Protein AF-A0A7V5WEM2-F1 (afdb_monomer)

pLDDT: mean 91.24, std 11.22, range [42.09, 98.94]

Mean predicted aligned error: 12.43 Å

Nearest PDB structures (foldseek):
  8gyr-assembly2_B  TM=4.814E-01  e=1.223E-08  Leptospira interrogans
  8gyr-assembly1_A  TM=4.856E-01  e=1.940E-08  Leptospira interrogans
  6tpl-assembly2_B  TM=4.536E-01  e=8.134E-07  Escherichia coli
  1cwv-assembly1_A  TM=4.281E-01  e=1.227E-07  Yersinia pseudotuberculosis
  1f02-assembly1_I  TM=5.143E-01  e=7.444E-06  Escherichia coli

Foldseek 3Di:
DFQADELAEDDAQEEEEQAEAELEEFEDDADDDPHQYEDYEYDQQYAYYQYEYYNYEQYHGLESHDYDHDPQQEPPGHAYENEEHECYEQEHHQAESEDHAHYAHYEYENYEQEHWLNHDDPVSLERESYAANHGHQDEGEHAEYYQYEFYATSAQHQNWEHEEHEFQCFDPGCVVGTGEYEDYYYYEHEQAQTCARYEYYAPPGQGQDDENAEHALYEQENNHHRHPDDHGDQHASYAYSYPYFHANELAARVDAAPVVSVSRYHDPPPDVPRHPHQQWAKDKDWPAQEDAQQQPTKIKIKIAIGSYPALFQFKKAKDKPFFDKQDRMDTAHRRNMDIIMTHHNDFDKMKMKIWGARDDPNIHIDIGIHTHDHQDFAAKDWDADEAAAAPDKDKTKIFTAGPVRDGQQPDFAWWFKAKPVRQKPPGTIFTDHRRMGMDIIGGHEWDFFMKMKTWDDDPDIHIDIYGTHTYHYDAFPDKDKPPLEEEEEQQDKDAIWIWTAHPSRHIDTCQQQKDKDKPPVFDFDDDRRMTHTHDADKIKIWIDHPRHIDIHIYGYHYDDPDDD

Solvent-accessible surface area (backbone atoms only — not comparable to full-atom values): 27649 Å² total; per-residue (Å²): 129,77,80,57,48,63,69,37,73,43,54,72,75,38,76,50,65,70,46,75,43,68,67,40,76,37,70,43,69,92,66,96,62,100,51,48,32,29,28,36,35,33,27,43,56,16,28,43,33,41,38,37,38,30,58,24,34,24,29,33,11,43,24,15,31,38,32,45,63,68,93,52,32,56,73,87,41,53,44,33,35,46,34,39,37,33,49,29,39,25,29,49,5,34,35,16,22,28,39,32,16,40,70,23,41,29,40,40,31,53,26,40,30,34,43,5,8,71,47,91,55,102,65,30,51,60,12,9,16,32,34,40,52,25,49,20,32,42,84,32,36,44,42,36,40,32,45,31,36,29,32,45,4,2,49,57,25,61,58,13,16,19,38,35,40,29,15,35,41,48,64,86,66,25,51,75,17,40,15,38,30,40,39,36,42,36,40,38,30,37,27,34,48,7,20,16,16,36,35,31,35,42,85,95,54,64,16,73,11,47,28,64,34,39,36,32,52,23,38,32,27,72,15,45,83,58,41,87,67,85,83,68,63,78,52,15,28,33,31,36,26,21,72,42,65,54,46,59,25,27,32,20,55,85,59,89,46,66,73,63,43,52,59,26,49,31,55,71,73,76,51,100,83,57,70,76,70,49,53,49,51,49,46,54,47,57,82,43,59,65,41,50,23,72,56,70,48,68,33,49,38,35,42,34,48,45,38,55,88,74,30,44,68,43,63,39,37,43,49,63,84,47,64,48,63,76,47,53,59,44,56,17,37,83,79,10,37,34,74,37,38,38,28,22,69,58,60,47,75,20,45,38,37,43,40,36,58,72,56,95,89,51,66,30,66,31,66,38,68,32,37,24,37,70,88,55,86,48,34,40,46,52,60,93,73,71,69,47,42,24,66,47,74,44,80,48,48,38,34,36,16,26,87,86,72,44,70,35,60,83,36,65,54,63,27,40,48,44,38,71,83,70,45,42,35,83,70,45,74,46,68,29,54,54,13,34,38,75,51,69,38,25,41,38,58,48,36,82,57,36,36,43,37,41,37,34,86,55,100,71,73,31,46,24,56,40,73,65,27,36,26,39,62,47,69,61,69,48,60,47,49,39,60,51,62,47,77,46,43,31,73,39,74,50,68,48,44,30,40,32,22,20,88,64,71,37,68,47,85,34,38,88,70,37,49,78,48,62,52,85,85,40,67,54,51,73,59,87,48,31,39,32,43,52,46,58,47,80,41,52,35,38,40,34,43,98,87,41,70,35,67,25,41,38,37,27,40,76,52,81,79,79,83,128

Radius of gyration: 50.55 Å; Cα contacts (8 Å, |Δi|>4): 1702; chains: 1; bounding box: 135×49×131 Å

Sequence (564 aa):
EPDAVYGLEIPAGQTVSYLTLDDVRVVGADGDAIESELGFKVDTTASLFHLTVTDSSFENCDIGWYFAKHGDWGPGGSQVRYITVTRTIFRDNDYKGIYVEKLSDALFEDCTVTHNGYTDFWNSRWNAGFDINLKGEETYQNLTFRDMTFTDNGLGYQEGVGLMIKGRDDGPTYGAHPATLMTVTIEGGRFVGNERGIRFGEPGKENATPTGVQIHHAVITGNVQTYAGSDGSGYGGVVNHTLSPIDATLNDWGVYDLPSIEAQIYHQADDSTTAEVVYYEIALASDKSSLLANGIASATVTGTLSGLLYPAGQVISFTTNLGTLSAVTGTTDVSGSVAVFITSTVAGQATVVGTAGMGGNHLQQDTVPIAFTTPGLDHFHFYLLQNQVAGEGFPVAISARDADDVILTRFDGAAILTDTTGTLQPAGAIQFHHGVWNGHLTVTQAYVGDVLTATYVLDGDKTGFSQPFDVAHNLPVTLSLTPPTAAITAGERVTYTVVATDGYSNSWDATADALFLIEDGAGGAWTGSVYTAQYSGTWQITATVDGVSQTAALHVERGPLAGI

Structure (mmCIF, N/CA/C/O backbone):
data_AF-A0A7V5WEM2-F1
#
_entry.id   AF-A0A7V5WEM2-F1
#
loop_
_atom_site.group_PDB
_atom_site.id
_atom_site.type_symbol
_atom_site.label_atom_id
_atom_site.label_alt_id
_atom_site.label_comp_id
_atom_site.label_asym_id
_atom_site.label_entity_id
_atom_site.label_seq_id
_atom_site.pdbx_PDB_ins_code
_atom_site.Cartn_x
_atom_site.Cartn_y
_atom_site.Cartn_z
_atom_site.occupancy
_atom_site.B_iso_or_equiv
_atom_site.auth_seq_id
_atom_site.auth_comp_id
_atom_site.auth_asym_id
_atom_site.auth_atom_id
_atom_site.pdbx_PDB_model_num
ATOM 1 N N . GLU A 1 1 ? 26.178 15.806 -44.737 1.00 46.50 1 GLU A N 1
ATOM 2 C CA . GLU A 1 1 ? 25.119 14.807 -44.495 1.00 46.50 1 GLU A CA 1
ATOM 3 C C . GLU A 1 1 ? 24.867 14.102 -45.829 1.00 46.50 1 GLU A C 1
ATOM 5 O O . GLU A 1 1 ? 25.125 14.754 -46.840 1.00 46.50 1 GLU A O 1
ATOM 10 N N . PRO A 1 2 ? 24.546 12.797 -45.880 1.00 45.06 2 PRO A N 1
ATOM 11 C CA . PRO A 1 2 ? 24.164 12.151 -47.142 1.00 45.06 2 PRO A CA 1
ATOM 12 C C . PRO A 1 2 ? 22.949 12.867 -47.756 1.00 45.06 2 PRO A C 1
ATOM 14 O O . PRO A 1 2 ? 22.192 13.502 -47.021 1.00 45.06 2 PRO A O 1
ATOM 17 N N . ASP A 1 3 ? 22.776 12.795 -49.080 1.00 53.69 3 ASP A N 1
ATOM 18 C CA . ASP A 1 3 ? 21.542 13.249 -49.735 1.00 53.69 3 ASP A CA 1
ATOM 19 C C . ASP A 1 3 ? 20.399 12.355 -49.226 1.00 53.69 3 ASP A C 1
ATOM 21 O O . ASP A 1 3 ? 20.291 11.187 -49.597 1.00 53.69 3 ASP A O 1
ATOM 25 N N . ALA A 1 4 ? 19.623 12.877 -48.280 1.00 63.78 4 ALA A N 1
ATOM 26 C CA . ALA A 1 4 ? 18.618 12.138 -47.531 1.00 63.78 4 ALA A CA 1
ATOM 27 C C . ALA A 1 4 ? 17.206 12.597 -47.913 1.00 63.78 4 ALA A C 1
ATOM 29 O O . ALA A 1 4 ? 16.989 13.768 -48.242 1.00 63.78 4 ALA A O 1
ATOM 30 N N . VAL A 1 5 ? 16.249 11.672 -47.845 1.00 78.12 5 VAL A N 1
ATOM 31 C CA . VAL A 1 5 ? 14.821 11.956 -48.010 1.00 78.12 5 VAL A CA 1
ATOM 32 C C . VAL A 1 5 ? 14.185 12.016 -46.631 1.00 78.12 5 VAL A C 1
ATOM 34 O O . VAL A 1 5 ? 14.301 11.093 -45.825 1.00 78.12 5 VAL A O 1
ATOM 37 N N . TYR A 1 6 ? 13.530 13.139 -46.348 1.00 83.00 6 TYR A N 1
ATOM 38 C CA . TYR A 1 6 ? 12.935 13.415 -45.046 1.00 83.00 6 TYR A CA 1
ATOM 39 C C . TYR A 1 6 ? 11.416 13.284 -45.116 1.00 83.00 6 TYR A C 1
ATOM 41 O O . TYR A 1 6 ? 10.782 13.909 -45.967 1.00 83.00 6 TYR A O 1
ATOM 49 N N . GLY A 1 7 ? 10.826 12.526 -44.190 1.00 87.62 7 GLY A N 1
ATOM 50 C CA . GLY A 1 7 ? 9.378 12.534 -43.984 1.00 87.62 7 GLY A CA 1
ATOM 51 C C . GLY A 1 7 ? 8.920 13.884 -43.427 1.00 87.62 7 GLY A C 1
ATOM 52 O O . GLY A 1 7 ? 8.146 14.606 -44.054 1.00 87.62 7 GLY A O 1
ATOM 53 N N . LEU A 1 8 ? 9.449 14.247 -42.257 1.00 94.56 8 LEU A N 1
ATOM 54 C CA . LEU A 1 8 ? 9.278 15.549 -41.610 1.00 94.56 8 LEU A CA 1
ATOM 55 C C . LEU A 1 8 ? 10.651 16.184 -41.365 1.00 94.56 8 LEU A C 1
ATOM 57 O O . LEU A 1 8 ? 11.581 15.497 -40.948 1.00 94.56 8 LEU A O 1
ATOM 61 N N . GLU A 1 9 ? 10.780 17.497 -41.562 1.00 95.19 9 GLU A N 1
ATOM 62 C CA . GLU A 1 9 ? 12.042 18.216 -41.347 1.00 95.19 9 GLU A CA 1
ATOM 63 C C . GLU A 1 9 ? 11.816 19.551 -40.624 1.00 95.19 9 GLU A C 1
ATOM 65 O O . GLU A 1 9 ? 10.963 20.347 -41.022 1.00 95.19 9 GLU A O 1
ATOM 70 N N . ILE A 1 10 ? 12.626 19.818 -39.592 1.00 97.44 10 ILE A N 1
ATOM 71 C CA . ILE A 1 10 ? 12.918 21.180 -39.127 1.00 97.44 10 ILE A CA 1
ATOM 72 C C . ILE A 1 10 ? 14.233 21.626 -39.785 1.00 97.44 10 ILE A C 1
ATOM 74 O O . ILE A 1 10 ? 15.297 21.146 -39.372 1.00 97.44 10 ILE A O 1
ATOM 78 N N . PRO A 1 11 ? 14.184 22.515 -40.798 1.00 94.50 11 PRO A N 1
ATOM 79 C CA . PRO A 1 11 ? 15.353 22.834 -41.611 1.00 94.50 11 PRO A CA 1
ATOM 80 C C . PRO A 1 11 ? 16.412 23.640 -40.862 1.00 94.50 11 PRO A C 1
ATOM 82 O O . PRO A 1 11 ? 16.139 24.287 -39.848 1.00 94.50 11 PRO A O 1
ATOM 85 N N . ALA A 1 12 ? 17.613 23.677 -41.436 1.00 93.56 12 ALA A N 1
ATOM 86 C CA . ALA A 1 12 ? 18.750 24.420 -40.906 1.00 93.56 12 ALA A CA 1
ATOM 87 C C . ALA A 1 12 ? 18.427 25.876 -40.520 1.00 93.56 12 ALA A C 1
ATOM 89 O O . ALA A 1 12 ? 17.735 26.615 -41.230 1.00 93.56 12 ALA A O 1
ATOM 90 N N . GLY A 1 13 ? 18.967 26.294 -39.374 1.00 93.38 13 GLY A N 1
ATOM 91 C CA . GLY A 1 13 ? 18.837 27.639 -38.816 1.00 93.38 13 GLY A CA 1
ATOM 92 C C . GLY A 1 13 ? 17.436 28.012 -38.327 1.00 93.38 13 GLY A C 1
ATOM 93 O O . GLY A 1 13 ? 17.223 29.172 -37.973 1.00 93.38 13 GLY A O 1
ATOM 94 N N . GLN A 1 14 ? 16.481 27.077 -38.317 1.00 96.88 14 GLN A N 1
ATOM 95 C CA . GLN A 1 14 ? 15.123 27.333 -37.843 1.00 96.88 14 GLN A CA 1
ATOM 96 C C . GLN A 1 14 ? 14.954 26.982 -36.366 1.00 96.88 14 GLN A C 1
ATOM 98 O O . GLN A 1 14 ? 15.554 26.041 -35.849 1.00 96.88 14 GLN A O 1
ATOM 103 N N . THR A 1 15 ? 14.058 27.711 -35.706 1.00 97.69 15 THR A N 1
ATOM 104 C CA . THR A 1 15 ? 13.556 27.362 -34.377 1.00 97.69 15 THR A CA 1
ATOM 105 C C . THR A 1 15 ? 12.052 27.189 -34.467 1.00 97.69 15 THR A C 1
ATOM 107 O O . THR A 1 15 ? 11.339 28.140 -34.791 1.00 97.69 15 THR A O 1
ATOM 110 N N . VAL A 1 16 ? 11.571 25.986 -34.169 1.00 98.25 16 VAL A N 1
ATOM 111 C CA . VAL A 1 16 ? 10.140 25.664 -34.130 1.00 98.25 16 VAL A CA 1
ATOM 112 C C . VAL A 1 16 ? 9.731 25.379 -32.690 1.00 98.25 16 VAL A C 1
ATOM 114 O O . VAL A 1 16 ? 10.501 24.822 -31.911 1.00 98.25 16 VAL A O 1
ATOM 117 N N . SER A 1 17 ? 8.526 25.802 -32.314 1.00 98.44 17 SER A N 1
ATOM 118 C CA . SER A 1 17 ? 7.977 25.562 -30.983 1.00 98.44 17 SER A CA 1
ATOM 119 C C . SER A 1 17 ? 6.488 25.237 -31.058 1.00 98.44 17 SER A C 1
ATOM 121 O O . SER A 1 17 ? 5.811 25.754 -31.948 1.00 98.44 17 SER A O 1
ATOM 123 N N . TYR A 1 18 ? 5.982 24.439 -30.115 1.00 98.31 18 TYR A N 1
ATOM 124 C CA . TYR A 1 18 ? 4.565 24.060 -29.997 1.00 98.31 18 TYR A CA 1
ATOM 125 C C . TYR A 1 18 ? 4.044 23.288 -31.218 1.00 98.31 18 TYR A C 1
ATOM 127 O O . TYR A 1 18 ? 2.982 23.592 -31.763 1.00 98.31 18 TYR A O 1
ATOM 135 N N . LEU A 1 19 ? 4.820 22.297 -31.663 1.00 98.19 19 LEU A N 1
ATOM 136 C CA . LEU A 1 19 ? 4.422 21.382 -32.730 1.00 98.19 19 LEU A CA 1
ATOM 137 C C . LEU A 1 19 ? 3.651 20.200 -32.133 1.00 98.19 19 LEU A C 1
ATOM 139 O O . LEU A 1 19 ? 4.135 19.550 -31.210 1.00 98.19 19 LEU A O 1
ATOM 143 N N . THR A 1 20 ? 2.481 19.890 -32.688 1.00 98.62 20 THR A N 1
ATOM 144 C CA . THR A 1 20 ? 1.717 18.687 -32.337 1.00 98.62 20 THR A CA 1
ATOM 145 C C . THR A 1 20 ? 1.580 17.786 -33.555 1.00 98.62 20 THR A C 1
ATOM 147 O O . THR A 1 20 ? 1.130 18.235 -34.608 1.00 98.62 20 THR A O 1
ATOM 150 N N . LEU A 1 21 ? 1.962 16.523 -33.390 1.00 98.56 21 LEU A N 1
ATOM 151 C CA . LEU A 1 21 ? 1.702 15.428 -34.315 1.00 98.56 21 LEU A CA 1
ATOM 152 C C . LEU A 1 21 ? 0.725 14.480 -33.616 1.00 98.56 21 LEU A C 1
ATOM 154 O O . LEU A 1 21 ? 1.038 13.942 -32.557 1.00 98.56 21 LEU A O 1
ATOM 158 N N . ASP A 1 22 ? -0.467 14.332 -34.173 1.00 98.56 22 ASP A N 1
ATOM 159 C CA . ASP A 1 22 ? -1.535 13.496 -33.627 1.00 98.56 22 ASP A CA 1
ATOM 160 C C . ASP A 1 22 ? -2.057 12.610 -34.756 1.00 98.56 22 ASP A C 1
ATOM 162 O O . ASP A 1 22 ? -2.418 13.135 -35.813 1.00 98.56 22 ASP A O 1
ATOM 166 N N . ASP A 1 23 ? -2.013 11.291 -34.561 1.00 98.31 23 ASP A N 1
ATOM 167 C CA . ASP A 1 23 ? -2.367 10.287 -35.577 1.00 98.31 23 ASP A CA 1
ATOM 168 C C . ASP A 1 23 ? -1.567 10.443 -36.893 1.00 98.31 23 ASP A C 1
ATOM 170 O O . ASP A 1 23 ? -2.093 10.374 -38.008 1.00 98.31 23 ASP A O 1
ATOM 174 N N . VAL A 1 24 ? -0.258 10.711 -36.777 1.00 98.31 24 VAL A N 1
ATOM 175 C CA . VAL A 1 24 ? 0.644 10.871 -37.928 1.00 98.31 24 VAL A CA 1
ATOM 176 C C . VAL A 1 24 ? 1.436 9.592 -38.164 1.00 98.31 24 VAL A C 1
ATOM 178 O O . VAL A 1 24 ? 2.148 9.113 -37.286 1.00 98.31 24 VAL A O 1
ATOM 181 N N . ARG A 1 25 ? 1.384 9.068 -39.390 1.00 96.94 25 ARG A N 1
ATOM 182 C CA . ARG A 1 25 ? 2.147 7.887 -39.809 1.00 96.94 25 ARG A CA 1
ATOM 183 C C . ARG A 1 25 ? 3.158 8.247 -40.891 1.00 96.94 25 ARG A C 1
ATOM 185 O O . ARG A 1 25 ? 2.773 8.589 -42.008 1.00 96.94 25 ARG A O 1
ATOM 192 N N . VAL A 1 26 ? 4.440 8.153 -40.553 1.00 96.38 26 VAL A N 1
ATOM 193 C CA . VAL A 1 26 ? 5.566 8.306 -41.478 1.00 96.38 26 VAL A CA 1
ATOM 194 C C . VAL A 1 26 ? 6.122 6.919 -41.778 1.00 96.38 26 VAL A C 1
ATOM 196 O O . VAL A 1 26 ? 6.499 6.195 -40.860 1.00 96.38 26 VAL A O 1
ATOM 199 N N . VAL A 1 27 ? 6.128 6.539 -43.055 1.00 93.38 27 VAL A N 1
ATOM 200 C CA . VAL A 1 27 ? 6.537 5.201 -43.502 1.00 93.38 27 VAL A CA 1
ATOM 201 C C . VAL A 1 27 ? 7.538 5.352 -44.637 1.00 93.38 27 VAL A C 1
ATOM 203 O O . VAL A 1 27 ? 7.204 5.996 -45.636 1.00 93.38 27 VAL A O 1
ATOM 206 N N . GLY A 1 28 ? 8.736 4.797 -44.464 1.00 88.88 28 GLY A N 1
ATOM 207 C CA . GLY A 1 28 ? 9.746 4.712 -45.517 1.00 88.88 28 GLY A CA 1
ATOM 208 C C . GLY A 1 28 ? 9.440 3.616 -46.541 1.00 88.88 28 GLY A C 1
ATOM 209 O O . GLY A 1 28 ? 8.390 2.956 -46.492 1.00 88.88 28 GLY A O 1
ATOM 210 N N . ALA A 1 29 ? 10.317 3.463 -47.526 1.00 79.94 29 ALA A N 1
ATOM 211 C CA . ALA A 1 29 ? 10.189 2.453 -48.562 1.00 79.94 29 ALA A CA 1
ATOM 212 C C . ALA A 1 29 ? 10.779 1.115 -48.087 1.00 79.94 29 ALA A C 1
ATOM 214 O O . ALA A 1 29 ? 11.917 1.028 -47.652 1.00 79.94 29 ALA A O 1
ATOM 215 N N . ASP A 1 30 ? 10.008 0.037 -48.222 1.00 64.12 30 ASP A N 1
ATOM 216 C CA . ASP A 1 30 ? 10.478 -1.321 -47.923 1.00 64.12 30 ASP A CA 1
ATOM 217 C C . ASP A 1 30 ? 11.501 -1.782 -48.994 1.00 64.12 30 ASP A C 1
ATOM 219 O O . ASP A 1 30 ? 11.116 -2.124 -50.120 1.00 64.12 30 ASP A O 1
ATOM 223 N N . GLY A 1 31 ? 12.800 -1.755 -48.656 1.00 60.06 31 GLY A N 1
ATOM 224 C CA . GLY A 1 31 ? 13.917 -2.333 -49.424 1.00 60.06 31 GLY A CA 1
ATOM 225 C C . GLY A 1 31 ? 14.941 -1.342 -50.008 1.00 60.06 31 GLY A C 1
ATOM 226 O O . GLY A 1 31 ? 14.570 -0.253 -50.430 1.00 60.06 31 GLY A O 1
ATOM 227 N N . ASP A 1 32 ? 16.216 -1.783 -50.078 1.00 55.28 32 ASP A N 1
ATOM 228 C CA . ASP A 1 32 ? 17.439 -1.100 -50.574 1.00 55.28 32 ASP A CA 1
ATOM 229 C C . ASP A 1 32 ? 17.180 0.152 -51.438 1.00 55.28 32 ASP A C 1
ATOM 231 O O . ASP A 1 32 ? 17.224 0.125 -52.679 1.00 55.28 32 ASP A O 1
ATOM 235 N N . ALA A 1 33 ? 16.942 1.280 -50.773 1.00 56.22 33 ALA A N 1
ATOM 236 C CA . ALA A 1 33 ? 16.943 2.582 -51.406 1.00 56.22 33 ALA A CA 1
ATOM 237 C C . ALA A 1 33 ? 18.388 3.097 -51.493 1.00 56.22 33 ALA A C 1
ATOM 239 O O . ALA A 1 33 ? 19.232 2.858 -50.636 1.00 56.22 33 ALA A O 1
ATOM 240 N N . ILE A 1 34 ? 18.696 3.835 -52.560 1.00 60.16 34 ILE A N 1
ATOM 241 C CA . ILE A 1 34 ? 19.985 4.538 -52.720 1.00 60.16 34 ILE A CA 1
ATOM 242 C C . ILE A 1 34 ? 20.026 5.793 -51.810 1.00 60.16 34 ILE A C 1
ATOM 244 O O . ILE A 1 34 ? 21.050 6.471 -51.717 1.00 60.16 34 ILE A O 1
ATOM 248 N N . GLU A 1 35 ? 18.907 6.116 -51.160 1.00 66.06 35 GLU A N 1
ATOM 249 C CA . GLU A 1 35 ? 18.646 7.344 -50.411 1.00 66.06 35 GLU A CA 1
ATOM 250 C C . GLU A 1 35 ? 18.558 7.045 -48.917 1.00 66.06 35 GLU A C 1
ATOM 252 O O . GLU A 1 35 ? 18.055 5.993 -48.538 1.00 66.06 35 GLU A O 1
ATOM 257 N N . SER A 1 36 ? 19.023 7.978 -48.076 1.00 78.12 36 SER A N 1
ATOM 258 C CA . SER A 1 36 ? 18.871 7.826 -46.629 1.00 78.12 36 SER A CA 1
ATOM 259 C C . SER A 1 36 ? 17.500 8.300 -46.148 1.00 78.12 36 SER A C 1
ATOM 261 O O . SER A 1 36 ? 17.243 9.506 -46.164 1.00 78.12 36 SER A O 1
ATOM 263 N N . GLU A 1 37 ? 16.635 7.393 -45.703 1.00 87.88 37 GLU A N 1
ATOM 264 C CA . GLU A 1 37 ? 15.253 7.708 -45.315 1.00 87.88 37 GLU A CA 1
ATOM 265 C C . GLU A 1 37 ? 15.141 8.070 -43.827 1.00 87.88 37 GLU A C 1
ATOM 267 O O . GLU A 1 37 ? 15.262 7.221 -42.944 1.00 87.88 37 GLU A O 1
ATOM 272 N N . LEU A 1 38 ? 14.885 9.345 -43.520 1.00 92.00 38 LEU A N 1
ATOM 273 C CA . LEU A 1 38 ? 14.708 9.802 -42.137 1.00 92.00 38 LEU A CA 1
ATOM 274 C C . LEU A 1 38 ? 13.249 10.183 -41.889 1.00 92.00 38 LEU A C 1
ATOM 276 O O . LEU A 1 38 ? 12.725 11.106 -42.517 1.00 92.00 38 LEU A O 1
ATOM 280 N N . GLY A 1 39 ? 12.599 9.525 -40.929 1.00 95.12 39 GLY A N 1
ATOM 281 C CA . GLY A 1 39 ? 11.186 9.773 -40.634 1.00 95.12 39 GLY A CA 1
ATOM 282 C C . GLY A 1 39 ? 10.933 11.190 -40.105 1.00 95.12 39 GLY A C 1
ATOM 283 O O . GLY A 1 39 ? 10.100 11.920 -40.643 1.00 95.12 39 GLY A O 1
ATOM 284 N N . PHE A 1 40 ? 11.686 11.616 -39.088 1.00 97.75 40 PHE A N 1
ATOM 285 C CA . PHE A 1 40 ? 11.658 12.986 -38.574 1.00 97.75 40 PHE A CA 1
ATOM 286 C C . PHE A 1 40 ? 13.062 13.529 -38.306 1.00 97.75 40 PHE A C 1
ATOM 288 O O . PHE A 1 40 ? 13.765 13.095 -37.393 1.00 97.75 40 PHE A O 1
ATOM 295 N N . LYS A 1 41 ? 13.451 14.532 -39.089 1.00 96.31 41 LYS A N 1
ATOM 296 C CA . LYS A 1 41 ? 14.725 15.235 -39.005 1.00 96.31 41 LYS A CA 1
ATOM 297 C C . LYS A 1 41 ? 14.591 16.548 -38.232 1.00 96.31 41 LYS A C 1
ATOM 299 O O . LYS A 1 41 ? 13.755 17.393 -38.548 1.00 96.31 41 LYS A O 1
ATOM 304 N N . VAL A 1 42 ? 15.499 16.768 -37.284 1.00 97.62 42 VAL A N 1
ATOM 305 C CA . VAL A 1 42 ? 15.836 18.112 -36.790 1.00 97.62 42 VAL A CA 1
ATOM 306 C C . VAL A 1 42 ? 17.273 18.386 -37.201 1.00 97.62 42 VAL A C 1
ATOM 308 O O . VAL A 1 42 ? 18.189 17.674 -36.778 1.00 97.62 42 VAL A O 1
ATOM 311 N N . ASP A 1 43 ? 17.463 19.386 -38.062 1.00 95.19 43 ASP A N 1
ATOM 312 C CA . ASP A 1 43 ? 18.780 19.750 -38.579 1.00 95.19 43 ASP A CA 1
ATOM 313 C C . ASP A 1 43 ? 19.772 20.099 -37.463 1.00 95.19 43 ASP A C 1
ATOM 315 O O . ASP A 1 43 ? 19.395 20.585 -36.394 1.00 95.19 43 ASP A O 1
ATOM 319 N N . THR A 1 44 ? 21.057 19.897 -37.755 1.00 94.56 44 THR A N 1
ATOM 320 C CA . THR A 1 44 ? 22.204 20.239 -36.909 1.00 94.56 44 THR A CA 1
ATOM 321 C C . THR A 1 44 ? 22.088 21.618 -36.258 1.00 94.56 44 THR A C 1
ATOM 323 O O . THR A 1 44 ? 22.351 21.756 -35.070 1.00 94.56 44 THR A O 1
ATOM 326 N N . THR A 1 45 ? 21.653 22.634 -37.000 1.00 93.69 45 THR A N 1
ATOM 327 C CA . THR A 1 45 ? 21.548 24.022 -36.517 1.00 93.69 45 THR A CA 1
ATOM 328 C C . THR A 1 45 ? 20.134 24.420 -36.090 1.00 93.69 45 THR A C 1
ATOM 330 O O . THR A 1 45 ? 19.924 25.546 -35.635 1.00 93.69 45 THR A O 1
ATOM 333 N N . ALA A 1 46 ? 19.163 23.516 -36.224 1.00 96.94 46 ALA A N 1
ATOM 334 C CA . ALA A 1 46 ? 17.771 23.763 -35.884 1.00 96.94 46 ALA A CA 1
ATOM 335 C C . ALA A 1 46 ? 17.460 23.454 -34.418 1.00 96.94 46 ALA A C 1
ATOM 337 O O . ALA A 1 46 ? 18.023 22.526 -33.835 1.00 96.94 46 ALA A O 1
ATOM 338 N N . SER A 1 47 ? 16.522 24.200 -33.837 1.00 97.81 47 SER A N 1
ATOM 339 C CA . SER A 1 47 ? 16.005 23.945 -32.488 1.00 97.81 47 SER A CA 1
ATOM 340 C C . SER A 1 47 ? 14.512 23.623 -32.508 1.00 97.81 47 SER A C 1
ATOM 342 O O . SER A 1 47 ? 13.759 24.169 -33.318 1.00 97.81 47 SER A O 1
ATOM 344 N N . LEU A 1 48 ? 14.082 22.753 -31.595 1.00 98.69 48 LEU A N 1
ATOM 345 C CA . LEU A 1 48 ? 12.685 22.344 -31.452 1.00 98.69 48 LEU A CA 1
ATOM 346 C C . LEU A 1 48 ? 12.268 22.354 -29.980 1.00 98.69 48 LEU A C 1
ATOM 348 O O . LEU A 1 48 ? 12.891 21.705 -29.145 1.00 98.69 48 LEU A O 1
ATOM 352 N N . PHE A 1 49 ? 11.191 23.065 -29.665 1.00 98.81 49 PHE A N 1
ATOM 353 C CA . PHE A 1 49 ? 10.656 23.151 -28.308 1.00 98.81 49 PHE A CA 1
ATOM 354 C C . PHE A 1 49 ? 9.189 22.721 -28.264 1.00 98.81 49 PHE A C 1
ATOM 356 O O . PHE A 1 49 ? 8.449 22.947 -29.218 1.00 98.81 49 PHE A O 1
ATOM 363 N N . HIS A 1 50 ? 8.739 22.141 -27.152 1.00 98.69 50 HIS A N 1
ATOM 364 C CA . HIS A 1 50 ? 7.316 21.832 -26.941 1.00 98.69 50 HIS A CA 1
ATOM 365 C C . HIS A 1 50 ? 6.715 20.976 -28.072 1.00 98.69 50 HIS A C 1
ATOM 367 O O . HIS A 1 50 ? 5.693 21.333 -28.658 1.00 98.69 50 HIS A O 1
ATOM 373 N N . LEU A 1 51 ? 7.385 19.872 -28.413 1.00 98.81 51 LEU A N 1
ATOM 374 C CA . LEU A 1 51 ? 6.855 18.881 -29.349 1.00 98.81 51 LEU A CA 1
ATOM 375 C C . LEU A 1 51 ? 5.943 17.913 -28.592 1.00 98.81 51 LEU A C 1
ATOM 377 O O . LEU A 1 51 ? 6.373 17.296 -27.619 1.00 98.81 51 LEU A O 1
ATOM 381 N N . THR A 1 52 ? 4.726 17.717 -29.087 1.00 98.88 52 THR A N 1
ATOM 382 C CA . THR A 1 52 ? 3.829 16.646 -28.646 1.00 98.88 52 THR A CA 1
ATOM 383 C C . THR A 1 52 ? 3.581 15.688 -29.801 1.00 98.88 52 THR A C 1
ATOM 385 O O . THR A 1 52 ? 3.138 16.116 -30.862 1.00 98.88 52 THR A O 1
ATOM 388 N N . VAL A 1 53 ? 3.850 14.402 -29.601 1.00 98.88 53 VAL A N 1
ATOM 389 C CA . VAL A 1 53 ? 3.578 13.333 -30.567 1.00 98.88 53 VAL A CA 1
ATOM 390 C C . VAL A 1 53 ? 2.683 12.300 -29.904 1.00 98.88 53 VAL A C 1
ATOM 392 O O . VAL A 1 53 ? 3.008 11.796 -28.835 1.00 98.88 53 VAL A O 1
ATOM 395 N N . THR A 1 54 ? 1.530 12.029 -30.496 1.00 98.88 54 THR A N 1
ATOM 396 C CA . THR A 1 54 ? 0.513 11.139 -29.927 1.00 98.88 54 THR A CA 1
ATOM 397 C C . THR A 1 54 ? -0.046 10.246 -31.027 1.00 98.88 54 THR A C 1
ATOM 399 O O . THR A 1 54 ? -0.178 10.698 -32.164 1.00 98.88 54 THR A O 1
ATOM 402 N N . ASP A 1 55 ? -0.326 8.976 -30.721 1.00 98.69 55 ASP A N 1
ATOM 403 C CA . ASP A 1 55 ? -0.993 8.044 -31.650 1.00 98.69 55 ASP A CA 1
ATOM 404 C C . ASP A 1 55 ? -0.303 7.896 -33.011 1.00 98.69 55 ASP A C 1
ATOM 406 O O . ASP A 1 55 ? -0.924 7.602 -34.025 1.00 98.69 55 ASP A O 1
ATOM 410 N N . SER A 1 56 ? 1.004 8.133 -33.055 1.00 98.88 56 SER A N 1
ATOM 411 C CA . SER A 1 56 ? 1.743 8.272 -34.306 1.00 98.88 56 SER A CA 1
ATOM 412 C C . SER A 1 56 ? 2.626 7.053 -34.579 1.00 98.88 56 SER A C 1
ATOM 414 O O . SER A 1 56 ? 2.788 6.166 -33.740 1.00 98.88 56 SER A O 1
ATOM 416 N N . SER A 1 57 ? 3.233 6.991 -35.762 1.00 98.69 57 SER A N 1
ATOM 417 C CA . SER A 1 57 ? 4.182 5.929 -36.107 1.00 98.69 57 SER A CA 1
ATOM 418 C C . SER A 1 57 ? 5.283 6.386 -37.064 1.00 98.69 57 SER A C 1
ATOM 420 O O . SER A 1 57 ? 5.050 7.221 -37.939 1.00 98.69 57 SER A O 1
ATOM 422 N N . PHE A 1 58 ? 6.476 5.820 -36.876 1.00 98.19 58 PHE A N 1
ATOM 423 C CA . PHE A 1 58 ? 7.667 5.998 -37.708 1.00 98.19 58 PHE A CA 1
ATOM 424 C C . PHE A 1 58 ? 8.213 4.608 -38.048 1.00 98.19 58 PHE A C 1
ATOM 426 O O . PHE A 1 58 ? 8.744 3.909 -37.177 1.00 98.19 58 PHE A O 1
ATOM 433 N N . GLU A 1 59 ? 7.991 4.176 -39.287 1.00 96.19 59 GLU A N 1
ATOM 434 C CA . GLU A 1 59 ? 8.137 2.775 -39.693 1.00 96.19 59 GLU A CA 1
ATOM 435 C C . GLU A 1 59 ? 8.931 2.630 -40.991 1.00 96.19 59 GLU A C 1
ATOM 437 O O . GLU A 1 59 ? 8.775 3.462 -41.882 1.00 96.19 59 GLU A O 1
ATOM 442 N N . ASN A 1 60 ? 9.692 1.542 -41.140 1.00 93.56 60 ASN A N 1
ATOM 443 C CA . ASN A 1 60 ? 10.399 1.200 -42.385 1.00 93.56 60 ASN A CA 1
ATOM 444 C C . ASN A 1 60 ? 11.294 2.326 -42.930 1.00 93.56 60 ASN A C 1
ATOM 446 O O . ASN A 1 60 ? 11.431 2.456 -44.138 1.00 93.56 60 ASN A O 1
ATOM 450 N N . CYS A 1 61 ? 11.834 3.184 -42.064 1.00 92.62 61 CYS A N 1
ATOM 451 C CA . CYS A 1 61 ? 12.826 4.186 -42.447 1.00 92.62 61 CYS A CA 1
ATOM 452 C C . CYS A 1 61 ? 14.234 3.654 -42.139 1.00 92.62 61 CYS A C 1
ATOM 454 O O . CYS A 1 61 ? 14.397 2.800 -41.270 1.00 92.62 61 CYS A O 1
ATOM 456 N N . ASP A 1 62 ? 15.278 4.260 -42.707 1.00 91.56 62 ASP A N 1
ATOM 457 C CA . ASP A 1 62 ? 16.648 4.053 -42.213 1.00 91.56 62 ASP A CA 1
ATOM 458 C C . ASP A 1 62 ? 16.765 4.418 -40.734 1.00 91.56 62 ASP A C 1
ATOM 460 O O . ASP A 1 62 ? 17.323 3.690 -39.903 1.00 91.56 62 ASP A O 1
ATOM 464 N N . ILE A 1 63 ? 16.223 5.591 -40.406 1.00 94.19 63 ILE A N 1
ATOM 465 C CA . ILE A 1 63 ? 16.119 6.071 -39.038 1.00 94.19 63 ILE A CA 1
ATOM 466 C C . ILE A 1 63 ? 14.743 6.692 -38.833 1.00 94.19 63 ILE A C 1
ATOM 468 O O . ILE A 1 63 ? 14.361 7.618 -39.551 1.00 94.19 63 ILE A O 1
ATOM 472 N N . GLY A 1 64 ? 14.028 6.256 -37.796 1.00 96.88 64 GLY A N 1
ATOM 473 C CA . GLY A 1 64 ? 12.735 6.840 -37.444 1.00 96.88 64 GLY A CA 1
ATOM 474 C C . GLY A 1 64 ? 12.880 8.331 -37.126 1.00 96.88 64 GLY A C 1
ATOM 475 O O . GLY A 1 64 ? 12.374 9.165 -37.874 1.00 96.88 64 GLY A O 1
ATOM 476 N N . TRP A 1 65 ? 13.610 8.701 -36.066 1.00 98.38 65 TRP A N 1
ATOM 477 C CA . TRP A 1 65 ? 13.955 10.108 -35.771 1.00 98.38 65 TRP A CA 1
ATOM 478 C C . TRP A 1 65 ? 15.454 10.373 -35.799 1.00 98.38 65 TRP A C 1
ATOM 480 O O . TRP A 1 65 ? 16.226 9.634 -35.197 1.00 98.38 65 TRP A O 1
ATOM 490 N N . TYR A 1 66 ? 15.856 11.491 -36.402 1.00 97.25 66 TYR A N 1
ATOM 491 C CA . TYR A 1 66 ? 17.246 11.929 -36.479 1.00 97.25 66 TYR A CA 1
ATOM 492 C C . TYR A 1 66 ? 17.394 13.394 -36.052 1.00 97.25 66 TYR A C 1
ATOM 494 O O . TYR A 1 66 ? 17.179 14.312 -36.848 1.00 97.25 66 TYR A O 1
ATOM 502 N N . PHE A 1 67 ? 17.763 13.641 -34.790 1.00 97.44 67 PHE A N 1
ATOM 503 C CA . PHE A 1 67 ? 18.001 15.004 -34.288 1.00 97.44 67 PHE A CA 1
ATOM 504 C C . PHE A 1 67 ? 19.496 15.254 -34.188 1.00 97.44 67 PHE A C 1
ATOM 506 O O . PHE A 1 67 ? 20.146 14.830 -33.231 1.00 97.44 67 PHE A O 1
ATOM 513 N N . ALA A 1 68 ? 20.027 15.938 -35.194 1.00 94.50 68 ALA A N 1
ATOM 514 C CA . ALA A 1 68 ? 21.459 16.076 -35.375 1.00 94.50 68 ALA A CA 1
ATOM 515 C C . ALA A 1 68 ? 22.044 17.203 -34.523 1.00 94.50 68 ALA A C 1
ATOM 517 O O . ALA A 1 68 ? 21.414 18.237 -34.304 1.00 94.50 68 ALA A O 1
ATOM 518 N N . LYS A 1 69 ? 23.287 17.028 -34.103 1.00 92.12 69 LYS A N 1
ATOM 519 C CA . LYS A 1 69 ? 24.155 18.039 -33.516 1.00 92.12 69 LYS A CA 1
ATOM 520 C C . LYS A 1 69 ? 25.553 17.776 -34.063 1.00 92.12 69 LYS A C 1
ATOM 522 O O . LYS A 1 69 ? 26.074 16.675 -33.907 1.00 92.12 69 LYS A O 1
ATOM 527 N N . HIS A 1 70 ? 26.149 18.746 -34.748 1.00 88.56 70 HIS A N 1
ATOM 528 C CA . HIS A 1 70 ? 27.468 18.611 -35.364 1.00 88.56 70 HIS A CA 1
ATOM 529 C C . HIS A 1 70 ? 28.130 19.970 -35.596 1.00 88.56 70 HIS A C 1
ATOM 531 O O . HIS A 1 70 ? 27.637 20.813 -36.336 1.00 88.56 70 HIS A O 1
ATOM 537 N N . GLY A 1 71 ? 29.300 20.186 -34.998 1.00 84.94 71 GLY A N 1
ATOM 538 C CA . GLY A 1 71 ? 30.044 21.442 -35.135 1.00 84.94 71 GLY A CA 1
ATOM 539 C C . GLY A 1 71 ? 29.510 22.590 -34.269 1.00 84.94 71 GLY A C 1
ATOM 540 O O . GLY A 1 71 ? 30.259 23.523 -33.995 1.00 84.94 71 GLY A O 1
ATOM 541 N N . ASP A 1 72 ? 28.283 22.496 -33.751 1.00 85.69 72 ASP A N 1
ATOM 542 C CA . ASP A 1 72 ? 27.686 23.400 -32.759 1.00 85.69 72 ASP A CA 1
ATOM 543 C C . ASP A 1 72 ? 27.906 22.888 -31.320 1.00 85.69 72 ASP A C 1
ATOM 545 O O . ASP A 1 72 ? 26.985 22.796 -30.508 1.00 85.69 72 ASP A O 1
ATOM 549 N N . TRP A 1 73 ? 29.150 22.510 -31.014 1.00 89.12 73 TRP A N 1
ATOM 550 C CA . TRP A 1 73 ? 29.519 21.857 -29.754 1.00 89.12 73 TRP A CA 1
ATOM 551 C C . TRP A 1 73 ? 29.729 22.806 -28.577 1.00 89.12 73 TRP A C 1
ATOM 553 O O . TRP A 1 73 ? 29.774 22.337 -27.451 1.00 89.12 73 TRP A O 1
ATOM 563 N N . GLY A 1 74 ? 29.899 24.104 -28.818 1.00 85.06 74 GLY A N 1
ATOM 564 C CA . GLY A 1 74 ? 30.072 25.077 -27.741 1.00 85.06 74 GLY A CA 1
ATOM 565 C C . GLY A 1 74 ? 28.776 25.346 -26.963 1.00 85.06 74 GLY A C 1
ATOM 566 O O . GLY A 1 74 ? 27.702 24.908 -27.385 1.00 85.06 74 GLY A O 1
ATOM 567 N N . PRO A 1 75 ? 28.865 26.114 -25.866 1.00 86.25 75 PRO A N 1
ATOM 568 C CA . PRO A 1 75 ? 27.709 26.459 -25.051 1.00 86.25 75 PRO A CA 1
ATOM 569 C C . PRO A 1 75 ? 26.709 27.314 -25.838 1.00 86.25 75 PRO A C 1
ATOM 571 O O . PRO A 1 75 ? 27.096 28.241 -26.557 1.00 86.25 75 PRO A O 1
ATOM 574 N N . GLY A 1 76 ? 25.416 27.038 -25.665 1.00 84.06 76 GLY A N 1
ATOM 575 C CA . GLY A 1 76 ? 24.336 27.718 -26.381 1.00 84.06 76 GLY A CA 1
ATOM 576 C C . GLY A 1 76 ? 24.128 27.195 -27.804 1.00 84.06 76 GLY A C 1
ATOM 577 O O . GLY A 1 76 ? 23.637 27.935 -28.659 1.00 84.06 76 GLY A O 1
ATOM 578 N N . GLY A 1 77 ? 24.523 25.947 -28.068 1.00 90.12 77 GLY A N 1
ATOM 579 C CA . GLY A 1 77 ? 24.255 25.278 -29.337 1.00 90.12 77 GLY A CA 1
ATOM 580 C C . GLY A 1 77 ? 22.760 25.005 -29.536 1.00 90.12 77 GLY A C 1
ATOM 581 O O . GLY A 1 77 ? 21.925 25.321 -28.689 1.00 90.12 77 GLY A O 1
ATOM 582 N N . SER A 1 78 ? 22.402 24.402 -30.668 1.00 95.19 78 SER A N 1
ATOM 583 C CA . SER A 1 78 ? 21.000 24.073 -30.950 1.00 95.19 78 SER A CA 1
ATOM 584 C C . SER A 1 78 ? 20.426 23.080 -29.925 1.00 95.19 78 SER A C 1
ATOM 586 O O . SER A 1 78 ? 21.163 22.239 -29.394 1.00 95.19 78 SER A O 1
ATOM 588 N N . GLN A 1 79 ? 19.120 23.175 -29.644 1.00 95.94 79 GLN A N 1
ATOM 589 C CA . GLN A 1 79 ? 18.468 22.421 -28.562 1.00 95.94 79 GLN A CA 1
ATOM 590 C C . GLN A 1 79 ? 17.155 21.771 -29.005 1.00 95.94 79 GLN A C 1
ATOM 592 O O . GLN A 1 79 ? 16.395 22.349 -29.783 1.00 95.94 79 GLN A O 1
ATOM 597 N N . VAL A 1 80 ? 16.857 20.592 -28.452 1.00 98.44 80 VAL A N 1
ATOM 598 C CA . VAL A 1 80 ? 15.537 19.958 -28.531 1.00 98.44 80 VAL A CA 1
ATOM 599 C C . VAL A 1 80 ? 15.033 19.690 -27.115 1.00 98.44 80 VAL A C 1
ATOM 601 O O . VAL A 1 80 ? 15.612 18.866 -26.407 1.00 98.44 80 VAL A O 1
ATOM 604 N N . ARG A 1 81 ? 13.995 20.413 -26.667 1.00 98.31 81 ARG A N 1
ATOM 605 C CA . ARG A 1 81 ? 13.516 20.333 -25.273 1.00 98.31 81 ARG A CA 1
ATOM 606 C C . ARG A 1 81 ? 12.000 20.353 -25.125 1.00 98.31 81 ARG A C 1
ATOM 608 O O . ARG A 1 81 ? 11.298 20.903 -25.972 1.00 98.31 81 ARG A O 1
ATOM 615 N N . TYR A 1 82 ? 11.513 19.845 -23.994 1.00 98.75 82 TYR A N 1
ATOM 616 C CA . TYR A 1 82 ? 10.086 19.790 -23.653 1.00 98.75 82 TYR A CA 1
ATOM 617 C C . TYR A 1 82 ? 9.318 18.923 -24.645 1.00 98.75 82 TYR A C 1
ATOM 619 O O . TYR A 1 82 ? 8.419 19.386 -25.344 1.00 98.75 82 TYR A O 1
ATOM 627 N N . ILE A 1 83 ? 9.743 17.671 -24.749 1.00 98.81 83 ILE A N 1
ATOM 628 C CA . ILE A 1 83 ? 9.210 16.720 -25.717 1.00 98.81 83 ILE A CA 1
ATOM 629 C C . ILE A 1 83 ? 8.285 15.745 -24.996 1.00 98.81 83 ILE A C 1
ATOM 631 O O . ILE A 1 83 ? 8.614 15.233 -23.931 1.00 98.81 83 ILE A O 1
ATOM 635 N N . THR A 1 84 ? 7.114 15.481 -25.557 1.00 98.88 84 THR A N 1
ATOM 636 C CA . THR A 1 84 ? 6.184 14.477 -25.040 1.00 98.88 84 THR A CA 1
ATOM 637 C C . THR A 1 84 ? 5.757 13.573 -26.178 1.00 98.88 84 THR A C 1
ATOM 639 O O . THR A 1 84 ? 5.227 14.048 -27.178 1.00 98.88 84 THR A O 1
ATOM 642 N N . VAL A 1 85 ? 5.997 12.278 -26.028 1.00 98.94 85 VAL A N 1
ATOM 643 C CA . VAL A 1 85 ? 5.660 11.247 -27.004 1.00 98.94 85 VAL A CA 1
ATOM 644 C C . VAL A 1 85 ? 4.820 10.202 -26.293 1.00 98.94 85 VAL A C 1
ATOM 646 O O . VAL A 1 85 ? 5.281 9.607 -25.325 1.00 98.94 85 VAL A O 1
ATOM 649 N N . THR A 1 86 ? 3.586 9.994 -26.740 1.00 98.88 86 THR A N 1
ATOM 650 C CA . THR A 1 86 ? 2.683 9.011 -26.135 1.00 98.88 86 THR A CA 1
ATOM 651 C C . THR A 1 86 ? 2.127 8.065 -27.185 1.00 98.88 86 THR A C 1
ATOM 653 O O . THR A 1 86 ? 1.863 8.487 -28.315 1.00 98.88 86 THR A O 1
ATOM 656 N N . ARG A 1 87 ? 1.953 6.784 -26.833 1.00 98.81 87 ARG A N 1
ATOM 657 C CA . ARG A 1 87 ? 1.243 5.786 -27.663 1.00 98.81 87 ARG A CA 1
ATOM 658 C C . ARG A 1 87 ? 1.704 5.779 -29.126 1.00 98.81 87 ARG A C 1
ATOM 660 O O . ARG A 1 87 ? 0.901 5.724 -30.050 1.00 98.81 87 ARG A O 1
ATOM 667 N N . THR A 1 88 ? 3.014 5.908 -29.327 1.00 98.88 88 THR A N 1
ATOM 668 C CA . THR A 1 88 ? 3.646 6.051 -30.644 1.00 98.88 88 THR A CA 1
ATOM 669 C C . THR A 1 88 ? 4.514 4.833 -30.947 1.00 98.88 88 THR A C 1
ATOM 671 O O . THR A 1 88 ? 5.130 4.258 -30.046 1.00 98.88 88 THR A O 1
ATOM 674 N N . ILE A 1 89 ? 4.558 4.425 -32.215 1.00 98.94 89 ILE A N 1
ATOM 675 C CA . ILE A 1 89 ? 5.259 3.215 -32.662 1.00 98.94 89 ILE A CA 1
ATOM 676 C C . ILE A 1 89 ? 6.513 3.581 -33.465 1.00 98.94 89 ILE A C 1
ATOM 678 O O . ILE A 1 89 ? 6.447 4.350 -34.419 1.00 98.94 89 ILE A O 1
ATOM 682 N N . PHE A 1 90 ? 7.641 2.972 -33.113 1.00 98.81 90 PHE A N 1
ATOM 683 C CA . PHE A 1 90 ? 8.888 2.967 -33.873 1.00 98.81 90 PHE A CA 1
ATOM 684 C C . PHE A 1 90 ? 9.205 1.519 -34.226 1.00 98.81 90 PHE A C 1
ATOM 686 O O . PHE A 1 90 ? 9.561 0.733 -33.342 1.00 98.81 90 PHE A O 1
ATOM 693 N N . ARG A 1 91 ? 9.036 1.130 -35.487 1.00 98.25 91 ARG A N 1
ATOM 694 C CA . ARG A 1 91 ? 9.254 -0.266 -35.872 1.00 98.25 91 ARG A CA 1
ATOM 695 C C . ARG A 1 91 ? 9.917 -0.433 -37.211 1.00 98.25 91 ARG A C 1
ATOM 697 O O . ARG A 1 91 ? 9.748 0.422 -38.075 1.00 98.25 91 ARG A O 1
ATOM 704 N N . ASP A 1 92 ? 10.603 -1.559 -37.355 1.00 96.56 92 ASP A N 1
ATOM 705 C CA . ASP A 1 92 ? 11.161 -1.992 -38.631 1.00 96.56 92 ASP A CA 1
ATOM 706 C C . ASP A 1 92 ? 12.042 -0.897 -39.261 1.00 96.56 92 ASP A C 1
ATOM 708 O O . ASP A 1 92 ? 12.145 -0.797 -40.475 1.00 96.56 92 ASP A O 1
ATOM 712 N N . ASN A 1 93 ? 12.662 -0.035 -38.438 1.00 95.50 93 ASN A N 1
ATOM 713 C CA . ASN A 1 93 ? 13.618 0.945 -38.935 1.00 95.50 93 ASN A CA 1
ATOM 714 C C . ASN A 1 93 ? 14.988 0.281 -39.038 1.00 95.50 93 ASN A C 1
ATOM 716 O O . ASN A 1 93 ? 15.490 -0.286 -38.063 1.00 95.50 93 ASN A O 1
ATOM 720 N N . ASP A 1 94 ? 15.593 0.393 -40.204 1.00 93.56 94 ASP A N 1
ATOM 721 C CA . ASP A 1 94 ? 16.767 -0.353 -40.639 1.00 93.56 94 ASP A CA 1
ATOM 722 C C . ASP A 1 94 ? 17.950 -0.224 -39.669 1.00 93.56 94 ASP A C 1
ATOM 724 O O . ASP A 1 94 ? 18.490 -1.231 -39.200 1.00 93.56 94 ASP A O 1
ATOM 728 N N . TYR A 1 95 ? 18.296 1.004 -39.266 1.00 93.62 95 TYR A N 1
ATOM 729 C CA . TYR A 1 95 ? 19.444 1.262 -38.388 1.00 93.62 95 TYR A CA 1
ATOM 730 C C . TYR A 1 95 ? 19.028 1.587 -36.957 1.00 93.62 95 TYR A C 1
ATOM 732 O O . TYR A 1 95 ? 19.614 1.072 -35.993 1.00 93.62 95 TYR A O 1
ATOM 740 N N . LYS A 1 96 ? 18.077 2.518 -36.803 1.00 96.19 96 LYS A N 1
ATOM 741 C CA . LYS A 1 96 ? 17.660 3.044 -35.497 1.00 96.19 96 LYS A CA 1
ATOM 742 C C . LYS A 1 96 ? 16.204 3.485 -35.508 1.00 96.19 96 LYS A C 1
ATOM 744 O O . LYS A 1 96 ? 15.797 4.265 -36.360 1.00 96.19 96 LYS A O 1
ATOM 749 N N . GLY A 1 97 ? 15.443 3.110 -34.487 1.00 97.88 97 GLY A N 1
ATOM 750 C CA . GLY A 1 97 ? 14.136 3.727 -34.244 1.00 97.88 97 GLY A CA 1
ATOM 751 C C . GLY A 1 97 ? 14.286 5.228 -33.971 1.00 97.88 97 GLY A C 1
ATOM 752 O O . GLY A 1 97 ? 13.613 6.054 -34.581 1.00 97.88 97 GLY A O 1
ATOM 753 N N . ILE A 1 98 ? 15.236 5.602 -33.110 1.00 98.38 98 ILE A N 1
ATOM 754 C CA . ILE A 1 98 ? 15.595 7.002 -32.847 1.00 98.38 98 ILE A CA 1
ATOM 755 C C . ILE A 1 98 ? 17.113 7.148 -32.725 1.00 98.38 98 ILE A C 1
ATOM 757 O O . ILE A 1 98 ? 17.773 6.348 -32.066 1.00 98.38 98 ILE A O 1
ATOM 761 N N . TYR A 1 99 ? 17.657 8.220 -33.295 1.00 97.56 99 TYR A N 1
ATOM 762 C CA . TYR A 1 99 ? 19.007 8.715 -33.060 1.00 97.56 99 TYR A CA 1
ATOM 763 C C . TYR A 1 99 ? 18.983 10.220 -32.795 1.00 97.56 99 TYR A C 1
ATOM 765 O O . TYR A 1 99 ? 18.699 11.022 -33.686 1.00 97.56 99 TYR A O 1
ATOM 773 N N . VAL A 1 100 ? 19.278 10.630 -31.565 1.00 98.12 100 VAL A N 1
ATOM 774 C CA . VAL A 1 100 ? 19.170 12.043 -31.171 1.00 98.12 100 VAL A CA 1
ATOM 775 C C . VAL A 1 100 ? 20.381 12.492 -30.382 1.00 98.12 100 VAL A C 1
ATOM 777 O O . VAL A 1 100 ? 20.850 11.802 -29.485 1.00 98.12 100 VAL A O 1
ATOM 780 N N . GLU A 1 101 ? 20.871 13.684 -30.705 1.00 97.69 101 GLU A N 1
ATOM 781 C CA . GLU A 1 101 ? 22.143 14.191 -30.188 1.00 97.69 101 GLU A CA 1
ATOM 782 C C . GLU A 1 101 ? 21.979 15.411 -29.271 1.00 97.69 101 GLU A C 1
ATOM 784 O O . GLU A 1 101 ? 22.970 15.943 -28.769 1.00 97.69 101 GLU A O 1
ATOM 789 N N . LYS A 1 102 ? 20.735 15.864 -29.051 1.00 97.38 102 LYS A N 1
ATOM 790 C CA . LYS A 1 102 ? 20.428 17.127 -28.355 1.00 97.38 102 LYS A CA 1
ATOM 791 C C . LYS A 1 102 ? 19.074 17.175 -27.630 1.00 97.38 102 LYS A C 1
ATOM 793 O O . LYS A 1 102 ? 18.437 18.227 -27.592 1.00 97.38 102 LYS A O 1
ATOM 798 N N . LEU A 1 103 ? 18.627 16.041 -27.088 1.00 98.50 103 LEU A N 1
ATOM 799 C CA . LEU A 1 103 ? 17.329 15.883 -26.421 1.00 98.50 103 LEU A CA 1
ATOM 800 C C . LEU A 1 103 ? 17.415 16.146 -24.903 1.00 98.50 103 LEU A C 1
ATOM 802 O O . LEU A 1 103 ? 18.228 15.536 -24.217 1.00 98.50 103 LEU A O 1
ATOM 806 N N . SER A 1 104 ? 16.546 17.010 -24.374 1.00 98.38 104 SER A N 1
ATOM 807 C CA . SER A 1 104 ? 16.380 17.290 -22.935 1.00 98.38 104 SER A CA 1
ATOM 808 C C . SER A 1 104 ? 14.899 17.365 -22.580 1.00 98.38 104 SER A C 1
ATOM 810 O O . SER A 1 104 ? 14.080 17.683 -23.439 1.00 98.38 104 SER A O 1
ATOM 812 N N . ASP A 1 105 ? 14.564 17.175 -21.306 1.00 98.81 105 ASP A N 1
ATOM 813 C CA . ASP A 1 105 ? 13.228 17.395 -20.749 1.00 98.81 105 ASP A CA 1
ATOM 814 C C . ASP A 1 105 ? 12.161 16.686 -21.597 1.00 98.81 105 ASP A C 1
ATOM 816 O O . ASP A 1 105 ? 11.321 17.323 -22.239 1.00 98.81 105 ASP A O 1
ATOM 820 N N . ALA A 1 106 ? 12.271 15.359 -21.673 1.00 98.88 106 ALA A N 1
ATOM 821 C CA . ALA A 1 106 ? 11.499 14.532 -22.589 1.00 98.88 106 ALA A CA 1
ATOM 822 C C . ALA A 1 106 ? 10.789 13.386 -21.864 1.00 98.88 106 ALA A C 1
ATOM 824 O O . ALA A 1 106 ? 11.396 12.691 -21.053 1.00 98.88 106 ALA A O 1
ATOM 825 N N . LEU A 1 107 ? 9.519 13.171 -22.206 1.00 98.88 107 LEU A N 1
ATOM 826 C CA . LEU A 1 107 ? 8.696 12.048 -21.770 1.00 98.88 107 LEU A CA 1
ATOM 827 C C . LEU A 1 107 ? 8.341 11.182 -22.978 1.00 98.88 107 LEU A C 1
ATOM 829 O O . LEU A 1 107 ? 7.757 11.682 -23.938 1.00 98.88 107 LEU A O 1
ATOM 833 N N . PHE A 1 108 ? 8.639 9.891 -22.891 1.00 98.94 108 PHE A N 1
ATOM 834 C CA . PHE A 1 108 ? 8.076 8.850 -23.742 1.00 98.94 108 PHE A CA 1
ATOM 835 C C . PHE A 1 108 ? 7.206 7.953 -22.867 1.00 98.94 108 PHE A C 1
ATOM 837 O O . PHE A 1 108 ? 7.693 7.442 -21.862 1.00 98.94 108 PHE A O 1
ATOM 844 N N . GLU A 1 109 ? 5.936 7.789 -23.216 1.00 98.88 109 GLU A N 1
ATOM 845 C CA . GLU A 1 109 ? 4.964 7.017 -22.435 1.00 98.88 109 GLU A CA 1
ATOM 846 C C . GLU A 1 109 ? 4.160 6.083 -23.343 1.00 98.88 109 GLU A C 1
ATOM 848 O O . GLU A 1 109 ? 3.736 6.485 -24.429 1.00 98.88 109 GLU A O 1
ATOM 853 N N . ASP A 1 110 ? 3.970 4.827 -22.938 1.00 98.75 110 ASP A N 1
ATOM 854 C CA . ASP A 1 110 ? 3.188 3.829 -23.687 1.00 98.75 110 ASP A CA 1
ATOM 855 C C . ASP A 1 110 ? 3.630 3.654 -25.158 1.00 98.75 110 ASP A C 1
ATOM 857 O O . ASP A 1 110 ? 2.829 3.333 -26.041 1.00 98.75 110 ASP A O 1
ATOM 861 N N . CYS A 1 111 ? 4.902 3.906 -25.479 1.00 98.94 111 CYS A N 1
ATOM 862 C CA . CYS A 1 111 ? 5.405 3.781 -26.848 1.00 98.94 111 CYS A CA 1
ATOM 863 C C . CYS A 1 111 ? 5.975 2.384 -27.115 1.00 98.94 111 CYS A C 1
ATOM 865 O O . CYS A 1 111 ? 6.549 1.738 -26.236 1.00 98.94 111 CYS A O 1
ATOM 867 N N . THR A 1 112 ? 5.856 1.928 -28.362 1.00 98.88 112 THR A N 1
ATOM 868 C CA . THR A 1 112 ? 6.391 0.635 -28.812 1.00 98.88 112 THR A CA 1
ATOM 869 C C . THR A 1 112 ? 7.588 0.850 -29.726 1.00 98.88 112 THR A C 1
ATOM 871 O O . THR A 1 112 ? 7.491 1.565 -30.716 1.00 98.88 112 THR A O 1
ATOM 874 N N . VAL A 1 113 ? 8.704 0.203 -29.409 1.00 98.94 113 VAL A N 1
ATOM 875 C CA . VAL A 1 113 ? 9.971 0.223 -30.139 1.00 98.94 113 VAL A CA 1
ATOM 876 C C . VAL A 1 113 ? 10.348 -1.220 -30.447 1.00 98.94 113 VAL A C 1
ATOM 878 O O . VAL A 1 113 ? 10.804 -1.957 -29.569 1.00 98.94 113 VAL A O 1
ATOM 881 N N . THR A 1 114 ? 10.098 -1.671 -31.670 1.00 98.75 114 THR A N 1
ATOM 882 C CA . THR A 1 114 ? 10.245 -3.091 -32.012 1.00 98.75 114 THR A CA 1
ATOM 883 C C . THR A 1 114 ? 10.985 -3.309 -33.318 1.00 98.75 114 THR A C 1
ATOM 885 O O . THR A 1 114 ? 10.759 -2.577 -34.276 1.00 98.75 114 THR A O 1
ATOM 888 N N . HIS A 1 115 ? 11.866 -4.308 -33.347 1.00 98.06 115 HIS A N 1
ATOM 889 C CA . HIS A 1 115 ? 12.537 -4.755 -34.566 1.00 98.06 115 HIS A CA 1
ATOM 890 C C . HIS A 1 115 ? 13.265 -3.627 -35.325 1.00 98.06 115 HIS A C 1
ATOM 892 O O . HIS A 1 115 ? 13.213 -3.536 -36.545 1.00 98.06 115 HIS A O 1
ATOM 898 N N . ASN A 1 116 ? 13.931 -2.723 -34.600 1.00 98.00 116 ASN A N 1
ATOM 899 C CA . ASN A 1 116 ? 14.765 -1.684 -35.207 1.00 98.00 116 ASN A CA 1
ATOM 900 C C . ASN A 1 116 ? 16.248 -2.060 -35.138 1.00 98.00 116 ASN A C 1
ATOM 902 O O . ASN A 1 116 ? 16.684 -2.733 -34.198 1.00 98.00 116 ASN A O 1
ATOM 906 N N . GLY A 1 117 ? 17.046 -1.555 -36.077 1.00 95.94 117 GLY A N 1
ATOM 907 C CA . GLY A 1 117 ? 18.485 -1.788 -36.098 1.00 95.94 117 GLY A CA 1
ATOM 908 C C . GLY A 1 117 ? 18.843 -3.211 -36.504 1.00 95.94 117 GLY A C 1
ATOM 909 O O . GLY A 1 117 ? 19.605 -3.876 -35.802 1.00 95.94 117 GLY A O 1
ATOM 910 N N . TYR A 1 118 ? 18.286 -3.679 -37.616 1.00 93.00 118 TYR A N 1
ATOM 911 C CA . TYR A 1 118 ? 18.431 -5.046 -38.116 1.00 93.00 118 TYR A CA 1
ATOM 912 C C . TYR A 1 118 ? 19.162 -5.117 -39.472 1.00 93.00 118 TYR A C 1
ATOM 914 O O . TYR A 1 118 ? 19.360 -6.217 -39.990 1.00 93.00 118 TYR A O 1
ATOM 922 N N . THR A 1 119 ? 19.584 -3.975 -40.033 1.00 91.50 119 THR A N 1
ATOM 923 C CA . THR A 1 119 ? 20.309 -3.903 -41.314 1.00 91.50 119 THR A CA 1
ATOM 924 C C . THR A 1 119 ? 21.713 -3.307 -41.178 1.00 91.50 119 THR A C 1
ATOM 926 O O . THR A 1 119 ? 22.047 -2.579 -40.232 1.00 91.50 119 THR A O 1
ATOM 929 N N . ASP A 1 120 ? 22.586 -3.672 -42.123 1.00 89.38 120 ASP A N 1
ATOM 930 C CA . ASP A 1 120 ? 23.985 -3.251 -42.148 1.00 89.38 120 ASP A CA 1
ATOM 931 C C . ASP A 1 120 ? 24.148 -1.834 -42.708 1.00 89.38 120 ASP A C 1
ATOM 933 O O . ASP A 1 120 ? 23.628 -1.494 -43.764 1.00 89.38 120 ASP A O 1
ATOM 937 N N . PHE A 1 121 ? 24.987 -1.030 -42.054 1.00 87.75 121 PHE A N 1
ATOM 938 C CA . PHE A 1 121 ? 25.411 0.288 -42.520 1.00 87.75 121 PHE A CA 1
ATOM 939 C C . PHE A 1 121 ? 26.792 0.644 -41.963 1.00 87.75 121 PHE A C 1
ATOM 941 O O . PHE A 1 121 ? 27.347 -0.071 -41.128 1.00 87.75 121 PHE A O 1
ATOM 948 N N . TRP A 1 122 ? 27.379 1.765 -42.401 1.00 84.25 122 TRP A N 1
ATOM 949 C CA . TRP A 1 122 ? 28.760 2.142 -42.048 1.00 84.25 122 TRP A CA 1
ATOM 950 C C . TRP A 1 122 ? 29.033 2.215 -40.530 1.00 84.25 122 TRP A C 1
ATOM 952 O O . TRP A 1 122 ? 30.188 2.099 -40.120 1.00 84.25 122 TRP A O 1
ATOM 962 N N . ASN A 1 123 ? 27.993 2.400 -39.707 1.00 87.88 123 ASN A N 1
ATOM 963 C CA . ASN A 1 123 ? 28.069 2.457 -38.247 1.00 87.88 123 ASN A CA 1
ATOM 964 C C . ASN A 1 123 ? 27.157 1.421 -37.554 1.00 87.88 123 ASN A C 1
ATOM 966 O O . ASN A 1 123 ? 26.745 1.638 -36.410 1.00 87.88 123 ASN A O 1
ATOM 970 N N . SER A 1 124 ? 26.863 0.295 -38.217 1.00 90.62 124 SER A N 1
ATOM 971 C CA . SER A 1 124 ? 25.921 -0.729 -37.726 1.00 90.62 124 SER A CA 1
ATOM 972 C C . SER A 1 124 ? 26.310 -1.388 -36.414 1.00 90.62 124 SER A C 1
ATOM 974 O O . SER A 1 124 ? 25.457 -1.895 -35.694 1.00 90.62 124 SER A O 1
ATOM 976 N N . ARG A 1 125 ? 27.587 -1.273 -36.024 1.00 93.12 125 ARG A N 1
ATOM 977 C CA . ARG A 1 125 ? 28.060 -1.552 -34.661 1.00 93.12 125 ARG A CA 1
ATOM 978 C C . ARG A 1 125 ? 27.071 -1.071 -33.597 1.00 93.12 125 ARG A C 1
ATOM 980 O O . ARG A 1 125 ? 26.910 -1.750 -32.592 1.00 93.12 125 ARG A O 1
ATOM 987 N N . TRP A 1 126 ? 26.476 0.101 -33.802 1.00 93.81 126 TRP A N 1
ATOM 988 C CA . TRP A 1 126 ? 25.629 0.781 -32.833 1.00 93.81 126 TRP A CA 1
ATOM 989 C C . TRP A 1 126 ? 24.132 0.659 -33.123 1.00 93.81 126 TRP A C 1
ATOM 991 O O . TRP A 1 126 ? 23.391 1.487 -32.604 1.00 93.81 126 TRP A O 1
ATOM 1001 N N . ASN A 1 127 ? 23.669 -0.281 -33.948 1.00 96.06 127 ASN A N 1
ATOM 1002 C CA . ASN A 1 127 ? 22.236 -0.472 -34.211 1.00 96.06 127 ASN A CA 1
ATOM 1003 C C . ASN A 1 127 ? 21.412 -0.505 -32.916 1.00 96.06 127 ASN A C 1
ATOM 1005 O O . ASN A 1 127 ? 21.853 -1.051 -31.905 1.00 96.06 127 ASN A O 1
ATOM 1009 N N . ALA A 1 128 ? 20.239 0.127 -32.915 1.00 97.75 128 ALA A N 1
ATOM 1010 C CA . ALA A 1 128 ? 19.461 0.250 -31.686 1.00 97.75 128 ALA A CA 1
ATOM 1011 C C . ALA A 1 128 ? 17.965 0.427 -31.932 1.00 97.75 128 ALA A C 1
ATOM 1013 O O . ALA A 1 128 ? 17.550 0.896 -32.987 1.00 97.75 128 ALA A O 1
ATOM 1014 N N . GLY A 1 129 ? 17.168 0.171 -30.896 1.00 98.62 129 GLY A N 1
ATOM 1015 C CA . GLY A 1 129 ? 15.839 0.763 -30.791 1.00 98.62 129 GLY A CA 1
ATOM 1016 C C . GLY A 1 129 ? 15.994 2.277 -30.730 1.00 98.62 129 GLY A C 1
ATOM 1017 O O . GLY A 1 129 ? 15.843 2.970 -31.734 1.00 98.62 129 GLY A O 1
ATOM 1018 N N . PHE A 1 130 ? 16.384 2.792 -29.569 1.00 98.75 130 PHE A N 1
ATOM 1019 C CA . PHE A 1 130 ? 16.699 4.207 -29.371 1.00 98.75 130 PHE A CA 1
ATOM 1020 C C . PHE A 1 130 ? 18.178 4.399 -29.037 1.00 98.75 130 PHE A C 1
ATOM 1022 O O . PHE A 1 130 ? 18.725 3.702 -28.187 1.00 98.75 130 PHE A O 1
ATOM 1029 N N . ASP A 1 131 ? 18.809 5.390 -29.661 1.00 98.38 131 ASP A N 1
ATOM 1030 C CA . ASP A 1 131 ? 20.151 5.867 -29.335 1.00 98.38 131 ASP A CA 1
ATOM 1031 C C . ASP A 1 131 ? 20.126 7.366 -29.029 1.00 98.38 131 ASP A C 1
ATOM 1033 O O . ASP A 1 131 ? 20.136 8.227 -29.915 1.00 98.38 131 ASP A O 1
ATOM 1037 N N . ILE A 1 132 ? 20.062 7.666 -27.736 1.00 98.44 132 ILE A N 1
ATOM 1038 C CA . ILE A 1 132 ? 20.145 9.012 -27.185 1.00 98.44 132 ILE A CA 1
ATOM 1039 C C . ILE A 1 132 ? 21.632 9.332 -26.990 1.00 98.44 132 ILE A C 1
ATOM 1041 O O . ILE A 1 132 ? 22.219 9.066 -25.942 1.00 98.44 132 ILE A O 1
ATOM 1045 N N . ASN A 1 133 ? 22.258 9.872 -28.031 1.00 96.81 133 ASN A N 1
ATOM 1046 C CA . ASN A 1 133 ? 23.694 10.106 -28.133 1.00 96.81 133 ASN A CA 1
ATOM 1047 C C . ASN A 1 133 ? 24.032 11.590 -27.935 1.00 96.81 133 ASN A C 1
ATOM 1049 O O . ASN A 1 133 ? 24.471 12.258 -28.875 1.00 96.81 133 ASN A O 1
ATOM 1053 N N . LEU A 1 134 ? 23.772 12.125 -26.739 1.00 97.62 134 LEU A N 1
ATOM 1054 C CA . LEU A 1 134 ? 23.830 13.562 -26.458 1.00 97.62 134 LEU A CA 1
ATOM 1055 C C . LEU A 1 134 ? 25.247 14.109 -26.584 1.00 97.62 134 LEU A C 1
ATOM 1057 O O . LEU A 1 134 ? 26.202 13.518 -26.079 1.00 97.62 134 LEU A O 1
ATOM 1061 N N . LYS A 1 135 ? 25.383 15.257 -27.248 1.00 95.56 135 LYS A N 1
ATOM 1062 C CA . LYS A 1 135 ? 26.674 15.871 -27.574 1.00 95.56 135 LYS A CA 1
ATOM 1063 C C . LYS A 1 135 ? 26.682 17.373 -27.296 1.00 95.56 135 LYS A C 1
ATOM 1065 O O . LYS A 1 135 ? 25.634 18.003 -27.159 1.00 95.56 135 LYS A O 1
ATOM 1070 N N . GLY A 1 136 ? 27.882 17.948 -27.303 1.00 93.00 136 GLY A N 1
ATOM 1071 C CA . GLY A 1 136 ? 28.116 19.374 -27.091 1.00 93.00 136 GLY A CA 1
ATOM 1072 C C . GLY A 1 136 ? 28.107 19.765 -25.618 1.00 93.00 136 GLY A C 1
ATOM 1073 O O . GLY A 1 136 ? 27.567 19.050 -24.781 1.00 93.00 136 GLY A O 1
ATOM 1074 N N . GLU A 1 137 ? 28.710 20.913 -25.333 1.00 93.69 137 GLU A N 1
ATOM 1075 C CA . GLU A 1 137 ? 28.884 21.516 -24.014 1.00 93.69 137 GLU A CA 1
ATOM 1076 C C . GLU A 1 137 ? 27.551 22.058 -23.477 1.00 93.69 137 GLU A C 1
ATOM 1078 O O . GLU A 1 137 ? 27.314 23.263 -23.411 1.00 93.69 137 GLU A O 1
ATOM 1083 N N . GLU A 1 138 ? 26.651 21.135 -23.145 1.00 92.50 138 GLU A N 1
ATOM 1084 C CA . GLU A 1 138 ? 25.282 21.399 -22.717 1.00 92.50 138 GLU A CA 1
ATOM 1085 C C . GLU A 1 138 ? 24.899 20.525 -21.516 1.00 92.50 138 GLU A C 1
ATOM 1087 O O . GLU A 1 138 ? 25.388 19.403 -21.327 1.00 92.50 138 GLU A O 1
ATOM 1092 N N . THR A 1 139 ? 23.973 21.042 -20.707 1.00 94.50 139 THR A N 1
ATOM 1093 C CA . THR A 1 139 ? 23.358 20.301 -19.602 1.00 94.50 139 THR A CA 1
ATOM 1094 C C . THR A 1 139 ? 21.967 19.850 -20.005 1.00 94.50 139 THR A C 1
ATOM 1096 O O . THR A 1 139 ? 21.022 20.642 -20.041 1.00 94.50 139 THR A O 1
ATOM 1099 N N . TYR A 1 140 ? 21.862 18.563 -20.306 1.00 97.88 140 TYR A N 1
ATOM 1100 C CA . TYR A 1 140 ? 20.628 17.840 -20.551 1.00 97.88 140 TYR A CA 1
ATOM 1101 C C . TYR A 1 140 ? 20.094 17.271 -19.240 1.00 97.88 140 TYR A C 1
ATOM 1103 O O . TYR A 1 140 ? 20.838 17.017 -18.289 1.00 97.88 140 TYR A O 1
ATOM 1111 N N . GLN A 1 141 ? 18.786 17.075 -19.179 1.00 98.44 141 GLN A N 1
ATOM 1112 C CA . GLN A 1 141 ? 18.141 16.625 -17.956 1.00 98.44 141 GLN A CA 1
ATOM 1113 C C . GLN A 1 141 ? 16.788 15.977 -18.232 1.00 98.44 141 GLN A C 1
ATOM 1115 O O . GLN A 1 141 ? 16.206 16.206 -19.291 1.00 98.44 141 GLN A O 1
ATOM 1120 N N . ASN A 1 142 ? 16.266 15.250 -17.247 1.00 98.44 142 ASN A N 1
ATOM 1121 C CA . ASN A 1 142 ? 14.867 14.827 -17.168 1.00 98.44 142 ASN A CA 1
ATOM 1122 C C . ASN A 1 142 ? 14.408 14.042 -18.406 1.00 98.44 142 ASN A C 1
ATOM 1124 O O . ASN A 1 142 ? 13.500 14.464 -19.126 1.00 98.44 142 ASN A O 1
ATOM 1128 N N . LEU A 1 143 ? 15.053 12.905 -18.665 1.00 98.81 143 LEU A N 1
ATOM 1129 C CA . LEU A 1 143 ? 14.566 11.948 -19.657 1.00 98.81 143 LEU A CA 1
ATOM 1130 C C . LEU A 1 143 ? 13.739 10.883 -18.942 1.00 98.81 143 LEU A C 1
ATOM 1132 O O . LEU A 1 143 ? 14.252 10.183 -18.074 1.00 98.81 143 LEU A O 1
ATOM 1136 N N . THR A 1 144 ? 12.460 10.780 -19.287 1.00 98.88 144 THR A N 1
ATOM 1137 C CA . THR A 1 144 ? 11.523 9.814 -18.709 1.00 98.88 144 THR A CA 1
ATOM 1138 C C . THR A 1 144 ? 11.009 8.867 -19.783 1.00 98.88 144 THR A C 1
ATOM 1140 O O . THR A 1 144 ? 10.508 9.302 -20.819 1.00 98.88 144 THR A O 1
ATOM 1143 N N . PHE A 1 145 ? 11.100 7.573 -19.504 1.00 98.88 145 PHE A N 1
ATOM 1144 C CA . PHE A 1 145 ? 10.576 6.481 -20.313 1.00 98.88 145 PHE A CA 1
ATOM 1145 C C . PHE A 1 145 ? 9.610 5.690 -19.435 1.00 98.88 145 PHE A C 1
ATOM 1147 O O . PHE A 1 145 ? 10.049 4.992 -18.524 1.00 98.88 145 PHE A O 1
ATOM 1154 N N . ARG A 1 146 ? 8.305 5.831 -19.663 1.00 98.75 146 ARG A N 1
ATOM 1155 C CA . ARG A 1 146 ? 7.267 5.176 -18.866 1.00 98.75 146 ARG A CA 1
ATOM 1156 C C . ARG A 1 146 ? 6.513 4.150 -19.697 1.00 98.75 146 ARG A C 1
ATOM 1158 O O . ARG A 1 146 ? 6.139 4.445 -20.827 1.00 98.75 146 ARG A O 1
ATOM 1165 N N . ASP A 1 147 ? 6.312 2.955 -19.153 1.00 98.31 147 ASP A N 1
ATOM 1166 C CA . ASP A 1 147 ? 5.482 1.911 -19.773 1.00 98.31 147 ASP A CA 1
ATOM 1167 C C . ASP A 1 147 ? 5.870 1.603 -21.238 1.00 98.31 147 ASP A C 1
ATOM 1169 O O . ASP A 1 147 ? 5.062 1.234 -22.090 1.00 98.31 147 ASP A O 1
ATOM 1173 N N . MET A 1 148 ? 7.162 1.747 -21.544 1.00 98.75 148 MET A N 1
ATOM 1174 C CA . MET A 1 148 ? 7.711 1.535 -22.882 1.00 98.75 148 MET A CA 1
ATOM 1175 C C . MET A 1 148 ? 7.778 0.050 -23.229 1.00 98.75 148 MET A C 1
ATOM 1177 O O . MET A 1 148 ? 8.079 -0.779 -22.376 1.00 98.75 148 MET A O 1
ATOM 1181 N N . THR A 1 149 ? 7.615 -0.300 -24.503 1.00 98.81 149 THR A N 1
ATOM 1182 C CA . THR A 1 149 ? 7.868 -1.662 -24.999 1.00 98.81 149 THR A CA 1
ATOM 1183 C C . THR A 1 149 ? 9.047 -1.668 -25.967 1.00 98.81 149 THR A C 1
ATOM 1185 O O . THR A 1 149 ? 8.896 -1.242 -27.103 1.00 98.81 149 THR A O 1
ATOM 1188 N N . PHE A 1 150 ? 10.201 -2.188 -25.548 1.00 98.88 150 PHE A N 1
ATOM 1189 C CA . PHE A 1 150 ? 11.390 -2.432 -26.368 1.00 98.88 150 PHE A CA 1
ATOM 1190 C C . PHE A 1 150 ? 11.554 -3.929 -26.637 1.00 98.88 150 PHE A C 1
ATOM 1192 O O . PHE A 1 150 ? 11.871 -4.696 -25.722 1.00 98.88 150 PHE A O 1
ATOM 1199 N N . THR A 1 151 ? 11.357 -4.351 -27.887 1.00 98.62 151 THR A N 1
ATOM 1200 C CA . THR A 1 151 ? 11.450 -5.768 -28.282 1.00 98.62 151 THR A CA 1
ATOM 1201 C C . THR A 1 151 ? 12.281 -5.989 -29.536 1.00 98.62 151 THR A C 1
ATOM 1203 O O . THR A 1 151 ? 12.146 -5.243 -30.500 1.00 98.62 151 THR A O 1
ATOM 1206 N N . ASP A 1 152 ? 13.127 -7.019 -29.522 1.00 98.31 152 ASP A N 1
ATOM 1207 C CA . ASP A 1 152 ? 13.849 -7.512 -30.705 1.00 98.31 152 ASP A CA 1
ATOM 1208 C C . ASP A 1 152 ? 14.681 -6.441 -31.444 1.00 98.31 152 ASP A C 1
ATOM 1210 O O . ASP A 1 152 ? 14.823 -6.474 -32.664 1.00 98.31 152 ASP A O 1
ATOM 1214 N N . ASN A 1 153 ? 15.231 -5.458 -30.719 1.00 98.56 153 ASN A N 1
ATOM 1215 C CA . ASN A 1 153 ? 16.030 -4.387 -31.319 1.00 98.56 153 ASN A CA 1
ATOM 1216 C C . ASN A 1 153 ? 17.539 -4.676 -31.276 1.00 98.56 153 ASN A C 1
ATOM 1218 O O . ASN A 1 153 ? 18.060 -5.254 -30.315 1.00 98.56 153 ASN A O 1
ATOM 1222 N N . GLY A 1 154 ? 18.251 -4.181 -32.293 1.00 96.62 154 GLY A N 1
ATOM 1223 C CA . GLY A 1 154 ? 19.713 -4.210 -32.384 1.00 96.62 154 GLY A CA 1
ATOM 1224 C C . GLY A 1 154 ? 20.316 -5.611 -32.507 1.00 96.62 154 GLY A C 1
ATOM 1225 O O . GLY A 1 154 ? 21.514 -5.775 -32.273 1.00 96.62 154 GLY A O 1
ATOM 1226 N N . LEU A 1 155 ? 19.499 -6.619 -32.819 1.00 95.88 155 LEU A N 1
ATOM 1227 C CA . LEU A 1 155 ? 19.899 -8.022 -32.858 1.00 95.88 155 LEU A CA 1
ATOM 1228 C C . LEU A 1 155 ? 21.012 -8.264 -33.876 1.00 95.88 155 LEU A C 1
ATOM 1230 O O . LEU A 1 155 ? 20.934 -7.829 -35.021 1.00 95.88 155 LEU A O 1
ATOM 1234 N N . GLY A 1 156 ? 22.041 -8.995 -33.460 1.00 94.00 156 GLY A N 1
ATOM 1235 C CA . GLY A 1 156 ? 23.135 -9.408 -34.331 1.00 94.00 156 GLY A CA 1
ATOM 1236 C C . GLY A 1 156 ? 24.209 -8.340 -34.528 1.00 94.00 156 GLY A C 1
ATOM 1237 O O . GLY A 1 156 ? 25.073 -8.526 -35.382 1.00 94.00 156 GLY A O 1
ATOM 1238 N N . TYR A 1 157 ? 24.205 -7.263 -33.733 1.00 94.00 157 TYR A N 1
ATOM 1239 C CA . TYR A 1 157 ? 25.168 -6.163 -33.834 1.00 94.00 157 TYR A CA 1
ATOM 1240 C C . TYR A 1 157 ? 26.026 -5.992 -32.577 1.00 94.00 157 TYR A C 1
ATOM 1242 O O . TYR A 1 157 ? 25.565 -6.146 -31.450 1.00 94.00 157 TYR A O 1
ATOM 1250 N N . GLN A 1 158 ? 27.298 -5.624 -32.773 1.00 93.62 158 GLN A N 1
ATOM 1251 C CA . GLN A 1 158 ? 28.332 -5.634 -31.726 1.00 93.62 158 GLN A CA 1
ATOM 1252 C C . GLN A 1 158 ? 27.943 -4.884 -30.439 1.00 93.62 158 GLN A C 1
ATOM 1254 O O . GLN A 1 158 ? 28.176 -5.380 -29.336 1.00 93.62 158 GLN A O 1
ATOM 1259 N N . GLU A 1 159 ? 27.368 -3.690 -30.570 1.00 93.81 159 GLU A N 1
ATOM 1260 C CA . GLU A 1 159 ? 26.885 -2.856 -29.464 1.00 93.81 159 GLU A CA 1
ATOM 1261 C C . GLU A 1 159 ? 25.364 -2.671 -29.522 1.00 93.81 159 GLU A C 1
ATOM 1263 O O . GLU A 1 159 ? 24.849 -1.672 -29.018 1.00 93.81 159 GLU A O 1
ATOM 1268 N N . GLY A 1 160 ? 24.662 -3.622 -30.146 1.00 95.62 160 GLY A N 1
ATOM 1269 C CA . GLY A 1 160 ? 23.213 -3.610 -30.285 1.00 95.62 160 GLY A CA 1
ATOM 1270 C C . GLY A 1 160 ? 22.497 -3.457 -28.945 1.00 95.62 160 GLY A C 1
ATOM 1271 O O . GLY A 1 160 ? 22.952 -4.004 -27.930 1.00 95.62 160 GLY A O 1
ATOM 1272 N N . VAL A 1 161 ? 21.395 -2.697 -28.927 1.00 97.25 161 VAL A N 1
ATOM 1273 C CA . VAL A 1 161 ? 20.604 -2.447 -27.710 1.00 97.25 161 VAL A CA 1
ATOM 1274 C C . VAL A 1 161 ? 19.155 -2.035 -28.005 1.00 97.25 161 VAL A C 1
ATOM 1276 O O . VAL A 1 161 ? 18.865 -1.420 -29.029 1.00 97.25 161 VAL A O 1
ATOM 1279 N N . GLY A 1 162 ? 18.249 -2.295 -27.061 1.00 98.44 162 GLY A N 1
ATOM 1280 C CA . GLY A 1 162 ? 16.914 -1.695 -27.026 1.00 98.44 162 GLY A CA 1
ATOM 1281 C C . GLY A 1 162 ? 16.976 -0.181 -26.822 1.00 98.44 162 GLY A C 1
ATOM 1282 O O . GLY A 1 162 ? 16.622 0.585 -27.718 1.00 98.44 162 GLY A O 1
ATOM 1283 N N . LEU A 1 163 ? 17.468 0.251 -25.660 1.00 98.75 163 LEU A N 1
ATOM 1284 C CA . LEU A 1 163 ? 17.599 1.662 -25.286 1.00 98.75 163 LEU A CA 1
ATOM 1285 C C . LEU A 1 163 ? 19.047 2.018 -24.924 1.00 98.75 163 LEU A C 1
ATOM 1287 O O . LEU A 1 163 ? 19.602 1.488 -23.965 1.00 98.75 163 LEU A O 1
ATOM 1291 N N . MET A 1 164 ? 19.646 2.953 -25.661 1.00 97.69 164 MET A N 1
ATOM 1292 C CA . MET A 1 164 ? 20.972 3.515 -25.401 1.00 97.69 164 MET A CA 1
ATOM 1293 C C . MET A 1 164 ? 20.873 4.973 -24.961 1.00 97.69 164 MET A C 1
ATOM 1295 O O . MET A 1 164 ? 20.222 5.769 -25.637 1.00 97.69 164 MET A O 1
ATOM 1299 N N . ILE A 1 165 ? 21.557 5.343 -23.874 1.00 98.31 165 ILE A N 1
ATOM 1300 C CA . ILE A 1 165 ? 21.598 6.727 -23.383 1.00 98.31 165 ILE A CA 1
ATOM 1301 C C . ILE A 1 165 ? 23.024 7.133 -23.005 1.00 98.31 165 ILE A C 1
ATOM 1303 O O . ILE A 1 165 ? 23.689 6.478 -22.202 1.00 98.31 165 ILE A O 1
ATOM 1307 N N . LYS A 1 166 ? 23.503 8.237 -23.583 1.00 95.38 166 LYS A N 1
ATOM 1308 C CA . LYS A 1 166 ? 24.879 8.724 -23.444 1.00 95.38 166 LYS A CA 1
ATOM 1309 C C . LYS A 1 166 ? 24.911 10.242 -23.318 1.00 95.38 166 LYS A C 1
ATOM 1311 O O . LYS A 1 166 ? 24.310 10.935 -24.135 1.00 95.38 166 LYS A O 1
ATOM 1316 N N . GLY A 1 167 ? 25.678 10.746 -22.353 1.00 95.69 167 GLY A N 1
ATOM 1317 C CA . GLY A 1 167 ? 26.233 12.099 -22.392 1.00 95.69 167 GLY A CA 1
ATOM 1318 C C . GLY A 1 167 ? 27.690 12.013 -22.835 1.00 95.69 167 GLY A C 1
ATOM 1319 O O . GLY A 1 167 ? 28.531 11.548 -22.071 1.00 95.69 167 GLY A O 1
ATOM 1320 N N . ARG A 1 168 ? 27.983 12.385 -24.086 1.00 95.06 168 ARG A N 1
ATOM 1321 C CA . ARG A 1 168 ? 29.329 12.282 -24.667 1.00 95.06 168 ARG A CA 1
ATOM 1322 C C . ARG A 1 168 ? 30.270 13.302 -24.028 1.00 95.06 168 ARG A C 1
ATOM 1324 O O . ARG A 1 168 ? 30.077 14.503 -24.190 1.00 95.06 168 ARG A O 1
ATOM 1331 N N . ASP A 1 169 ? 31.333 12.822 -23.400 1.00 94.19 169 ASP A N 1
ATOM 1332 C CA . ASP A 1 169 ? 32.385 13.620 -22.753 1.00 94.19 169 ASP A CA 1
ATOM 1333 C C . ASP A 1 169 ? 33.805 13.105 -23.070 1.00 94.19 169 ASP A C 1
ATOM 1335 O O . ASP A 1 169 ? 34.787 13.510 -22.452 1.00 94.19 169 ASP A O 1
ATOM 1339 N N . ASP A 1 170 ? 33.940 12.223 -24.064 1.00 91.44 170 ASP A N 1
ATOM 1340 C CA . ASP A 1 170 ? 35.187 11.535 -24.389 1.00 91.44 170 ASP A CA 1
ATOM 1341 C C . ASP A 1 170 ? 35.876 12.021 -25.678 1.00 91.44 170 ASP A C 1
ATOM 1343 O O . ASP A 1 170 ? 35.297 12.619 -26.591 1.00 91.44 170 ASP A O 1
ATOM 1347 N N . GLY A 1 171 ? 37.163 11.686 -25.790 1.00 89.44 171 GLY A N 1
ATOM 1348 C CA . GLY A 1 171 ? 37.978 11.966 -26.970 1.00 89.44 171 GLY A CA 1
ATOM 1349 C C . GLY A 1 171 ? 38.244 13.461 -27.213 1.00 89.44 171 GLY A C 1
ATOM 1350 O O . GLY A 1 171 ? 37.805 14.316 -26.449 1.00 89.44 171 GLY A O 1
ATOM 1351 N N . PRO A 1 172 ? 38.980 13.810 -28.286 1.00 89.25 172 PRO A N 1
ATOM 1352 C CA . PRO A 1 172 ? 39.413 15.190 -28.524 1.00 89.25 172 PRO A CA 1
ATOM 1353 C C . PRO A 1 172 ? 38.270 16.186 -28.760 1.00 89.25 172 PRO A C 1
ATOM 1355 O O . PRO A 1 172 ? 38.435 17.369 -28.488 1.00 89.25 172 PRO A O 1
ATOM 1358 N N . THR A 1 173 ? 37.135 15.723 -29.295 1.00 88.69 173 THR A N 1
ATOM 1359 C CA . THR A 1 173 ? 35.982 16.582 -29.598 1.00 88.69 173 THR A CA 1
ATOM 1360 C C . THR A 1 173 ? 35.064 16.736 -28.394 1.00 88.69 173 THR A C 1
ATOM 1362 O O . THR A 1 173 ? 34.826 17.858 -27.965 1.00 88.69 173 THR A O 1
ATOM 1365 N N . TYR A 1 174 ? 34.558 15.636 -27.835 1.00 91.12 174 TYR A N 1
ATOM 1366 C CA . TYR A 1 174 ? 33.553 15.709 -26.771 1.00 91.12 174 TYR A CA 1
ATOM 1367 C C . TYR A 1 174 ? 34.183 15.914 -25.396 1.00 91.12 174 TYR A C 1
ATOM 1369 O O . TYR A 1 174 ? 33.586 16.575 -24.564 1.00 91.12 174 TYR A O 1
ATOM 1377 N N . GLY A 1 175 ? 35.435 15.502 -25.183 1.00 90.69 175 GLY A N 1
ATOM 1378 C CA . GLY A 1 175 ? 36.180 15.894 -23.983 1.00 90.69 175 GLY A CA 1
ATOM 1379 C C . GLY A 1 175 ? 36.480 17.393 -23.909 1.00 90.69 175 GLY A C 1
ATOM 1380 O O . GLY A 1 175 ? 36.639 17.933 -22.819 1.00 90.69 175 GLY A O 1
ATOM 1381 N N . ALA A 1 176 ? 36.526 18.087 -25.053 1.00 93.25 176 ALA A N 1
ATOM 1382 C CA . ALA A 1 176 ? 36.618 19.548 -25.093 1.00 93.25 176 ALA A CA 1
ATOM 1383 C C . ALA A 1 176 ? 35.250 20.239 -24.945 1.00 93.25 176 ALA A C 1
ATOM 1385 O O . ALA A 1 176 ? 35.208 21.417 -24.604 1.00 93.25 176 ALA A O 1
ATOM 1386 N N . HIS A 1 177 ? 34.159 19.512 -25.203 1.00 94.38 177 HIS A N 1
ATOM 1387 C CA . HIS A 1 177 ? 32.782 20.007 -25.215 1.00 94.38 177 HIS A CA 1
ATOM 1388 C C . HIS A 1 177 ? 31.823 18.965 -24.610 1.00 94.38 177 HIS A C 1
ATOM 1390 O O . HIS A 1 177 ? 31.045 18.345 -25.349 1.00 94.38 177 HIS A O 1
ATOM 1396 N N . PRO A 1 178 ? 31.928 18.706 -23.296 1.00 94.88 178 PRO A N 1
ATOM 1397 C CA . PRO A 1 178 ? 31.264 17.570 -22.674 1.00 94.88 178 PRO A CA 1
ATOM 1398 C C . PRO A 1 178 ? 29.762 17.803 -22.523 1.00 94.88 178 PRO A C 1
ATOM 1400 O O . PRO A 1 178 ? 29.333 18.810 -21.960 1.00 94.88 178 PRO A O 1
ATOM 1403 N N . ALA A 1 179 ? 28.970 16.830 -22.965 1.00 96.06 179 ALA A N 1
ATOM 1404 C CA . ALA A 1 179 ? 27.550 16.766 -22.661 1.00 96.06 179 ALA A CA 1
ATOM 1405 C C . ALA A 1 179 ? 27.344 16.159 -21.275 1.00 96.06 179 ALA A C 1
ATOM 1407 O O . ALA A 1 179 ? 27.908 15.116 -20.944 1.00 96.06 179 ALA A O 1
ATOM 1408 N N . THR A 1 180 ? 26.478 16.785 -20.484 1.00 96.62 180 THR A N 1
ATOM 1409 C CA . THR A 1 180 ? 26.059 16.256 -19.181 1.00 96.62 180 THR A CA 1
ATOM 1410 C C . THR A 1 180 ? 24.588 15.889 -19.221 1.00 96.62 180 THR A C 1
ATOM 1412 O O . THR A 1 180 ? 23.789 16.624 -19.794 1.00 96.62 180 THR A O 1
ATOM 1415 N N . LEU A 1 181 ? 24.224 14.757 -18.621 1.00 98.06 181 LEU A N 1
ATOM 1416 C CA . LEU A 1 181 ? 22.836 14.334 -18.462 1.00 98.06 181 LEU A CA 1
ATOM 1417 C C . LEU A 1 181 ? 22.552 13.971 -17.002 1.00 98.06 181 LEU A C 1
ATOM 1419 O O . LEU A 1 181 ? 23.230 13.117 -16.435 1.00 98.06 181 LEU A O 1
ATOM 1423 N N . MET A 1 182 ? 21.538 14.597 -16.410 1.00 96.56 182 MET A N 1
ATOM 1424 C CA 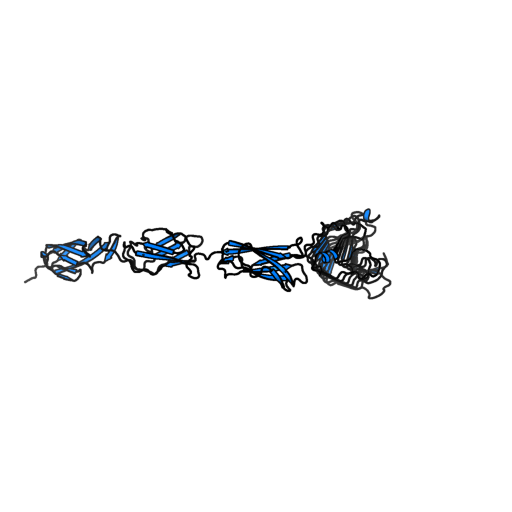. MET A 1 182 ? 21.061 14.278 -15.061 1.00 96.56 182 MET A CA 1
ATOM 1425 C C . MET A 1 182 ? 19.591 13.865 -15.066 1.00 96.56 182 MET A C 1
ATOM 1427 O O . MET A 1 182 ? 18.797 14.412 -15.827 1.00 96.56 182 MET A O 1
ATOM 1431 N N . THR A 1 183 ? 19.226 12.939 -14.183 1.00 95.56 183 THR A N 1
ATOM 1432 C CA . THR A 1 183 ? 17.850 12.449 -14.022 1.00 95.56 183 THR A CA 1
ATOM 1433 C C . THR A 1 183 ? 17.366 11.701 -15.261 1.00 95.56 183 THR A C 1
ATOM 1435 O O . THR A 1 183 ? 16.772 12.272 -16.183 1.00 95.56 183 THR A O 1
ATOM 1438 N N . VAL A 1 184 ? 17.616 10.394 -15.268 1.00 98.38 184 VAL A N 1
ATOM 1439 C CA . VAL A 1 184 ? 17.012 9.470 -16.229 1.00 98.38 184 VAL A CA 1
ATOM 1440 C C . VAL A 1 184 ? 16.104 8.532 -15.458 1.00 98.38 184 VAL A C 1
ATOM 1442 O O . VAL A 1 184 ? 16.571 7.845 -14.557 1.00 98.38 184 VAL A O 1
ATOM 1445 N N . THR A 1 185 ? 14.830 8.495 -15.822 1.00 98.44 185 THR A N 1
ATOM 1446 C CA . THR A 1 185 ? 13.830 7.646 -15.175 1.00 98.44 185 THR A CA 1
ATOM 1447 C C . THR A 1 185 ? 13.263 6.676 -16.197 1.00 98.44 185 THR A C 1
ATOM 1449 O O . THR A 1 185 ? 12.716 7.091 -17.219 1.00 98.44 185 THR A O 1
ATOM 1452 N N . ILE A 1 186 ? 13.392 5.386 -15.918 1.00 98.44 186 ILE A N 1
ATOM 1453 C CA . ILE A 1 186 ? 12.715 4.305 -16.625 1.00 98.44 186 ILE A CA 1
ATOM 1454 C C . ILE A 1 186 ? 11.741 3.689 -15.622 1.00 98.44 186 ILE A C 1
ATOM 1456 O O . ILE A 1 186 ? 12.172 3.119 -14.628 1.00 98.44 186 ILE A O 1
ATOM 1460 N N . GLU A 1 187 ? 10.445 3.850 -15.867 1.00 96.44 187 GLU A N 1
ATOM 1461 C CA . GLU A 1 187 ? 9.381 3.434 -14.949 1.00 96.44 187 GLU A CA 1
ATOM 1462 C C . GLU A 1 187 ? 8.435 2.479 -15.675 1.00 96.44 187 GLU A C 1
ATOM 1464 O O . GLU A 1 187 ? 7.779 2.865 -16.645 1.00 96.44 187 GLU A O 1
ATOM 1469 N N . GLY A 1 188 ? 8.355 1.233 -15.225 1.00 93.69 188 GLY A N 1
ATOM 1470 C CA . GLY A 1 188 ? 7.522 0.238 -15.888 1.00 93.69 188 GLY A CA 1
ATOM 1471 C C . GLY A 1 188 ? 8.074 -0.214 -17.244 1.00 93.69 188 GLY A C 1
ATOM 1472 O O . GLY A 1 188 ? 9.237 -0.009 -17.602 1.00 93.69 188 GLY A O 1
ATOM 1473 N N . GLY A 1 189 ? 7.206 -0.836 -18.039 1.00 96.69 189 GLY A N 1
ATOM 1474 C CA . GLY A 1 189 ? 7.528 -1.259 -19.402 1.00 96.69 189 GLY A CA 1
ATOM 1475 C C . GLY A 1 189 ? 8.231 -2.616 -19.528 1.00 96.69 189 GLY A C 1
ATOM 1476 O O . GLY A 1 189 ? 8.399 -3.376 -18.573 1.00 96.69 189 GLY A O 1
ATOM 1477 N N . ARG A 1 190 ? 8.582 -2.965 -20.768 1.00 97.44 190 ARG A N 1
ATOM 1478 C CA . ARG A 1 190 ? 9.111 -4.268 -21.188 1.00 97.44 190 ARG A CA 1
ATOM 1479 C C . ARG A 1 190 ? 10.338 -4.076 -22.073 1.00 97.44 190 ARG A C 1
ATOM 1481 O O . ARG A 1 190 ? 10.215 -3.550 -23.171 1.00 97.44 190 ARG A O 1
ATOM 1488 N N . PHE A 1 191 ? 11.487 -4.574 -21.641 1.00 98.25 191 PHE A N 1
ATOM 1489 C CA . PHE A 1 191 ? 12.746 -4.623 -22.384 1.00 98.25 191 PHE A CA 1
ATOM 1490 C C . PHE A 1 191 ? 13.095 -6.092 -22.607 1.00 98.25 191 PHE A C 1
ATOM 1492 O O . PHE A 1 191 ? 13.741 -6.721 -21.766 1.00 98.25 191 PHE A O 1
ATOM 1499 N N . VAL A 1 192 ? 12.586 -6.668 -23.698 1.00 97.19 192 VAL A N 1
ATOM 1500 C CA . VAL A 1 192 ? 12.575 -8.122 -23.900 1.00 97.19 192 VAL A CA 1
ATOM 1501 C C . VAL A 1 192 ? 13.208 -8.514 -25.227 1.00 97.19 192 VAL A C 1
ATOM 1503 O O . VAL A 1 192 ? 12.837 -7.975 -26.262 1.00 97.19 192 VAL A O 1
ATOM 1506 N N . GLY A 1 193 ? 14.126 -9.482 -25.207 1.00 96.62 193 GLY A N 1
ATOM 1507 C CA . GLY A 1 193 ? 14.661 -10.077 -26.439 1.00 96.62 193 GLY A CA 1
ATOM 1508 C C . GLY A 1 193 ? 15.543 -9.149 -27.279 1.00 96.62 193 GLY A C 1
ATOM 1509 O O . GLY A 1 193 ? 15.767 -9.426 -28.446 1.00 96.62 193 GLY A O 1
ATOM 1510 N N . ASN A 1 194 ? 16.033 -8.038 -26.727 1.00 98.00 194 ASN A N 1
ATOM 1511 C CA . ASN A 1 194 ? 16.969 -7.158 -27.432 1.00 98.00 194 ASN A CA 1
ATOM 1512 C C . ASN A 1 194 ? 18.400 -7.715 -27.325 1.00 98.00 194 ASN A C 1
ATOM 1514 O O . ASN A 1 194 ? 18.692 -8.493 -26.418 1.00 98.00 194 ASN A O 1
ATOM 1518 N N . GLU A 1 195 ? 19.327 -7.257 -28.172 1.00 95.81 195 GLU A N 1
ATOM 1519 C CA . GLU A 1 195 ? 20.746 -7.661 -28.067 1.00 95.81 195 GLU A CA 1
ATOM 1520 C C . GLU A 1 195 ? 21.336 -7.323 -26.681 1.00 95.81 195 GLU A C 1
ATOM 1522 O O . GLU A 1 195 ? 22.061 -8.104 -26.066 1.00 95.81 195 GLU A O 1
ATOM 1527 N N . ARG A 1 196 ? 20.966 -6.149 -26.166 1.00 95.19 196 ARG A N 1
ATOM 1528 C CA . ARG A 1 196 ? 21.076 -5.716 -24.766 1.00 95.19 196 ARG A CA 1
ATOM 1529 C C . ARG A 1 196 ? 19.801 -4.966 -24.424 1.00 95.19 196 ARG A C 1
ATOM 1531 O O . ARG A 1 196 ? 19.260 -4.285 -25.294 1.00 95.19 196 ARG A O 1
ATOM 1538 N N . GLY A 1 197 ? 19.332 -5.044 -23.183 1.00 97.19 197 GLY A N 1
ATOM 1539 C CA . GLY A 1 197 ? 18.099 -4.351 -22.799 1.00 97.19 197 GLY A CA 1
ATOM 1540 C C . GLY A 1 197 ? 18.288 -2.835 -22.817 1.00 97.19 197 GLY A C 1
ATOM 1541 O O . GLY A 1 197 ? 17.788 -2.130 -23.698 1.00 97.19 197 GLY A O 1
ATOM 1542 N N . ILE A 1 198 ? 19.054 -2.348 -21.845 1.00 97.75 198 ILE A N 1
ATOM 1543 C CA . ILE A 1 198 ? 19.294 -0.929 -21.593 1.00 97.75 198 ILE A CA 1
ATOM 1544 C C . ILE A 1 198 ? 20.798 -0.700 -21.451 1.00 97.75 198 ILE A C 1
ATOM 1546 O O . ILE A 1 198 ? 21.501 -1.480 -20.806 1.00 97.75 198 ILE A O 1
ATOM 1550 N N . ARG A 1 199 ? 21.306 0.389 -22.029 1.00 95.38 199 ARG A N 1
ATOM 1551 C CA . ARG A 1 199 ? 22.703 0.800 -21.895 1.00 95.38 199 ARG A CA 1
ATOM 1552 C C . ARG A 1 199 ? 22.839 2.262 -21.500 1.00 95.38 199 ARG A C 1
ATOM 1554 O O . ARG A 1 199 ? 22.248 3.135 -22.134 1.00 95.38 199 ARG A O 1
ATOM 1561 N N . PHE A 1 200 ? 23.757 2.510 -20.570 1.00 95.38 200 PHE A N 1
ATOM 1562 C CA . PHE A 1 200 ? 24.244 3.841 -20.226 1.00 95.38 200 PHE A CA 1
ATOM 1563 C C . PHE A 1 200 ? 25.730 3.985 -20.545 1.00 95.38 200 PHE A C 1
ATOM 1565 O O . PHE A 1 200 ? 26.533 3.131 -20.170 1.00 95.38 200 PHE A O 1
ATOM 1572 N N . GLY A 1 201 ? 26.095 5.074 -21.219 1.00 92.75 201 GLY A N 1
ATOM 1573 C CA . GLY A 1 201 ? 27.482 5.365 -21.583 1.00 92.75 201 GLY A CA 1
ATOM 1574 C C . GLY A 1 201 ? 28.056 4.431 -22.655 1.00 92.75 201 GLY A C 1
ATOM 1575 O O . GLY A 1 201 ? 27.345 3.668 -23.321 1.00 92.75 201 GLY A O 1
ATOM 1576 N N . GLU A 1 202 ? 29.370 4.523 -22.855 1.00 90.44 202 GLU A N 1
ATOM 1577 C CA . GLU A 1 202 ? 30.082 3.840 -23.928 1.00 90.44 202 GLU A CA 1
ATOM 1578 C C . GLU A 1 202 ? 31.231 2.955 -23.464 1.00 90.44 202 GLU A C 1
ATOM 1580 O O . GLU A 1 202 ? 31.995 3.328 -22.570 1.00 90.44 202 GLU A O 1
ATOM 1585 N N . PRO A 1 203 ? 31.433 1.807 -24.139 1.00 89.25 203 PRO A N 1
ATOM 1586 C CA . PRO A 1 203 ? 32.480 0.871 -23.775 1.00 89.25 203 PRO A CA 1
ATOM 1587 C C . PRO A 1 203 ? 33.864 1.517 -23.805 1.00 89.25 203 PRO A C 1
ATOM 1589 O O . PRO A 1 203 ? 34.307 2.049 -24.828 1.00 89.25 203 PRO A O 1
ATOM 1592 N N . GLY A 1 204 ? 34.556 1.443 -22.667 1.00 86.88 204 GLY A N 1
ATOM 1593 C CA . GLY A 1 204 ? 35.927 1.924 -22.510 1.00 86.88 204 GLY A CA 1
ATOM 1594 C C . GLY A 1 204 ? 36.077 3.446 -22.538 1.00 86.88 204 GLY A C 1
ATOM 1595 O O . GLY A 1 204 ? 37.182 3.927 -22.792 1.00 86.88 204 GLY A O 1
ATOM 1596 N N . LYS A 1 205 ? 34.989 4.203 -22.338 1.00 89.19 205 LYS A N 1
ATOM 1597 C CA . LYS A 1 205 ? 35.015 5.674 -22.338 1.00 89.19 205 LYS A CA 1
ATOM 1598 C C . LYS A 1 205 ? 34.954 6.315 -20.963 1.00 89.19 205 LYS A C 1
ATOM 1600 O O . LYS A 1 205 ? 35.385 7.454 -20.862 1.00 89.19 205 LYS A O 1
ATOM 1605 N N . GLU A 1 206 ? 34.492 5.586 -19.945 1.00 85.75 206 GLU A N 1
ATOM 1606 C CA . GLU A 1 206 ? 34.367 6.114 -18.577 1.00 85.75 206 GLU A CA 1
ATOM 1607 C C . GLU A 1 206 ? 33.537 7.405 -18.539 1.00 85.75 206 GLU A C 1
ATOM 1609 O O . GLU A 1 206 ? 33.927 8.387 -17.913 1.00 85.75 206 GLU A O 1
ATOM 1614 N N . ASN A 1 207 ? 32.396 7.420 -19.242 1.00 90.56 207 ASN A N 1
ATOM 1615 C CA . ASN A 1 207 ? 31.572 8.623 -19.317 1.00 90.56 207 ASN A CA 1
ATOM 1616 C C . ASN A 1 207 ? 31.105 9.043 -17.915 1.00 90.56 207 ASN A C 1
ATOM 1618 O O . ASN A 1 207 ? 30.607 8.222 -17.139 1.00 90.56 207 ASN A O 1
ATOM 1622 N N . ALA A 1 208 ? 31.211 10.329 -17.590 1.00 92.06 208 ALA A N 1
ATOM 1623 C CA . ALA A 1 208 ? 30.798 10.857 -16.294 1.00 92.06 208 ALA A CA 1
ATOM 1624 C C . ALA A 1 208 ? 29.271 10.861 -16.109 1.00 92.06 208 ALA A C 1
ATOM 1626 O O . ALA A 1 208 ? 28.791 10.896 -14.977 1.00 92.06 208 ALA A O 1
ATOM 1627 N N . THR A 1 209 ? 28.504 10.845 -17.206 1.00 93.75 209 THR A N 1
ATOM 1628 C CA . THR A 1 209 ? 27.035 10.902 -17.198 1.00 93.75 209 THR A CA 1
ATOM 1629 C C . THR A 1 209 ? 26.430 9.909 -18.210 1.00 93.75 209 THR A C 1
ATOM 1631 O O . THR A 1 209 ? 27.130 9.504 -19.144 1.00 93.75 209 THR A O 1
ATOM 1634 N N . PRO A 1 210 ? 25.146 9.511 -18.090 1.00 95.44 210 PRO A N 1
ATOM 1635 C CA . PRO A 1 210 ? 24.113 10.034 -17.184 1.00 95.44 210 PRO A CA 1
ATOM 1636 C C . PRO A 1 210 ? 24.348 9.804 -15.686 1.00 95.44 210 PRO A C 1
ATOM 1638 O O . PRO A 1 210 ? 24.977 8.829 -15.293 1.00 95.44 210 PRO A O 1
ATOM 1641 N N . THR A 1 211 ? 23.815 10.704 -14.857 1.00 93.50 211 THR A N 1
ATOM 1642 C CA . THR A 1 211 ? 23.736 10.565 -13.391 1.00 93.50 211 THR A CA 1
ATOM 1643 C C . THR A 1 211 ? 22.281 10.570 -12.922 1.00 93.50 211 THR A C 1
ATOM 1645 O O . THR A 1 211 ? 21.393 11.049 -13.632 1.00 93.50 211 THR A O 1
ATOM 1648 N N . GLY A 1 212 ? 22.021 10.048 -11.717 1.00 92.19 212 GLY A N 1
ATOM 1649 C CA . GLY A 1 212 ? 20.656 9.971 -11.178 1.00 92.19 212 GLY A CA 1
ATOM 1650 C C . GLY A 1 212 ? 19.754 9.080 -12.033 1.00 92.19 212 GLY A C 1
ATOM 1651 O O . GLY A 1 212 ? 18.634 9.465 -12.358 1.00 92.19 212 GLY A O 1
ATOM 1652 N N . VAL A 1 213 ? 20.294 7.940 -12.473 1.00 94.50 213 VAL A N 1
ATOM 1653 C CA . VAL A 1 213 ? 19.574 6.945 -13.269 1.00 94.50 213 VAL A CA 1
ATOM 1654 C C . VAL A 1 213 ? 18.748 6.067 -12.337 1.00 94.50 213 VAL A C 1
ATOM 1656 O O . VAL A 1 213 ? 19.300 5.466 -11.416 1.00 94.50 213 VAL A O 1
ATOM 1659 N N . GLN A 1 214 ? 17.452 5.980 -12.615 1.00 93.62 214 GLN A N 1
ATOM 1660 C CA . GLN A 1 214 ? 16.485 5.133 -11.927 1.00 93.62 214 GLN A CA 1
ATOM 1661 C C . GLN A 1 214 ? 15.777 4.240 -12.945 1.00 93.62 214 GLN A C 1
ATOM 1663 O O . GLN A 1 214 ? 15.343 4.718 -13.996 1.00 93.62 214 GLN A O 1
ATOM 1668 N N . ILE A 1 215 ? 15.694 2.951 -12.642 1.00 93.25 215 ILE A N 1
ATOM 1669 C CA . ILE A 1 215 ? 15.037 1.923 -13.446 1.00 93.25 215 ILE A CA 1
ATOM 1670 C C . ILE A 1 215 ? 14.202 1.108 -12.474 1.00 93.25 215 ILE A C 1
ATOM 1672 O O . ILE A 1 215 ? 14.775 0.341 -11.703 1.00 93.25 215 ILE A O 1
ATOM 1676 N N . HIS A 1 216 ? 12.887 1.284 -12.491 1.00 90.31 216 HIS A N 1
ATOM 1677 C CA . HIS A 1 216 ? 11.978 0.644 -11.544 1.00 90.31 216 HIS A CA 1
ATOM 1678 C C . HIS A 1 216 ? 10.786 0.021 -12.265 1.00 90.31 216 HIS A C 1
ATOM 1680 O O . HIS A 1 216 ? 10.340 0.509 -13.305 1.00 90.31 216 HIS A O 1
ATOM 1686 N N . HIS A 1 217 ? 10.253 -1.063 -11.703 1.00 88.44 217 HIS A N 1
ATOM 1687 C CA . HIS A 1 217 ? 9.022 -1.724 -12.150 1.00 88.44 217 HIS A CA 1
ATOM 1688 C C . HIS A 1 217 ? 9.032 -2.240 -13.600 1.00 88.44 217 HIS A C 1
ATOM 1690 O O . HIS A 1 217 ? 7.977 -2.574 -14.142 1.00 88.44 217 HIS A O 1
ATOM 1696 N N . ALA A 1 218 ? 10.201 -2.350 -14.235 1.00 92.19 218 ALA A N 1
ATOM 1697 C CA . ALA A 1 218 ? 10.335 -2.818 -15.608 1.00 92.19 218 ALA A CA 1
ATOM 1698 C C . ALA A 1 218 ? 10.499 -4.343 -15.689 1.00 92.19 218 ALA A C 1
ATOM 1700 O O . ALA A 1 218 ? 11.110 -4.979 -14.831 1.00 92.19 218 ALA A O 1
ATOM 1701 N N . VAL A 1 219 ? 10.006 -4.935 -16.778 1.00 92.25 219 VAL A N 1
ATOM 1702 C CA . VAL A 1 219 ? 10.294 -6.326 -17.157 1.00 92.25 219 VAL A CA 1
ATOM 1703 C C . VAL A 1 219 ? 11.509 -6.339 -18.077 1.00 92.25 219 VAL A C 1
ATOM 1705 O O . VAL A 1 219 ? 11.407 -5.929 -19.233 1.00 92.25 219 VAL A O 1
ATOM 1708 N N . ILE A 1 220 ? 12.646 -6.839 -17.602 1.00 93.69 220 ILE A N 1
ATOM 1709 C CA . ILE A 1 220 ? 13.932 -6.822 -18.305 1.00 93.69 220 ILE A CA 1
ATOM 1710 C C . ILE A 1 220 ? 14.429 -8.262 -18.463 1.00 93.69 220 ILE A C 1
ATOM 1712 O O . ILE A 1 220 ? 15.161 -8.785 -17.628 1.00 93.69 220 ILE A O 1
ATOM 1716 N N . THR A 1 221 ? 14.020 -8.935 -19.542 1.00 92.19 221 THR A N 1
ATOM 1717 C CA . THR A 1 221 ? 14.224 -10.390 -19.683 1.00 92.19 221 THR A CA 1
ATOM 1718 C C . THR A 1 221 ? 14.687 -10.794 -21.076 1.00 92.19 221 THR A C 1
ATOM 1720 O O . THR A 1 221 ? 14.395 -10.134 -22.068 1.00 92.19 221 THR A O 1
ATOM 1723 N N . GLY A 1 222 ? 15.424 -11.902 -21.175 1.00 92.81 222 GLY A N 1
ATOM 1724 C CA . GLY A 1 222 ? 15.797 -12.486 -22.468 1.00 92.81 222 GLY A CA 1
ATOM 1725 C C . GLY A 1 222 ? 16.698 -11.610 -23.345 1.00 92.81 222 GLY A C 1
ATOM 1726 O O . GLY A 1 222 ? 16.804 -11.884 -24.535 1.00 92.81 222 GLY A O 1
ATOM 1727 N N . ASN A 1 223 ? 17.335 -10.574 -22.789 1.00 94.75 223 ASN A N 1
ATOM 1728 C CA . ASN A 1 223 ? 18.283 -9.738 -23.522 1.00 94.75 223 ASN A CA 1
ATOM 1729 C C . ASN A 1 223 ? 19.650 -10.430 -23.543 1.00 94.75 223 ASN A C 1
ATOM 1731 O O . ASN A 1 223 ? 20.432 -10.324 -22.595 1.00 94.75 223 ASN A O 1
ATOM 1735 N N . VAL A 1 224 ? 19.885 -11.215 -24.590 1.00 90.25 224 VAL A N 1
ATOM 1736 C CA . VAL A 1 224 ? 21.034 -12.113 -24.711 1.00 90.25 224 VAL A CA 1
ATOM 1737 C C . VAL A 1 224 ? 21.827 -11.801 -25.970 1.00 90.25 224 VAL A C 1
ATOM 1739 O O . VAL A 1 224 ? 21.279 -11.334 -26.964 1.00 90.25 224 VAL A O 1
ATOM 1742 N N . GLN A 1 225 ? 23.120 -12.114 -25.936 1.00 91.81 225 GLN A N 1
ATOM 1743 C CA . GLN A 1 225 ? 24.000 -11.951 -27.086 1.00 91.81 225 GLN A CA 1
ATOM 1744 C C . GLN A 1 225 ? 23.504 -12.767 -28.284 1.00 91.81 225 GLN A C 1
ATOM 1746 O O . GLN A 1 225 ? 23.431 -13.998 -28.215 1.00 91.81 225 GLN A O 1
ATOM 1751 N N . THR A 1 226 ? 23.248 -12.090 -29.402 1.00 93.38 226 THR A N 1
ATOM 1752 C CA . THR A 1 226 ? 23.028 -12.729 -30.706 1.00 93.38 226 THR A CA 1
ATOM 1753 C C . THR A 1 226 ? 24.110 -12.356 -31.724 1.00 93.38 226 THR A C 1
ATOM 1755 O O . THR A 1 226 ? 24.287 -13.061 -32.719 1.00 93.38 226 THR A O 1
ATOM 1758 N N . TYR A 1 227 ? 24.918 -11.323 -31.451 1.00 93.19 227 TYR A N 1
ATOM 1759 C CA . TYR A 1 227 ? 26.108 -10.993 -32.231 1.00 93.19 227 TYR A CA 1
ATOM 1760 C C . TYR A 1 227 ? 27.154 -12.119 -32.195 1.00 93.19 227 TYR A C 1
ATOM 1762 O O . TYR A 1 227 ? 27.667 -12.490 -31.137 1.00 93.19 227 TYR A O 1
ATOM 1770 N N . ALA A 1 228 ? 27.516 -12.627 -33.378 1.00 88.00 228 ALA A N 1
ATOM 1771 C CA . ALA A 1 228 ? 28.407 -13.779 -33.552 1.00 88.00 228 ALA A CA 1
ATOM 1772 C C . ALA A 1 228 ? 29.914 -13.439 -33.627 1.00 88.00 228 ALA A C 1
ATOM 1774 O O . ALA A 1 228 ? 30.740 -14.344 -33.775 1.00 88.00 228 ALA A O 1
ATOM 1775 N N . GLY A 1 229 ? 30.288 -12.154 -33.599 1.00 84.75 229 GLY A N 1
ATOM 1776 C CA . GLY A 1 229 ? 31.688 -11.711 -33.646 1.00 84.75 229 GLY A CA 1
ATOM 1777 C C . GLY A 1 229 ? 32.381 -11.714 -32.277 1.00 84.75 229 GLY A C 1
ATOM 1778 O O . GLY A 1 229 ? 31.786 -12.064 -31.267 1.00 84.75 229 GLY A O 1
ATOM 1779 N N . SER A 1 230 ? 33.654 -11.300 -32.234 1.00 78.06 230 SER A N 1
ATOM 1780 C CA . SER A 1 230 ? 34.364 -11.089 -30.964 1.00 78.06 230 SER A CA 1
ATOM 1781 C C . SER A 1 230 ? 33.811 -9.868 -30.226 1.00 78.06 230 SER A C 1
ATOM 1783 O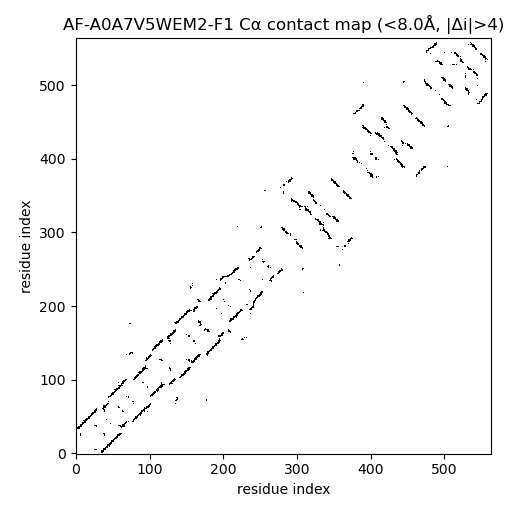 O . SER A 1 230 ? 33.622 -8.813 -30.841 1.00 78.06 230 SER A O 1
ATOM 1785 N N . ASP A 1 231 ? 33.594 -10.026 -28.924 1.00 65.62 231 ASP A N 1
ATOM 1786 C CA . ASP A 1 231 ? 32.723 -9.167 -28.119 1.00 65.62 231 ASP A CA 1
ATOM 1787 C C . ASP A 1 231 ? 33.098 -7.673 -28.099 1.00 65.62 231 ASP A C 1
ATOM 1789 O O . ASP A 1 231 ? 34.268 -7.292 -28.184 1.00 65.62 231 ASP A O 1
ATOM 1793 N N . GLY A 1 232 ? 32.057 -6.834 -27.991 1.00 70.56 232 GLY A N 1
ATOM 1794 C CA . GLY A 1 232 ? 32.133 -5.388 -27.748 1.00 70.56 232 GLY A CA 1
ATOM 1795 C C . GLY A 1 232 ? 32.190 -5.068 -26.251 1.00 70.56 232 GLY A C 1
ATOM 1796 O O . GLY A 1 232 ? 33.271 -4.853 -25.704 1.00 70.56 232 GLY A O 1
ATOM 1797 N N . SER A 1 233 ? 31.035 -5.064 -25.576 1.00 83.44 233 SER A N 1
ATOM 1798 C CA . SER A 1 233 ? 30.930 -4.867 -24.123 1.00 83.44 233 SER A CA 1
ATOM 1799 C C . SER A 1 233 ? 30.037 -5.895 -23.423 1.00 83.44 233 SER A C 1
ATOM 1801 O O . SER A 1 233 ? 29.477 -6.767 -24.088 1.00 83.44 233 SER A O 1
ATOM 1803 N N . GLY A 1 234 ? 29.914 -5.806 -22.091 1.00 85.38 234 GLY A N 1
ATOM 1804 C CA . GLY A 1 234 ? 29.067 -6.699 -21.292 1.00 85.38 234 GLY A CA 1
ATOM 1805 C C . GLY A 1 234 ? 27.638 -6.820 -21.832 1.00 85.38 234 GLY A C 1
ATOM 1806 O O . GLY A 1 234 ? 27.141 -5.921 -22.515 1.00 85.38 234 GLY A O 1
ATOM 1807 N N . TYR A 1 235 ? 26.995 -7.949 -21.545 1.00 87.69 235 TYR A N 1
ATOM 1808 C CA . TYR A 1 235 ? 25.628 -8.268 -21.965 1.00 87.69 235 TYR A CA 1
ATOM 1809 C C . TYR A 1 235 ? 24.705 -8.382 -20.758 1.00 87.69 235 TYR A C 1
ATOM 1811 O O . TYR A 1 235 ? 25.173 -8.538 -19.633 1.00 87.69 235 TYR A O 1
ATOM 1819 N N . GLY A 1 236 ? 23.401 -8.323 -21.017 1.00 89.25 236 GLY A N 1
ATOM 1820 C CA . GLY A 1 236 ? 22.367 -8.488 -20.008 1.00 89.25 236 GLY A CA 1
ATOM 1821 C C . GLY A 1 236 ? 21.211 -7.516 -20.194 1.00 89.25 236 GLY A C 1
ATOM 1822 O O . GLY A 1 236 ? 21.068 -6.836 -21.220 1.00 89.25 236 GLY A O 1
ATOM 1823 N N . GLY A 1 237 ? 20.381 -7.455 -19.159 1.00 92.69 237 GLY A N 1
ATOM 1824 C CA . GLY A 1 237 ? 19.279 -6.518 -19.061 1.00 92.69 237 GLY A CA 1
ATOM 1825 C C . GLY A 1 237 ? 19.742 -5.068 -18.993 1.00 92.69 237 GLY A C 1
ATOM 1826 O O . GLY A 1 237 ? 19.203 -4.229 -19.714 1.00 92.69 237 GLY A O 1
ATOM 1827 N N . VAL A 1 238 ? 20.768 -4.780 -18.187 1.00 93.00 238 VAL A N 1
ATOM 1828 C CA . VAL A 1 238 ? 21.301 -3.423 -18.028 1.00 93.00 238 VAL A CA 1
ATOM 1829 C C . VAL A 1 238 ? 22.821 -3.418 -18.121 1.00 93.00 238 VAL A C 1
ATOM 1831 O O . VAL A 1 238 ? 23.506 -4.208 -17.482 1.00 93.00 238 VAL A O 1
ATOM 1834 N N . VAL A 1 239 ? 23.359 -2.502 -18.924 1.00 92.00 239 VAL A N 1
ATOM 1835 C CA . VAL A 1 239 ? 24.798 -2.348 -19.155 1.00 92.00 239 VAL A CA 1
ATOM 1836 C C . VAL A 1 239 ? 25.203 -0.909 -18.858 1.00 92.00 239 VAL A C 1
ATOM 1838 O O . VAL A 1 239 ? 24.914 0.003 -19.632 1.00 92.00 239 VAL A O 1
ATOM 1841 N N . ASN A 1 240 ? 25.891 -0.695 -17.740 1.00 91.19 240 ASN A N 1
ATOM 1842 C CA . ASN A 1 240 ? 26.344 0.618 -17.302 1.00 91.19 240 ASN A CA 1
ATOM 1843 C C . ASN A 1 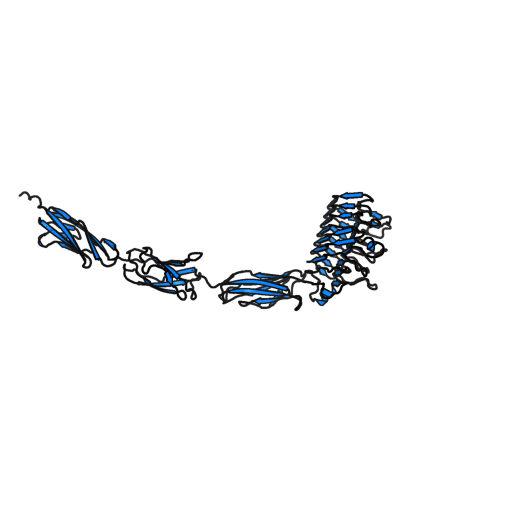240 ? 27.861 0.794 -17.491 1.00 91.19 240 ASN A C 1
ATOM 1845 O O . ASN A 1 240 ? 28.678 0.196 -16.788 1.00 91.19 240 ASN A O 1
ATOM 1849 N N . HIS A 1 241 ? 28.218 1.673 -18.426 1.00 90.06 241 HIS A N 1
ATOM 1850 C CA . HIS A 1 241 ? 29.580 2.143 -18.696 1.00 90.06 241 HIS A CA 1
ATOM 1851 C C . HIS A 1 241 ? 29.863 3.546 -18.149 1.00 90.06 241 HIS A C 1
ATOM 1853 O O . HIS A 1 241 ? 30.916 4.125 -18.428 1.00 90.06 241 HIS A O 1
ATOM 1859 N N . THR A 1 242 ? 28.923 4.121 -17.402 1.00 90.44 242 THR A N 1
ATOM 1860 C CA . THR A 1 242 ? 29.143 5.404 -16.741 1.00 90.44 242 THR A CA 1
ATOM 1861 C C . THR A 1 242 ? 29.923 5.221 -15.442 1.00 90.44 242 THR A C 1
ATOM 1863 O O . THR A 1 242 ? 30.003 4.126 -14.883 1.00 90.44 242 THR A O 1
ATOM 1866 N N . LEU A 1 243 ? 30.476 6.320 -14.937 1.00 87.94 243 LEU A N 1
ATOM 1867 C CA . LEU A 1 243 ? 31.074 6.382 -13.602 1.00 87.94 243 LEU A CA 1
ATOM 1868 C C . LEU A 1 243 ? 30.027 6.497 -12.478 1.00 87.94 243 LEU A C 1
ATOM 1870 O O . LEU A 1 243 ? 30.380 6.412 -11.303 1.00 87.94 243 LEU A O 1
ATOM 1874 N N . SER A 1 244 ? 28.755 6.731 -12.817 1.00 85.56 244 SER A N 1
ATOM 1875 C CA . SER A 1 244 ? 27.673 6.910 -11.851 1.00 85.56 244 SER A CA 1
ATOM 1876 C C . SER A 1 244 ? 26.989 5.571 -11.550 1.00 85.56 244 SER A C 1
ATOM 1878 O O . SER A 1 244 ? 26.790 4.769 -12.469 1.00 85.56 244 SER A O 1
ATOM 1880 N N . PRO A 1 245 ? 26.609 5.301 -10.288 1.00 82.12 245 PRO A N 1
ATOM 1881 C CA . PRO A 1 245 ? 25.757 4.158 -9.987 1.00 82.12 245 PRO A CA 1
ATOM 1882 C C . PRO A 1 245 ? 24.376 4.338 -10.626 1.00 82.12 245 PRO A C 1
ATOM 1884 O O . PRO A 1 245 ? 23.927 5.461 -10.873 1.00 82.12 245 PRO A O 1
ATOM 1887 N N . ILE A 1 246 ? 23.698 3.217 -10.860 1.00 84.06 246 ILE A N 1
ATOM 1888 C CA . ILE A 1 246 ? 22.290 3.203 -11.260 1.00 84.06 246 ILE A CA 1
ATOM 1889 C C . ILE A 1 246 ? 21.470 2.592 -10.131 1.00 84.06 246 ILE A C 1
ATOM 1891 O O . ILE A 1 246 ? 21.901 1.635 -9.491 1.00 84.06 246 ILE A O 1
ATOM 1895 N N . ASP A 1 247 ? 20.279 3.128 -9.922 1.00 85.38 247 ASP A N 1
ATOM 1896 C CA . ASP A 1 247 ? 19.263 2.517 -9.079 1.00 85.38 247 ASP A CA 1
ATOM 1897 C C . ASP A 1 247 ? 18.373 1.654 -9.981 1.00 85.38 247 ASP A C 1
ATOM 1899 O O . ASP A 1 247 ? 17.509 2.172 -10.683 1.00 85.38 247 ASP A O 1
ATOM 1903 N N . ALA A 1 248 ? 18.655 0.349 -10.038 1.00 84.56 248 ALA A N 1
ATOM 1904 C CA . ALA A 1 248 ? 17.929 -0.623 -10.862 1.00 84.56 248 ALA A CA 1
ATOM 1905 C C . ALA A 1 248 ? 17.097 -1.594 -10.009 1.00 84.56 248 ALA A C 1
ATOM 1907 O O . ALA A 1 248 ? 17.099 -2.810 -10.225 1.00 84.56 248 ALA A O 1
ATOM 1908 N N . THR A 1 249 ? 16.406 -1.053 -9.011 1.00 79.00 249 THR A N 1
ATOM 1909 C CA . THR A 1 249 ? 15.581 -1.819 -8.074 1.00 79.00 249 THR A CA 1
ATOM 1910 C C . THR A 1 249 ? 14.169 -2.092 -8.608 1.00 79.00 249 THR A C 1
ATOM 1912 O O . THR A 1 249 ? 13.731 -1.522 -9.595 1.00 79.00 249 THR A O 1
ATOM 1915 N N . LEU A 1 250 ? 13.443 -3.017 -7.986 1.00 78.94 250 LEU A N 1
ATOM 1916 C CA . LEU A 1 250 ? 12.039 -3.337 -8.250 1.00 78.94 250 LEU A CA 1
ATOM 1917 C C . LEU A 1 250 ? 11.737 -3.757 -9.699 1.00 78.94 250 LEU A C 1
ATOM 1919 O O . LEU A 1 250 ? 10.621 -3.567 -10.173 1.00 78.94 250 LEU A O 1
ATOM 1923 N N . ASN A 1 251 ? 12.718 -4.329 -10.401 1.00 84.25 251 ASN A N 1
ATOM 1924 C CA . ASN A 1 251 ? 12.562 -4.842 -11.763 1.00 84.25 251 ASN A CA 1
ATOM 1925 C C . ASN A 1 251 ? 12.415 -6.366 -11.778 1.00 84.25 251 ASN A C 1
ATOM 1927 O O . ASN A 1 251 ? 13.044 -7.074 -10.988 1.00 84.25 251 ASN A O 1
ATOM 1931 N N . ASP A 1 252 ? 11.669 -6.871 -12.759 1.00 84.50 252 ASP A N 1
ATOM 1932 C CA . ASP A 1 252 ? 11.640 -8.294 -13.068 1.00 84.50 252 ASP A CA 1
ATOM 1933 C C . ASP A 1 252 ? 12.753 -8.663 -14.055 1.00 84.50 252 ASP A C 1
ATOM 1935 O O . ASP A 1 252 ? 12.725 -8.286 -15.226 1.00 84.50 252 ASP A O 1
ATOM 1939 N N . TRP A 1 253 ? 13.705 -9.464 -13.584 1.00 84.62 253 TRP A N 1
ATOM 1940 C CA . TRP A 1 253 ? 14.859 -9.929 -14.359 1.00 84.62 253 TRP A CA 1
ATOM 1941 C C . TRP A 1 253 ? 14.636 -11.300 -15.013 1.00 84.62 253 TRP A C 1
ATOM 1943 O O . TRP A 1 253 ? 15.512 -11.811 -15.714 1.00 84.62 253 TRP A O 1
ATOM 1953 N N . GLY A 1 254 ? 13.477 -11.934 -14.782 1.00 81.75 254 GLY A N 1
ATOM 1954 C CA . GLY A 1 254 ? 13.142 -13.258 -15.321 1.00 81.75 254 GLY A CA 1
ATOM 1955 C C . GLY A 1 254 ? 13.901 -14.424 -14.671 1.00 81.75 254 GLY A C 1
ATOM 1956 O O . GLY A 1 254 ? 13.760 -15.570 -15.101 1.00 81.75 254 GLY A O 1
ATOM 1957 N N . VAL A 1 255 ? 14.690 -14.140 -13.634 1.00 77.56 255 VAL A N 1
ATOM 1958 C CA . VAL A 1 255 ? 15.447 -15.089 -12.808 1.00 77.56 255 VAL A CA 1
ATOM 1959 C C . VAL A 1 255 ? 15.288 -14.717 -11.328 1.00 77.56 255 VAL A C 1
ATOM 1961 O O . VAL A 1 255 ? 14.995 -13.568 -11.006 1.00 77.56 255 VAL A O 1
ATOM 1964 N N . TYR A 1 256 ? 15.454 -15.693 -10.428 1.00 71.38 256 TYR A N 1
ATOM 1965 C CA . TYR A 1 256 ? 15.074 -15.575 -9.005 1.00 71.38 256 TYR A CA 1
ATOM 1966 C C . TYR A 1 256 ? 16.209 -15.906 -8.034 1.00 71.38 256 TYR A C 1
ATOM 1968 O O . TYR A 1 256 ? 15.960 -16.266 -6.885 1.00 71.38 256 TYR A O 1
ATOM 1976 N N . ASP A 1 257 ? 17.455 -15.871 -8.491 1.00 70.56 257 ASP A N 1
ATOM 1977 C CA . ASP A 1 257 ? 18.608 -15.981 -7.612 1.00 70.56 257 ASP A CA 1
ATOM 1978 C C . ASP A 1 257 ? 19.552 -14.811 -7.861 1.00 70.56 257 ASP A C 1
ATOM 1980 O O . ASP A 1 257 ? 19.775 -14.408 -9.001 1.00 70.56 257 ASP A O 1
ATOM 1984 N N . LEU A 1 258 ? 20.088 -14.270 -6.766 1.00 70.44 258 LEU A N 1
ATOM 1985 C CA . LEU A 1 258 ? 20.987 -13.118 -6.763 1.00 70.44 258 LEU A CA 1
ATOM 1986 C C . LEU A 1 258 ? 22.133 -13.270 -7.788 1.00 70.44 258 LEU A C 1
ATOM 1988 O O . LEU A 1 258 ? 22.270 -12.380 -8.618 1.00 70.44 258 LEU A O 1
ATOM 1992 N N . PRO A 1 259 ? 22.896 -14.386 -7.838 1.00 74.75 259 PRO A N 1
ATOM 1993 C CA . PRO A 1 259 ? 23.940 -14.563 -8.852 1.00 74.75 259 PRO A CA 1
ATOM 1994 C C . PRO A 1 259 ? 23.448 -14.445 -10.301 1.00 74.75 259 PRO A C 1
ATOM 1996 O O . PRO A 1 259 ? 24.111 -13.809 -11.118 1.00 74.75 259 PRO A O 1
ATOM 1999 N N . SER A 1 260 ? 22.304 -15.047 -10.635 1.00 78.31 260 SER A N 1
ATOM 2000 C CA . SER A 1 260 ? 21.735 -14.954 -11.983 1.00 78.31 260 SER A CA 1
ATOM 2001 C C . SER A 1 260 ? 21.249 -13.547 -12.323 1.00 78.31 260 SER A C 1
ATOM 2003 O O . SER A 1 260 ? 21.305 -13.169 -13.492 1.00 78.31 260 SER A O 1
ATOM 2005 N N . ILE A 1 261 ? 20.778 -12.779 -11.335 1.00 76.75 261 ILE A N 1
ATOM 2006 C CA . ILE A 1 261 ? 20.342 -11.395 -11.551 1.00 76.75 261 ILE A CA 1
ATOM 2007 C C . ILE A 1 261 ? 21.536 -10.456 -11.681 1.00 76.75 261 ILE A C 1
ATOM 2009 O O . ILE A 1 261 ? 21.562 -9.654 -12.607 1.00 76.75 261 ILE A O 1
ATOM 2013 N N . GLU A 1 262 ? 22.552 -10.597 -10.832 1.00 76.25 262 GLU A N 1
ATOM 2014 C CA . GLU A 1 262 ? 23.817 -9.872 -11.001 1.00 76.25 262 GLU A CA 1
ATOM 2015 C C . GLU A 1 262 ? 24.418 -10.151 -12.385 1.00 76.25 262 GLU A C 1
ATOM 2017 O O . GLU A 1 262 ? 24.919 -9.250 -13.044 1.00 76.25 262 GLU A O 1
ATOM 2022 N N . ALA A 1 263 ? 24.268 -11.368 -12.916 1.00 79.81 263 ALA A N 1
ATOM 2023 C CA . ALA A 1 263 ? 24.680 -11.676 -14.286 1.00 79.81 263 ALA A CA 1
ATOM 2024 C C . ALA A 1 263 ? 23.861 -10.953 -15.383 1.00 79.81 263 ALA A C 1
ATOM 2026 O O . ALA A 1 263 ? 24.292 -10.939 -16.536 1.00 79.81 263 ALA A O 1
ATOM 2027 N N . GLN A 1 264 ? 22.698 -10.367 -15.065 1.00 83.75 264 GLN A N 1
ATOM 2028 C CA . GLN A 1 264 ? 21.929 -9.504 -15.974 1.00 83.75 264 GLN A CA 1
ATOM 2029 C C . GLN A 1 264 ? 22.373 -8.037 -15.934 1.00 83.75 264 GLN A C 1
ATOM 2031 O O . GLN A 1 264 ? 21.916 -7.254 -16.774 1.00 83.75 264 GLN A O 1
ATOM 2036 N N . ILE A 1 265 ? 23.226 -7.655 -14.983 1.00 83.75 265 ILE A N 1
ATOM 2037 C CA . ILE A 1 265 ? 23.641 -6.274 -14.771 1.00 83.75 265 ILE A CA 1
ATOM 2038 C C . ILE A 1 265 ? 25.154 -6.181 -14.939 1.00 83.75 265 ILE A C 1
ATOM 2040 O O . ILE A 1 265 ? 25.934 -6.744 -14.182 1.00 83.75 265 ILE A O 1
ATOM 2044 N N . TYR A 1 266 ? 25.592 -5.430 -15.942 1.00 83.88 266 TYR A N 1
ATOM 2045 C CA . TYR A 1 266 ? 27.003 -5.120 -16.118 1.00 83.88 266 TYR A CA 1
ATOM 2046 C C . TYR A 1 266 ? 27.313 -3.722 -15.583 1.00 83.88 266 TYR A C 1
ATOM 2048 O O . TYR A 1 266 ? 26.717 -2.741 -16.032 1.00 83.88 266 TYR A O 1
ATOM 2056 N N . HIS A 1 267 ? 28.313 -3.623 -14.706 1.00 73.06 267 HIS A N 1
ATOM 2057 C CA . HIS A 1 267 ? 28.855 -2.363 -14.202 1.00 73.06 267 HIS A CA 1
ATOM 2058 C C . HIS A 1 267 ? 30.354 -2.254 -14.474 1.00 73.06 267 HIS A C 1
ATOM 2060 O O . HIS A 1 267 ? 31.131 -3.135 -14.121 1.00 73.06 267 HIS A O 1
ATOM 2066 N N . GLN A 1 268 ? 30.785 -1.146 -15.084 1.00 63.16 268 GLN A N 1
ATOM 2067 C CA . GLN A 1 268 ? 32.210 -0.893 -15.320 1.00 63.16 268 GLN A CA 1
ATOM 2068 C C . GLN A 1 268 ? 32.988 -0.589 -14.023 1.00 63.16 268 GLN A C 1
ATOM 2070 O O . GLN A 1 268 ? 34.164 -0.936 -13.921 1.00 63.16 268 GLN A O 1
ATOM 2075 N N . ALA A 1 269 ? 32.340 0.022 -13.028 1.00 52.06 269 ALA A N 1
ATOM 2076 C CA . ALA A 1 269 ? 32.846 0.129 -11.662 1.00 52.06 269 ALA A CA 1
ATOM 2077 C C . ALA A 1 269 ? 32.201 -0.973 -10.815 1.00 52.06 269 ALA A C 1
ATOM 2079 O O . ALA A 1 269 ? 31.299 -0.700 -10.029 1.00 52.06 269 ALA A O 1
ATOM 2080 N N . ASP A 1 270 ? 32.612 -2.222 -11.034 1.00 48.03 270 ASP A N 1
ATOM 2081 C CA . ASP A 1 270 ? 32.188 -3.362 -10.213 1.00 48.03 270 ASP A CA 1
ATOM 2082 C C . ASP A 1 270 ? 32.854 -3.264 -8.828 1.00 48.03 270 ASP A C 1
ATOM 2084 O O . ASP A 1 270 ? 33.845 -3.925 -8.511 1.00 48.03 270 ASP A O 1
ATOM 2088 N N . ASP A 1 271 ? 32.377 -2.312 -8.028 1.00 48.66 271 ASP A N 1
ATOM 2089 C CA . ASP A 1 271 ? 32.529 -2.351 -6.587 1.00 48.66 271 ASP A CA 1
ATOM 2090 C C . ASP A 1 271 ? 31.315 -3.113 -6.063 1.00 48.66 271 ASP A C 1
ATOM 2092 O O . ASP A 1 271 ? 30.182 -2.651 -6.177 1.00 48.66 271 ASP A O 1
ATOM 2096 N N . SER A 1 272 ? 31.564 -4.267 -5.450 1.00 44.41 272 SER A N 1
ATOM 2097 C CA . SER A 1 272 ? 30.593 -5.132 -4.761 1.00 44.41 272 SER A CA 1
ATOM 2098 C C . SER A 1 272 ? 29.698 -4.443 -3.703 1.00 44.41 272 SER A C 1
ATOM 2100 O O . SER A 1 272 ? 28.989 -5.120 -2.962 1.00 44.41 272 SER A O 1
ATOM 2102 N N . THR A 1 273 ? 29.760 -3.114 -3.580 1.00 47.25 273 THR A N 1
ATOM 2103 C CA . THR A 1 273 ? 29.014 -2.269 -2.646 1.00 47.25 273 THR A CA 1
ATOM 2104 C C . THR A 1 273 ? 28.055 -1.263 -3.306 1.00 47.25 273 THR A C 1
ATOM 2106 O O . THR A 1 273 ? 27.359 -0.567 -2.568 1.00 47.25 273 THR A O 1
ATOM 2109 N N . THR A 1 274 ? 27.983 -1.148 -4.643 1.00 44.53 274 THR A N 1
ATOM 2110 C CA . THR A 1 274 ? 27.308 -0.002 -5.305 1.00 44.53 274 THR A CA 1
ATOM 2111 C C . THR A 1 274 ? 26.105 -0.313 -6.202 1.00 44.53 274 THR A C 1
ATOM 2113 O O . THR A 1 274 ? 25.494 0.630 -6.706 1.00 44.53 274 THR A O 1
ATOM 2116 N N . ALA A 1 275 ? 25.687 -1.572 -6.336 1.00 47.00 275 ALA A N 1
ATOM 2117 C CA . ALA A 1 275 ? 24.375 -1.924 -6.884 1.00 47.00 275 ALA A CA 1
ATOM 2118 C C . ALA A 1 275 ? 23.545 -2.603 -5.786 1.00 47.00 275 ALA A C 1
ATOM 2120 O O . ALA A 1 275 ? 23.564 -3.819 -5.620 1.00 47.00 275 ALA A O 1
ATOM 2121 N N . GLU A 1 276 ? 22.845 -1.814 -4.969 1.00 52.00 276 GLU A N 1
ATOM 2122 C CA . GLU A 1 276 ? 21.809 -2.375 -4.103 1.00 52.00 276 GLU A CA 1
ATOM 2123 C C . GLU A 1 276 ? 20.623 -2.744 -4.994 1.00 52.00 276 GLU A C 1
ATOM 2125 O O . GLU A 1 276 ? 19.807 -1.894 -5.333 1.00 52.00 276 GLU A O 1
ATOM 2130 N N . VAL A 1 277 ? 20.546 -4.002 -5.426 1.00 56.56 277 VAL A N 1
ATOM 2131 C CA . VAL A 1 277 ? 19.381 -4.491 -6.160 1.00 56.56 277 VAL A CA 1
ATOM 2132 C C . VAL A 1 277 ? 18.348 -4.984 -5.144 1.00 56.56 277 VAL A C 1
ATOM 2134 O O . VAL A 1 277 ? 18.485 -6.039 -4.523 1.00 56.56 277 VAL A O 1
ATOM 2137 N N . VAL A 1 278 ? 17.310 -4.182 -4.922 1.00 56.56 278 VAL A N 1
ATOM 2138 C CA . VAL A 1 278 ? 16.076 -4.596 -4.247 1.00 56.56 278 VAL A CA 1
ATOM 2139 C C . VAL A 1 278 ? 15.153 -5.172 -5.316 1.00 56.56 278 VAL A C 1
ATOM 2141 O O . VAL A 1 278 ? 14.909 -4.512 -6.311 1.00 56.56 278 VAL A O 1
ATOM 2144 N N . TYR A 1 279 ? 14.680 -6.409 -5.164 1.00 63.59 279 TYR A N 1
ATOM 2145 C CA . TYR A 1 279 ? 14.066 -7.172 -6.268 1.00 63.59 279 TYR A CA 1
ATOM 2146 C C . TYR A 1 279 ? 12.542 -7.126 -6.314 1.00 63.59 279 TYR A C 1
ATOM 2148 O O . TYR A 1 279 ? 11.943 -7.214 -7.378 1.00 63.59 279 TYR A O 1
ATOM 2156 N N . TYR A 1 280 ? 11.917 -7.054 -5.151 1.00 66.75 280 TYR A N 1
ATOM 2157 C CA . TYR A 1 280 ? 10.474 -7.052 -4.975 1.00 66.75 280 TYR A CA 1
ATOM 2158 C C . TYR A 1 280 ? 10.177 -6.541 -3.574 1.00 66.75 280 TYR A C 1
ATOM 2160 O O . TYR A 1 280 ? 11.034 -6.636 -2.698 1.00 66.75 280 TYR A O 1
ATOM 2168 N N . GLU A 1 281 ? 8.978 -6.030 -3.338 1.00 79.69 281 GLU A N 1
ATOM 2169 C CA . GLU A 1 281 ? 8.549 -5.665 -1.988 1.00 79.69 281 GLU A CA 1
ATOM 2170 C C . GLU A 1 281 ? 7.635 -6.742 -1.416 1.00 79.69 281 GLU A C 1
ATOM 2172 O O . GLU A 1 281 ? 7.068 -7.562 -2.140 1.00 79.69 281 GLU A O 1
ATOM 2177 N N . ILE A 1 282 ? 7.495 -6.737 -0.095 1.00 89.44 282 ILE A N 1
ATOM 2178 C CA . ILE A 1 282 ? 6.420 -7.440 0.591 1.00 89.44 282 ILE A CA 1
ATOM 2179 C C . ILE A 1 282 ? 5.516 -6.403 1.246 1.00 89.44 282 ILE A C 1
ATOM 2181 O O . ILE A 1 282 ? 5.996 -5.521 1.948 1.00 89.44 282 ILE A O 1
ATOM 2185 N N . ALA A 1 283 ? 4.211 -6.552 1.052 1.00 94.94 283 ALA A N 1
ATOM 2186 C CA . ALA A 1 283 ? 3.196 -5.816 1.792 1.00 94.94 283 ALA A CA 1
ATOM 2187 C C . ALA A 1 283 ? 2.333 -6.790 2.600 1.00 94.94 283 ALA A C 1
ATOM 2189 O O . ALA A 1 283 ? 1.879 -7.812 2.074 1.00 94.94 283 ALA A O 1
ATOM 2190 N N . LEU A 1 284 ? 2.084 -6.473 3.869 1.00 97.69 284 LEU A N 1
ATOM 2191 C CA . LEU A 1 284 ? 1.189 -7.208 4.752 1.00 97.69 284 LEU A CA 1
ATOM 2192 C C . LEU A 1 284 ? -0.086 -6.426 5.012 1.00 97.69 284 LEU A C 1
ATOM 2194 O O . LEU A 1 284 ? -0.079 -5.293 5.485 1.00 97.69 284 LEU A O 1
ATOM 2198 N N . ALA A 1 285 ? -1.208 -7.102 4.809 1.00 97.94 285 ALA A N 1
ATOM 2199 C CA . ALA A 1 285 ? -2.515 -6.610 5.201 1.00 97.94 285 ALA A CA 1
ATOM 2200 C C . ALA A 1 285 ? -3.198 -7.617 6.122 1.00 97.94 285 ALA A C 1
ATOM 2202 O O . ALA A 1 285 ? -3.090 -8.827 5.929 1.00 97.94 285 ALA A O 1
ATOM 2203 N N . SER A 1 286 ? -3.935 -7.112 7.108 1.00 98.00 286 SER A N 1
ATOM 2204 C CA . SER A 1 286 ? -4.849 -7.913 7.920 1.00 98.00 286 SER A CA 1
ATOM 2205 C C . SER A 1 286 ? -6.283 -7.515 7.599 1.00 98.00 286 SER A C 1
ATOM 2207 O O . SER A 1 286 ? -6.585 -6.326 7.503 1.00 98.00 286 SER A O 1
ATOM 2209 N N . ASP A 1 287 ? -7.180 -8.492 7.477 1.00 98.44 287 ASP A N 1
ATOM 2210 C CA . ASP A 1 287 ? -8.617 -8.238 7.304 1.00 98.44 287 ASP A CA 1
ATOM 2211 C C . ASP A 1 287 ? -9.259 -7.569 8.536 1.00 98.44 287 ASP A C 1
ATOM 2213 O O . ASP A 1 287 ? -10.315 -6.941 8.435 1.00 98.44 287 ASP A O 1
ATOM 2217 N N . LYS A 1 288 ? -8.622 -7.692 9.707 1.00 97.44 288 LYS A N 1
ATOM 2218 C CA . LYS A 1 288 ? -9.075 -7.130 10.983 1.00 97.44 288 LYS A CA 1
ATOM 2219 C C . LYS A 1 288 ? -7.897 -6.581 11.777 1.00 97.44 288 LYS A C 1
ATOM 2221 O O . LYS A 1 288 ? -6.852 -7.218 11.887 1.00 97.44 288 LYS A O 1
ATOM 2226 N N . SER A 1 289 ? -8.093 -5.427 12.406 1.00 96.44 289 SER A N 1
ATOM 2227 C CA . SER A 1 289 ? -7.108 -4.803 13.300 1.00 96.44 289 SER A CA 1
ATOM 2228 C C . SER A 1 289 ? -7.333 -5.129 14.781 1.00 96.44 289 SER A C 1
ATOM 2230 O O . SER A 1 289 ? -6.464 -4.848 15.604 1.00 96.44 289 SER A O 1
ATOM 2232 N N . SER A 1 290 ? -8.481 -5.722 15.136 1.00 95.31 290 SER A N 1
ATOM 2233 C CA . SER A 1 290 ? -8.823 -6.104 16.509 1.00 95.31 290 SER A CA 1
ATOM 2234 C C . SER A 1 290 ? -9.724 -7.342 16.567 1.00 95.31 290 SER A C 1
ATOM 2236 O O . SER A 1 290 ? -10.594 -7.521 15.712 1.00 95.31 290 SER A O 1
ATOM 2238 N N . LEU A 1 291 ? -9.515 -8.194 17.572 1.00 95.25 291 LEU A N 1
ATOM 2239 C CA . LEU A 1 291 ? -10.204 -9.468 17.794 1.00 95.25 291 LEU A CA 1
ATOM 2240 C C . LEU A 1 291 ? -10.356 -9.767 19.287 1.00 95.25 291 LEU A C 1
ATOM 2242 O O . LEU A 1 291 ? -9.543 -9.330 20.094 1.00 95.25 291 LEU A O 1
ATOM 2246 N N . LEU A 1 292 ? -11.319 -10.614 19.653 1.00 92.19 292 LEU A N 1
ATOM 2247 C CA . LEU A 1 292 ? -11.370 -11.182 21.001 1.00 92.19 292 LEU A CA 1
ATOM 2248 C C . LEU A 1 292 ? -10.267 -12.228 21.208 1.00 92.19 292 LEU A C 1
ATOM 2250 O O . LEU A 1 292 ? -10.056 -13.114 20.383 1.00 92.19 292 LEU A O 1
ATOM 2254 N N . ALA A 1 293 ? -9.615 -12.179 22.364 1.00 92.69 293 ALA A N 1
ATOM 2255 C CA . ALA A 1 293 ? -8.597 -13.123 22.806 1.00 92.69 293 ALA A CA 1
ATOM 2256 C C . ALA A 1 293 ? -9.202 -14.445 23.330 1.00 92.69 293 ALA A C 1
ATOM 2258 O O . ALA A 1 293 ? -8.905 -14.872 24.446 1.00 92.69 293 ALA A O 1
ATOM 2259 N N . ASN A 1 294 ? -10.093 -15.080 22.564 1.00 87.44 294 ASN A N 1
ATOM 2260 C CA . ASN A 1 294 ? -10.820 -16.293 22.969 1.00 87.44 294 ASN A CA 1
ATOM 2261 C C . ASN A 1 294 ? -10.282 -17.590 22.328 1.00 87.44 294 ASN A C 1
ATOM 2263 O O . ASN A 1 294 ? -10.865 -18.654 22.514 1.00 87.44 294 ASN A O 1
ATOM 2267 N N . GLY A 1 295 ? -9.195 -17.512 21.555 1.00 90.75 295 GLY A N 1
ATOM 2268 C CA . GLY A 1 295 ? -8.603 -18.641 20.827 1.00 90.75 295 GLY A CA 1
ATOM 2269 C C . GLY A 1 295 ? -9.394 -19.113 19.602 1.00 90.75 295 GLY A C 1
ATOM 2270 O O . GLY A 1 295 ? -8.947 -20.032 18.923 1.00 90.75 295 GLY A O 1
ATOM 2271 N N . ILE A 1 296 ? -10.541 -18.493 19.309 1.00 91.56 296 ILE A N 1
ATOM 2272 C CA . ILE A 1 296 ? -11.445 -18.861 18.210 1.00 91.56 296 ILE A CA 1
ATOM 2273 C C . ILE A 1 296 ? -11.503 -17.744 17.165 1.00 91.56 296 ILE A C 1
ATOM 2275 O O . ILE A 1 296 ? -11.443 -18.015 15.968 1.00 91.56 296 ILE A O 1
ATOM 2279 N N . ALA A 1 297 ? -11.613 -16.487 17.601 1.00 94.25 297 ALA A N 1
ATOM 2280 C CA . ALA A 1 297 ? -11.626 -15.335 16.715 1.00 94.25 297 ALA A CA 1
ATOM 2281 C C . ALA A 1 297 ? -10.280 -15.220 15.988 1.00 94.25 297 ALA A C 1
ATOM 2283 O O . ALA A 1 297 ? -9.222 -15.186 16.622 1.00 94.25 297 ALA A O 1
ATOM 2284 N N . SER A 1 298 ? -10.338 -15.155 14.658 1.00 97.50 298 SER A N 1
ATOM 2285 C CA . SER A 1 298 ? -9.165 -15.085 13.793 1.00 97.50 298 SER A CA 1
ATOM 2286 C C . SER A 1 298 ? -9.175 -13.862 12.880 1.00 97.50 298 SER A C 1
ATOM 2288 O O . SER A 1 298 ? -10.239 -13.362 12.484 1.00 97.50 298 SER A O 1
ATOM 2290 N N . ALA A 1 299 ? -7.971 -13.413 12.533 1.00 98.31 299 ALA A N 1
ATOM 2291 C CA . ALA A 1 299 ? -7.702 -12.492 11.434 1.00 98.31 299 ALA A CA 1
ATOM 2292 C C . ALA A 1 299 ? -6.920 -13.228 10.351 1.00 98.31 299 ALA A C 1
ATOM 2294 O O . ALA A 1 299 ? -6.106 -14.106 10.653 1.00 98.31 299 ALA A O 1
ATOM 2295 N N . THR A 1 300 ? -7.172 -12.850 9.109 1.00 98.50 300 THR A N 1
ATOM 2296 C CA . THR A 1 300 ? -6.431 -13.282 7.930 1.00 98.50 300 THR A CA 1
ATOM 2297 C C . THR A 1 300 ? -5.348 -12.254 7.649 1.00 98.50 300 THR A C 1
ATOM 2299 O O . THR A 1 300 ? -5.656 -11.111 7.320 1.00 98.50 300 THR A O 1
ATOM 2302 N N . VAL A 1 301 ? -4.089 -12.663 7.756 1.00 98.50 301 VAL A N 1
ATOM 2303 C CA . VAL A 1 301 ? -2.929 -11.870 7.349 1.00 98.50 301 VAL A CA 1
ATOM 2304 C C . VAL A 1 301 ? -2.502 -12.323 5.962 1.00 98.50 301 VAL A C 1
ATOM 2306 O O . VAL A 1 301 ? -2.163 -13.488 5.770 1.00 98.50 301 VAL A O 1
ATOM 2309 N N . THR A 1 302 ? -2.516 -11.404 5.002 1.00 98.38 302 THR A N 1
ATOM 2310 C CA . THR A 1 302 ? -2.111 -11.641 3.614 1.00 98.38 302 THR A CA 1
ATOM 2311 C C . THR A 1 302 ? -0.798 -10.925 3.348 1.00 98.38 302 THR A C 1
ATOM 2313 O O . THR A 1 302 ? -0.734 -9.705 3.483 1.00 98.38 302 THR A O 1
ATOM 2316 N N . GLY A 1 303 ? 0.236 -11.677 2.974 1.00 97.50 303 GLY A N 1
ATOM 2317 C CA . GLY A 1 303 ? 1.463 -11.139 2.393 1.00 97.50 303 GLY A CA 1
ATOM 2318 C C . GLY A 1 303 ? 1.356 -11.124 0.876 1.00 97.50 303 GLY A C 1
ATOM 2319 O O . GLY A 1 303 ? 0.945 -12.126 0.296 1.00 97.50 303 GLY A O 1
ATOM 2320 N N . THR A 1 304 ? 1.710 -10.008 0.246 1.00 95.31 304 THR A N 1
ATOM 2321 C CA . THR A 1 304 ? 1.707 -9.846 -1.214 1.00 95.31 304 THR A CA 1
ATOM 2322 C C . THR A 1 304 ? 3.071 -9.374 -1.682 1.00 95.31 304 THR A C 1
ATOM 2324 O O . THR A 1 304 ? 3.613 -8.434 -1.106 1.00 95.31 304 THR A O 1
ATOM 2327 N N . LEU A 1 305 ? 3.608 -10.032 -2.709 1.00 88.69 305 LEU A N 1
ATOM 2328 C CA . LEU A 1 305 ? 4.821 -9.608 -3.395 1.00 88.69 305 LEU A CA 1
ATOM 2329 C C . LEU A 1 305 ? 4.479 -8.727 -4.596 1.00 88.69 305 LEU A C 1
ATOM 2331 O O . LEU A 1 305 ? 3.600 -9.073 -5.385 1.00 88.69 305 LEU A O 1
ATOM 2335 N N . SER A 1 306 ? 5.204 -7.626 -4.760 1.00 80.25 306 SER A N 1
ATOM 2336 C CA . SER A 1 306 ? 5.121 -6.724 -5.917 1.00 80.25 306 SER A CA 1
ATOM 2337 C C . SER A 1 306 ? 6.482 -6.610 -6.607 1.00 80.25 306 SER A C 1
ATOM 2339 O O . SER A 1 306 ? 7.513 -6.765 -5.964 1.00 80.25 306 SER A O 1
ATOM 2341 N N . GLY A 1 307 ? 6.498 -6.355 -7.919 1.00 72.31 307 GLY A N 1
ATOM 2342 C CA . GLY A 1 307 ? 7.739 -6.211 -8.703 1.00 72.31 307 GLY A CA 1
ATOM 2343 C C . GLY A 1 307 ? 8.224 -7.479 -9.423 1.00 72.31 307 GLY A C 1
ATOM 2344 O O . GLY A 1 307 ? 9.242 -7.442 -10.099 1.00 72.31 307 GLY A O 1
ATOM 2345 N N . LEU A 1 308 ? 7.487 -8.595 -9.339 1.00 72.75 308 LEU A N 1
ATOM 2346 C CA . LEU A 1 308 ? 7.783 -9.836 -10.072 1.00 72.75 308 LEU A CA 1
ATOM 2347 C C . LEU A 1 308 ? 6.770 -10.063 -11.203 1.00 72.75 308 LEU A C 1
ATOM 2349 O O . LEU A 1 308 ? 5.565 -9.953 -10.980 1.00 72.75 308 LEU A O 1
ATOM 2353 N N . LEU A 1 309 ? 7.234 -10.481 -12.385 1.00 68.44 309 LEU A N 1
ATOM 2354 C CA . LEU A 1 309 ? 6.352 -10.862 -13.503 1.00 68.44 309 LEU A CA 1
ATOM 2355 C C . LEU A 1 309 ? 5.648 -12.198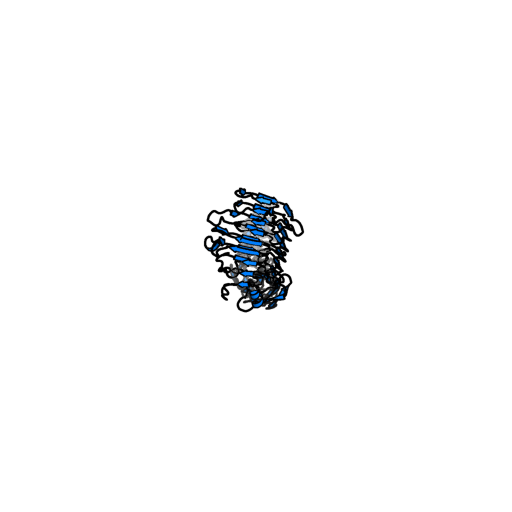 -13.267 1.00 68.44 309 LEU A C 1
ATOM 2357 O O . LEU A 1 309 ? 4.501 -12.383 -13.670 1.00 68.44 309 LEU A O 1
ATOM 2361 N N . TYR A 1 310 ? 6.334 -13.132 -12.608 1.00 75.62 310 TYR A N 1
ATOM 2362 C CA . TYR A 1 310 ? 5.782 -14.429 -12.229 1.00 75.62 310 TYR A CA 1
ATOM 2363 C C . TYR A 1 310 ? 5.938 -14.620 -10.720 1.00 75.62 310 TYR A C 1
ATOM 2365 O O . TYR A 1 310 ? 6.827 -15.339 -10.260 1.00 75.62 310 TYR A O 1
ATOM 2373 N N . PRO A 1 311 ? 5.079 -13.976 -9.917 1.00 81.19 311 PRO A N 1
ATOM 2374 C CA . PRO A 1 311 ? 5.238 -13.960 -8.472 1.00 81.19 311 PRO A CA 1
ATOM 2375 C C . PRO A 1 311 ? 4.812 -15.278 -7.806 1.00 81.19 311 PRO A C 1
ATOM 2377 O O . PRO A 1 311 ? 4.917 -15.387 -6.590 1.00 81.19 311 PRO A O 1
ATOM 2380 N N . ALA A 1 312 ? 4.339 -16.276 -8.561 1.00 89.00 312 ALA A N 1
ATOM 2381 C CA . ALA A 1 312 ? 3.877 -17.563 -8.043 1.00 89.00 312 ALA A CA 1
ATOM 2382 C C . ALA A 1 312 ? 5.009 -18.452 -7.519 1.00 89.00 312 ALA A C 1
ATOM 2384 O O . ALA A 1 312 ? 6.072 -18.560 -8.126 1.00 89.00 312 ALA A O 1
ATOM 2385 N N . GLY A 1 313 ? 4.737 -19.174 -6.432 1.00 88.06 313 GLY A N 1
ATOM 2386 C CA . GLY A 1 313 ? 5.650 -20.165 -5.858 1.00 88.06 313 GLY A CA 1
ATOM 2387 C C . GLY A 1 313 ? 6.756 -19.585 -4.973 1.00 88.06 313 GLY A C 1
ATOM 2388 O O . GLY A 1 313 ? 7.561 -20.354 -4.447 1.00 88.06 313 GLY A O 1
ATOM 2389 N N . GLN A 1 314 ? 6.781 -18.268 -4.762 1.00 86.25 314 GLN A N 1
ATOM 2390 C CA . GLN A 1 314 ? 7.719 -17.605 -3.857 1.00 86.25 314 GLN A CA 1
ATOM 2391 C C . GLN A 1 314 ? 7.332 -17.858 -2.402 1.00 86.25 314 GLN A C 1
ATOM 2393 O O . GLN A 1 314 ? 6.153 -17.922 -2.062 1.00 86.25 314 GLN A O 1
ATOM 2398 N N . VAL A 1 315 ? 8.320 -18.011 -1.521 1.00 90.62 315 VAL A N 1
ATOM 2399 C CA . VAL A 1 315 ? 8.073 -18.308 -0.104 1.00 90.62 315 VAL A CA 1
ATOM 2400 C C . VAL A 1 315 ? 8.051 -17.023 0.718 1.00 90.62 315 VAL A C 1
ATOM 2402 O O . VAL A 1 315 ? 9.018 -16.264 0.713 1.00 90.62 315 VAL A O 1
ATOM 2405 N N . ILE A 1 316 ? 6.987 -16.836 1.501 1.00 93.56 316 ILE A N 1
ATOM 2406 C CA . ILE A 1 316 ? 6.920 -15.840 2.577 1.00 93.56 316 ILE A CA 1
ATOM 2407 C C . ILE A 1 316 ? 6.955 -16.570 3.920 1.00 93.56 316 ILE A C 1
ATOM 2409 O O . ILE A 1 316 ? 6.187 -17.505 4.150 1.00 93.56 316 ILE A O 1
ATOM 2413 N N . SER A 1 317 ? 7.846 -16.141 4.811 1.00 95.00 317 SER A N 1
ATOM 2414 C CA . SER A 1 317 ? 7.909 -16.587 6.206 1.00 95.00 317 SER A CA 1
ATOM 2415 C C . SER A 1 317 ? 7.167 -15.607 7.109 1.00 95.00 317 SER A C 1
ATOM 2417 O O . SER A 1 317 ? 7.304 -14.400 6.950 1.00 95.00 317 SER A O 1
ATOM 2419 N N . PHE A 1 318 ? 6.416 -16.115 8.080 1.00 97.62 318 PHE A N 1
ATOM 2420 C CA . PHE A 1 318 ? 5.631 -15.327 9.024 1.00 97.62 318 PHE A CA 1
ATOM 2421 C C . PHE A 1 318 ? 6.080 -15.603 10.457 1.00 97.62 318 PHE A C 1
ATOM 2423 O O . PHE A 1 318 ? 6.236 -16.754 10.868 1.00 97.62 318 PHE A O 1
ATOM 2430 N N . THR A 1 319 ? 6.235 -14.545 11.248 1.00 97.94 319 THR A N 1
ATOM 2431 C CA . THR A 1 319 ? 6.473 -14.636 12.694 1.00 97.94 319 THR A CA 1
ATOM 2432 C C . THR A 1 319 ? 5.529 -13.709 13.446 1.00 97.94 319 THR A C 1
ATOM 2434 O O . THR A 1 319 ? 4.976 -12.773 12.873 1.00 97.94 319 THR A O 1
ATOM 2437 N N . THR A 1 320 ? 5.310 -13.969 14.733 1.00 98.44 320 THR A N 1
ATOM 2438 C CA . THR A 1 320 ? 4.546 -13.064 15.592 1.00 98.44 320 THR A CA 1
ATOM 2439 C C . THR A 1 320 ? 5.081 -13.061 17.018 1.00 98.44 320 THR A C 1
ATOM 2441 O O . THR A 1 320 ? 5.608 -14.069 17.490 1.00 98.44 320 THR A O 1
ATOM 2444 N N . ASN A 1 321 ? 4.956 -11.927 17.706 1.00 98.31 321 ASN A N 1
ATOM 2445 C CA . ASN A 1 321 ? 5.309 -11.789 19.122 1.00 98.31 321 ASN A CA 1
ATOM 2446 C C . ASN A 1 321 ? 4.183 -12.239 20.081 1.00 98.31 321 ASN A C 1
ATOM 2448 O O . ASN A 1 321 ? 4.447 -12.416 21.270 1.00 98.31 321 ASN A O 1
ATOM 2452 N N . LEU A 1 322 ? 2.945 -12.406 19.599 1.00 98.12 322 LEU A N 1
ATOM 2453 C CA . LEU A 1 322 ? 1.776 -12.802 20.391 1.00 98.12 322 LEU A CA 1
ATOM 2454 C C . LEU A 1 322 ? 0.771 -13.559 19.516 1.00 98.12 322 LEU A C 1
ATOM 2456 O O . LEU A 1 322 ? 0.542 -13.198 18.371 1.00 98.12 322 LEU A O 1
ATOM 2460 N N . GLY A 1 323 ? 0.104 -14.560 20.087 1.00 97.12 323 GLY A N 1
ATOM 2461 C CA . GLY A 1 323 ? -0.885 -15.366 19.374 1.00 97.12 323 GLY A CA 1
ATOM 2462 C C . GLY A 1 323 ? -0.265 -16.575 18.677 1.00 97.12 323 GLY A C 1
ATOM 2463 O O . GLY A 1 323 ? 0.872 -16.964 18.938 1.00 97.12 323 GLY A O 1
ATOM 2464 N N . THR A 1 324 ? -1.050 -17.238 17.839 1.00 98.12 324 THR A N 1
ATOM 2465 C CA . THR A 1 324 ? -0.668 -18.456 17.120 1.00 98.12 324 THR A CA 1
ATOM 2466 C C . THR A 1 324 ? -1.053 -18.313 15.656 1.00 98.12 324 THR A C 1
ATOM 2468 O O . THR A 1 324 ? -2.217 -18.068 15.344 1.00 98.12 324 THR A O 1
ATOM 2471 N N . LEU A 1 325 ? -0.067 -18.461 14.769 1.00 98.44 325 LEU A N 1
ATOM 2472 C CA . LEU A 1 325 ? -0.254 -18.459 13.319 1.00 98.44 325 LEU A CA 1
ATOM 2473 C C . LEU A 1 325 ? -0.677 -19.852 12.829 1.00 98.44 325 LEU A C 1
ATOM 2475 O O . LEU A 1 325 ? -0.187 -20.861 13.335 1.00 98.44 325 LEU A O 1
ATOM 2479 N N . SER A 1 326 ? -1.537 -19.921 11.811 1.00 98.25 326 SER A N 1
ATOM 2480 C CA . SER A 1 326 ? -1.946 -21.186 11.182 1.00 98.25 326 SER A CA 1
ATOM 2481 C C . SER A 1 326 ? -0.805 -21.872 10.427 1.00 98.25 326 SER A C 1
ATOM 2483 O O . SER A 1 326 ? -0.806 -23.092 10.283 1.00 98.25 326 SER A O 1
ATOM 2485 N N . ALA A 1 327 ? 0.156 -21.088 9.939 1.00 98.00 327 ALA A N 1
ATOM 2486 C CA . ALA A 1 327 ? 1.402 -21.537 9.338 1.00 98.00 327 ALA A CA 1
ATOM 2487 C C . ALA A 1 327 ? 2.473 -20.452 9.532 1.00 98.00 327 ALA A C 1
ATOM 2489 O O . ALA A 1 327 ? 2.156 -19.266 9.585 1.00 98.00 327 ALA A O 1
ATOM 2490 N N . VAL A 1 328 ? 3.738 -20.859 9.637 1.00 97.19 328 VAL A N 1
ATOM 2491 C CA . VAL A 1 328 ? 4.888 -19.937 9.745 1.00 97.19 328 VAL A CA 1
ATOM 2492 C C . VAL A 1 328 ? 5.558 -19.675 8.397 1.00 97.19 328 VAL A C 1
ATOM 2494 O O . VAL A 1 328 ? 6.487 -18.881 8.312 1.00 97.19 328 VAL A O 1
ATOM 2497 N N . THR A 1 329 ? 5.100 -20.337 7.338 1.00 96.00 329 THR A N 1
ATOM 2498 C CA . THR A 1 329 ? 5.516 -20.105 5.956 1.00 96.00 329 THR A CA 1
ATOM 2499 C C . THR A 1 329 ? 4.349 -20.375 5.013 1.00 96.00 329 THR A C 1
ATOM 2501 O O . THR A 1 329 ? 3.423 -21.116 5.353 1.00 96.00 329 THR A O 1
ATOM 2504 N N . GLY A 1 330 ? 4.405 -19.807 3.813 1.00 95.94 330 GLY A N 1
ATOM 2505 C CA . GLY A 1 330 ? 3.500 -20.141 2.722 1.00 95.94 330 GLY A CA 1
ATOM 2506 C C . GLY A 1 330 ? 4.096 -19.774 1.365 1.00 95.94 330 GLY A C 1
ATOM 2507 O O . GLY A 1 330 ? 5.029 -18.977 1.292 1.00 95.94 330 GLY A O 1
ATOM 2508 N N . THR A 1 331 ? 3.571 -20.382 0.301 1.00 95.19 331 THR A N 1
ATOM 2509 C CA . THR A 1 331 ? 3.959 -20.095 -1.086 1.00 95.19 331 THR A CA 1
ATOM 2510 C C . THR A 1 331 ? 2.922 -19.210 -1.761 1.00 95.19 331 THR A C 1
ATOM 2512 O O . THR A 1 331 ? 1.728 -19.494 -1.657 1.00 95.19 331 THR A O 1
ATOM 2515 N N . THR A 1 332 ? 3.372 -18.186 -2.471 1.00 94.88 332 THR A N 1
ATOM 2516 C CA . THR A 1 332 ? 2.521 -17.241 -3.192 1.00 94.88 332 THR A CA 1
ATOM 2517 C C . THR A 1 332 ? 1.793 -17.873 -4.374 1.00 94.88 332 THR A C 1
ATOM 2519 O O . THR A 1 332 ? 2.287 -18.796 -5.030 1.00 94.88 332 THR A O 1
ATOM 2522 N N . ASP A 1 333 ? 0.603 -17.359 -4.658 1.00 96.00 333 ASP A N 1
ATOM 2523 C CA . ASP A 1 333 ? -0.175 -17.687 -5.849 1.00 96.00 333 ASP A CA 1
ATOM 2524 C C . ASP A 1 333 ? 0.248 -16.857 -7.079 1.00 96.00 333 ASP A C 1
ATOM 2526 O O . ASP A 1 333 ? 1.232 -16.121 -7.057 1.00 96.00 333 ASP A O 1
ATOM 2530 N N . VAL A 1 334 ? -0.505 -16.973 -8.178 1.00 92.31 334 VAL A N 1
ATOM 2531 C CA . VAL A 1 334 ? -0.252 -16.238 -9.434 1.00 92.31 334 VAL A CA 1
ATOM 2532 C C . VAL A 1 334 ? -0.317 -14.717 -9.303 1.00 92.31 334 VAL A C 1
ATOM 2534 O O . VAL A 1 334 ? 0.245 -14.031 -10.149 1.00 92.31 334 VAL A O 1
ATOM 2537 N N . SER A 1 335 ? -0.970 -14.198 -8.263 1.00 90.25 335 SER A N 1
ATOM 2538 C CA . SER A 1 335 ? -0.986 -12.770 -7.927 1.00 90.25 335 SER A CA 1
ATOM 2539 C C . SER A 1 335 ? 0.128 -12.362 -6.963 1.00 90.25 335 SER A C 1
ATOM 2541 O O . SER A 1 335 ? 0.231 -11.190 -6.623 1.00 90.25 335 SER A O 1
ATOM 2543 N N . GLY A 1 336 ? 0.968 -13.300 -6.522 1.00 91.56 336 GLY A N 1
ATOM 2544 C CA . GLY A 1 336 ? 2.025 -13.022 -5.558 1.00 91.56 336 GLY A CA 1
ATOM 2545 C C . GLY A 1 336 ? 1.551 -12.986 -4.116 1.00 91.56 336 GLY A C 1
ATOM 2546 O O . GLY A 1 336 ? 2.288 -12.511 -3.256 1.00 91.56 336 GLY A O 1
ATOM 2547 N N . SER A 1 337 ? 0.351 -13.490 -3.831 1.00 96.56 337 SER A N 1
ATOM 2548 C CA . SER A 1 337 ? -0.252 -13.410 -2.506 1.00 96.56 337 SER A CA 1
ATOM 2549 C C . SER A 1 337 ? -0.228 -14.751 -1.784 1.00 96.56 337 SER A C 1
ATOM 2551 O O . SER A 1 337 ? -0.358 -15.818 -2.385 1.00 96.56 337 SER A O 1
ATOM 2553 N N . VAL A 1 338 ? -0.084 -14.704 -0.463 1.00 97.94 338 VAL A N 1
ATOM 2554 C CA . VAL A 1 338 ? -0.259 -15.853 0.427 1.00 97.94 338 VAL A CA 1
ATOM 2555 C C . VAL A 1 338 ? -0.858 -15.402 1.752 1.00 97.94 338 VAL A C 1
ATOM 2557 O O . VAL A 1 338 ? -0.490 -14.359 2.289 1.00 97.94 338 VAL A O 1
ATOM 2560 N N . ALA A 1 339 ? -1.793 -16.189 2.282 1.00 97.88 339 ALA A N 1
ATOM 2561 C CA . ALA A 1 339 ? -2.526 -15.858 3.495 1.00 97.88 339 ALA A CA 1
ATOM 2562 C C . ALA A 1 339 ? -2.283 -16.873 4.618 1.00 97.88 339 ALA A C 1
ATOM 2564 O O . ALA A 1 339 ? -2.234 -18.084 4.390 1.00 97.88 339 ALA A O 1
ATOM 2565 N N . VAL A 1 340 ? -2.193 -16.367 5.845 1.00 98.38 340 VAL A N 1
ATOM 2566 C CA . VAL A 1 340 ? -2.172 -17.141 7.091 1.00 98.38 340 VAL A CA 1
ATOM 2567 C C . VAL A 1 340 ? -3.192 -16.563 8.069 1.00 98.38 340 VAL A C 1
ATOM 2569 O O . VAL A 1 340 ? -3.524 -15.383 8.005 1.00 98.38 340 VAL A O 1
ATOM 2572 N N . PHE A 1 341 ? -3.695 -17.375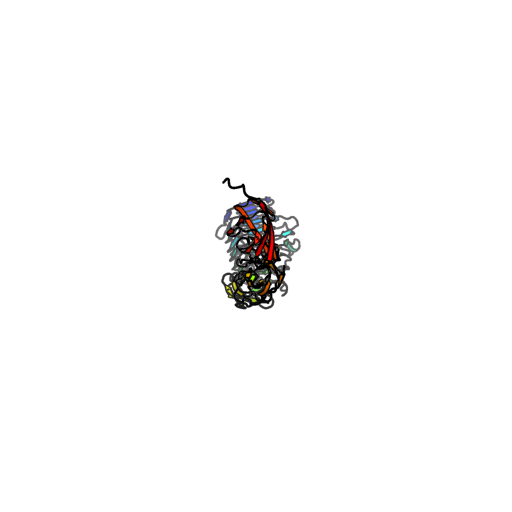 8.994 1.00 97.88 341 PHE A N 1
ATOM 2573 C CA . PHE A 1 341 ? -4.587 -16.904 10.055 1.00 97.88 341 PHE A CA 1
ATOM 2574 C C . PHE A 1 341 ? -3.833 -16.733 11.367 1.00 97.88 341 PHE A C 1
ATOM 2576 O O . PHE A 1 341 ? -2.911 -17.497 11.647 1.00 97.88 341 PHE A O 1
ATOM 2583 N N . ILE A 1 342 ? -4.267 -15.793 12.202 1.00 98.56 342 ILE A N 1
ATOM 2584 C CA . ILE A 1 342 ? -3.779 -15.635 13.575 1.00 98.56 342 ILE A CA 1
ATOM 2585 C C . ILE A 1 342 ? -4.931 -15.660 14.582 1.00 98.56 342 ILE A C 1
ATOM 2587 O O . ILE A 1 342 ? -5.961 -15.023 14.363 1.00 98.56 342 ILE A O 1
ATOM 2591 N N . THR A 1 343 ? -4.747 -16.376 15.693 1.00 98.06 343 THR A N 1
ATOM 2592 C CA . THR A 1 343 ? -5.644 -16.388 16.866 1.00 98.06 343 THR A CA 1
ATOM 2593 C C . THR A 1 343 ? -4.856 -16.127 18.153 1.00 98.06 343 THR A C 1
ATOM 2595 O O . THR A 1 343 ? -3.631 -16.236 18.174 1.00 98.06 343 THR A O 1
ATOM 2598 N N . SER A 1 344 ? -5.533 -15.793 19.255 1.00 97.00 344 SER A N 1
ATOM 2599 C CA . SER A 1 344 ? -4.899 -15.693 20.577 1.00 97.00 344 SER A CA 1
ATOM 2600 C C . SER A 1 344 ? -5.890 -15.994 21.700 1.00 97.00 344 SER A C 1
ATOM 2602 O O . SER A 1 344 ? -7.063 -15.642 21.600 1.00 97.00 344 SER A O 1
ATOM 2604 N N . THR A 1 345 ? -5.418 -16.605 22.791 1.00 93.44 345 THR A N 1
ATOM 2605 C CA . THR A 1 345 ? -6.137 -16.725 24.080 1.00 93.44 345 THR A CA 1
ATOM 2606 C C . THR A 1 345 ? -5.680 -15.680 25.106 1.00 93.44 345 THR A C 1
ATOM 2608 O O . THR A 1 345 ? -6.108 -15.693 26.261 1.00 93.44 345 THR A O 1
ATOM 2611 N N . VAL A 1 346 ? -4.740 -14.816 24.720 1.00 92.62 346 VAL A N 1
ATOM 2612 C CA . VAL A 1 346 ? -4.128 -13.792 25.571 1.00 92.62 346 VAL A CA 1
ATOM 2613 C C . VAL A 1 346 ? -4.357 -12.429 24.928 1.00 92.62 346 VAL A C 1
ATOM 2615 O O . VAL A 1 346 ? -4.020 -12.223 23.761 1.00 92.62 346 VAL A O 1
ATOM 2618 N N . ALA A 1 347 ? -4.948 -11.509 25.689 1.00 92.50 347 ALA A N 1
ATOM 2619 C CA . ALA A 1 347 ? -5.132 -10.133 25.251 1.00 92.50 347 ALA A CA 1
ATOM 2620 C C . ALA A 1 347 ? -3.788 -9.391 25.206 1.00 92.50 347 ALA A C 1
ATOM 2622 O O . ALA A 1 347 ? -2.906 -9.637 26.029 1.00 92.50 347 ALA A O 1
ATOM 2623 N N . GLY A 1 348 ? -3.640 -8.482 24.250 1.00 95.44 348 GLY A N 1
ATOM 2624 C CA . GLY A 1 348 ? -2.411 -7.746 23.976 1.00 95.44 348 GLY A CA 1
ATOM 2625 C C . GLY A 1 348 ? -2.286 -7.397 22.497 1.00 95.44 348 GLY A C 1
ATOM 2626 O O . GLY A 1 348 ? -3.161 -7.713 21.696 1.00 95.44 348 GLY A O 1
ATOM 2627 N N . GLN A 1 349 ? -1.192 -6.743 22.125 1.00 97.81 349 GLN A N 1
ATOM 2628 C CA . GLN A 1 349 ? -0.916 -6.395 20.734 1.00 97.81 349 GLN A CA 1
ATOM 2629 C C . GLN A 1 349 ? 0.008 -7.439 20.103 1.00 97.81 349 GLN A C 1
ATOM 2631 O O . GLN A 1 349 ? 1.151 -7.600 20.536 1.00 97.81 349 GLN A O 1
ATOM 2636 N N . ALA A 1 350 ? -0.492 -8.131 19.082 1.00 98.25 350 ALA A N 1
ATOM 2637 C CA . ALA A 1 350 ? 0.319 -8.947 18.198 1.00 98.25 350 ALA A CA 1
ATOM 2638 C C . ALA A 1 350 ? 0.874 -8.080 17.066 1.00 98.25 350 ALA A C 1
ATOM 2640 O O . ALA A 1 350 ? 0.148 -7.298 16.460 1.00 98.25 350 ALA A O 1
ATOM 2641 N N . THR A 1 351 ? 2.151 -8.243 16.763 1.00 98.44 351 THR A N 1
ATOM 2642 C CA . THR A 1 351 ? 2.799 -7.755 15.549 1.00 98.44 351 THR A CA 1
ATOM 2643 C C . THR A 1 351 ? 3.152 -8.985 14.736 1.00 98.44 351 THR A C 1
ATOM 2645 O O . THR A 1 351 ? 3.918 -9.832 15.201 1.00 98.44 351 THR A O 1
ATOM 2648 N N . VAL A 1 352 ? 2.558 -9.117 13.554 1.00 98.50 352 VAL A N 1
ATOM 2649 C CA . VAL A 1 352 ? 2.919 -10.165 12.597 1.00 98.50 352 VAL A CA 1
ATOM 2650 C C . VAL A 1 352 ? 3.958 -9.592 11.651 1.00 98.50 352 VAL A C 1
ATOM 2652 O O . VAL A 1 352 ? 3.732 -8.532 11.081 1.00 98.50 352 VAL A O 1
ATOM 2655 N N . VAL A 1 353 ? 5.086 -10.281 11.504 1.00 97.88 353 VAL A N 1
ATOM 2656 C CA . VAL A 1 353 ? 6.162 -9.927 10.573 1.00 97.88 353 VAL A CA 1
ATOM 2657 C C . VAL A 1 353 ? 6.149 -10.934 9.439 1.00 97.88 353 VAL A C 1
ATOM 2659 O O . VAL A 1 353 ? 6.239 -12.138 9.681 1.00 97.88 353 VAL A O 1
ATOM 2662 N N . GLY A 1 354 ? 6.051 -10.440 8.216 1.00 96.31 354 GLY A N 1
ATOM 2663 C CA . GLY A 1 354 ? 6.218 -11.200 6.985 1.00 96.31 354 GLY A CA 1
ATOM 2664 C C . GLY A 1 354 ? 7.620 -10.949 6.460 1.00 96.31 354 GLY A C 1
ATOM 2665 O O . GLY A 1 354 ? 8.101 -9.822 6.488 1.00 96.31 354 GLY A O 1
ATOM 2666 N N . THR A 1 355 ? 8.310 -11.996 6.035 1.00 92.50 355 THR A N 1
ATOM 2667 C CA . THR A 1 355 ? 9.665 -11.916 5.492 1.00 92.50 355 THR A CA 1
ATOM 2668 C C . THR A 1 355 ? 9.738 -12.713 4.206 1.00 92.50 355 THR A C 1
ATOM 2670 O O . THR A 1 355 ? 9.446 -13.910 4.199 1.00 92.50 355 THR A O 1
ATOM 2673 N N . ALA A 1 356 ? 10.162 -12.061 3.136 1.00 86.38 356 ALA A N 1
ATOM 2674 C CA . ALA A 1 356 ? 10.442 -12.676 1.848 1.00 86.38 356 ALA A CA 1
ATOM 2675 C C . ALA A 1 356 ? 11.801 -12.162 1.363 1.00 86.38 356 ALA A C 1
ATOM 2677 O O . ALA A 1 356 ? 12.185 -11.051 1.694 1.00 86.38 356 ALA A O 1
ATOM 2678 N N . GLY A 1 357 ? 12.574 -12.949 0.626 1.00 72.25 357 GLY A N 1
ATOM 2679 C CA . GLY A 1 357 ? 13.877 -12.482 0.143 1.00 72.25 357 GLY A CA 1
ATOM 2680 C C . GLY A 1 357 ? 14.785 -13.612 -0.309 1.00 72.25 357 GLY A C 1
ATOM 2681 O O . GLY A 1 357 ? 14.621 -14.764 0.101 1.00 72.25 357 GLY A O 1
ATOM 2682 N N . MET A 1 358 ? 15.777 -13.267 -1.124 1.00 59.25 358 MET A N 1
ATOM 2683 C CA . MET A 1 358 ? 16.779 -14.198 -1.637 1.00 59.25 358 MET A CA 1
ATOM 2684 C C . MET A 1 358 ? 18.003 -14.199 -0.709 1.00 59.25 358 MET A C 1
ATOM 2686 O O . MET A 1 358 ? 18.992 -13.511 -0.937 1.00 59.25 358 MET A O 1
ATOM 2690 N N . GLY A 1 359 ? 17.934 -14.970 0.380 1.00 54.75 359 GLY A N 1
ATOM 2691 C CA . GLY A 1 359 ? 19.052 -15.140 1.317 1.00 54.75 359 GLY A CA 1
ATOM 2692 C C . GLY A 1 359 ? 19.245 -13.995 2.327 1.00 54.75 359 GLY A C 1
ATOM 2693 O O . GLY A 1 359 ? 18.526 -13.003 2.337 1.00 54.75 359 GLY A O 1
ATOM 2694 N N . GLY A 1 360 ? 20.212 -14.167 3.237 1.00 52.78 360 GLY A N 1
ATOM 2695 C CA . GLY A 1 360 ? 20.314 -13.393 4.487 1.00 52.78 360 GLY A CA 1
ATOM 2696 C C . GLY A 1 360 ? 20.625 -11.894 4.374 1.00 52.78 360 GLY A C 1
ATOM 2697 O O . GLY A 1 360 ? 20.444 -11.198 5.368 1.00 52.78 360 GLY A O 1
ATOM 2698 N N . ASN A 1 361 ? 21.057 -11.395 3.209 1.00 51.69 361 ASN A N 1
ATOM 2699 C CA . ASN A 1 361 ? 21.462 -9.992 3.020 1.00 51.69 361 ASN A CA 1
ATOM 2700 C C . ASN A 1 361 ? 20.460 -9.147 2.208 1.00 51.69 361 ASN A C 1
ATOM 2702 O O . ASN A 1 361 ? 20.643 -7.942 2.122 1.00 51.69 361 ASN A O 1
ATOM 2706 N N . HIS A 1 362 ? 19.402 -9.752 1.652 1.00 60.59 362 HIS A N 1
ATOM 2707 C CA . HIS A 1 362 ? 18.378 -9.064 0.844 1.00 60.59 362 HIS A CA 1
ATOM 2708 C C . HIS A 1 362 ? 16.969 -9.481 1.292 1.00 60.59 362 HIS A C 1
ATOM 2710 O O . HIS A 1 362 ? 16.107 -9.837 0.485 1.00 60.59 362 HIS A O 1
ATOM 2716 N N . LEU A 1 363 ? 16.759 -9.517 2.611 1.00 74.19 363 LEU A N 1
ATOM 2717 C CA . LEU A 1 363 ? 15.458 -9.811 3.205 1.00 74.19 363 LEU A CA 1
ATOM 2718 C C . LEU A 1 363 ? 14.566 -8.572 3.134 1.00 74.19 363 LEU A C 1
ATOM 2720 O O . LEU A 1 363 ? 14.933 -7.507 3.619 1.00 74.19 363 LEU A O 1
ATOM 2724 N N . GLN A 1 364 ? 13.376 -8.752 2.582 1.00 83.50 364 GLN A N 1
ATOM 2725 C CA . GLN A 1 364 ? 12.287 -7.789 2.580 1.00 83.50 364 GLN A CA 1
ATOM 2726 C C . GLN A 1 364 ? 11.315 -8.150 3.688 1.00 83.50 364 GLN A C 1
ATOM 2728 O O . GLN A 1 364 ? 10.983 -9.326 3.890 1.00 83.50 364 GLN A O 1
ATOM 2733 N N . GLN A 1 365 ? 10.889 -7.142 4.440 1.00 91.25 365 GLN A N 1
ATOM 2734 C CA . GLN A 1 365 ? 10.015 -7.326 5.585 1.00 91.25 365 GLN A CA 1
ATOM 2735 C C . GLN A 1 365 ? 8.944 -6.255 5.631 1.00 91.25 365 GLN A C 1
ATOM 2737 O O . GLN A 1 365 ? 9.209 -5.086 5.378 1.00 91.25 365 GLN A O 1
ATOM 2742 N N . ASP A 1 366 ? 7.763 -6.675 6.058 1.00 96.19 366 ASP A N 1
ATOM 2743 C CA . ASP A 1 366 ? 6.702 -5.772 6.473 1.00 96.19 366 ASP A CA 1
ATOM 2744 C C . ASP A 1 366 ? 6.090 -6.293 7.775 1.00 96.19 366 ASP A C 1
ATOM 2746 O O . ASP A 1 366 ? 6.335 -7.435 8.193 1.00 96.19 366 ASP A O 1
ATOM 2750 N N . THR A 1 367 ? 5.318 -5.450 8.453 1.00 97.88 367 THR A N 1
ATOM 2751 C CA . THR A 1 367 ? 4.657 -5.797 9.704 1.00 97.88 367 THR A CA 1
ATOM 2752 C C . THR A 1 367 ? 3.218 -5.312 9.738 1.00 97.88 367 THR A C 1
ATOM 2754 O O . THR A 1 367 ? 2.922 -4.193 9.335 1.00 97.88 367 THR A O 1
ATOM 2757 N N . VAL A 1 368 ? 2.325 -6.117 10.317 1.00 98.38 368 VAL A N 1
ATOM 2758 C CA . VAL A 1 368 ? 0.943 -5.707 10.586 1.00 98.38 368 VAL A CA 1
ATOM 2759 C C . VAL A 1 368 ? 0.595 -5.894 12.069 1.00 98.38 368 VAL A C 1
ATOM 2761 O O . VAL A 1 368 ? 0.799 -6.984 12.618 1.00 98.38 368 VAL A O 1
ATOM 2764 N N . PRO A 1 369 ? 0.092 -4.850 12.758 1.00 98.25 369 PRO A N 1
ATOM 2765 C CA . PRO A 1 369 ? -0.371 -4.963 14.134 1.00 98.25 369 PRO A CA 1
ATOM 2766 C C . PRO A 1 369 ? -1.827 -5.447 14.204 1.00 98.25 369 PRO A C 1
ATOM 2768 O O . PRO A 1 369 ? -2.690 -4.983 13.461 1.00 98.25 369 PRO A O 1
ATOM 2771 N N . ILE A 1 370 ? -2.118 -6.339 15.150 1.00 98.38 370 ILE A N 1
ATOM 2772 C CA . ILE A 1 370 ? -3.459 -6.860 15.444 1.00 98.38 370 ILE A CA 1
ATOM 2773 C C . ILE A 1 370 ? -3.658 -6.858 16.962 1.00 98.38 370 ILE A C 1
ATOM 2775 O O . ILE A 1 370 ? -2.892 -7.470 17.708 1.00 98.38 370 ILE A O 1
ATOM 2779 N N . ALA A 1 371 ? -4.688 -6.164 17.439 1.00 97.94 371 ALA A N 1
ATOM 2780 C CA . ALA A 1 371 ? -5.036 -6.128 18.854 1.00 97.94 371 ALA A CA 1
ATOM 2781 C C . ALA A 1 371 ? -5.911 -7.331 19.239 1.00 97.94 371 ALA A C 1
ATOM 2783 O O . ALA A 1 371 ? -6.949 -7.582 18.638 1.00 97.94 371 ALA A O 1
ATOM 2784 N N . PHE A 1 372 ? -5.532 -8.050 20.287 1.00 96.38 372 PHE A N 1
ATOM 2785 C CA . PHE A 1 372 ? -6.384 -9.031 20.945 1.00 96.38 372 PHE A CA 1
ATOM 2786 C C . PHE A 1 372 ? -6.942 -8.422 22.233 1.00 96.38 372 PHE A C 1
ATOM 2788 O O . PHE A 1 372 ? -6.186 -8.066 23.136 1.00 96.38 372 PHE A O 1
ATOM 2795 N N . THR A 1 373 ? -8.260 -8.284 22.337 1.00 91.25 373 THR A N 1
ATOM 2796 C CA . THR A 1 373 ? -8.956 -7.691 23.485 1.00 91.25 373 THR A CA 1
ATOM 2797 C C . THR A 1 373 ? -9.629 -8.762 24.336 1.00 91.25 373 THR A C 1
ATOM 2799 O O . THR A 1 373 ? -9.919 -9.867 23.881 1.00 91.25 373 THR A O 1
ATOM 2802 N N . THR A 1 374 ? -9.876 -8.471 25.610 1.00 83.75 374 THR A N 1
ATOM 2803 C CA . THR A 1 374 ? -10.779 -9.300 26.418 1.00 83.75 374 THR A CA 1
ATOM 2804 C C . THR A 1 374 ? -12.235 -8.976 26.076 1.00 83.75 374 THR A C 1
ATOM 2806 O O . THR A 1 374 ? -12.511 -7.834 25.699 1.00 83.75 374 THR A O 1
ATOM 2809 N N . PRO A 1 375 ? -13.177 -9.919 26.268 1.00 79.94 375 PRO A N 1
ATOM 2810 C CA . PRO A 1 375 ? -14.600 -9.590 26.284 1.00 79.94 375 PRO A CA 1
ATOM 2811 C C . PRO A 1 375 ? -14.856 -8.417 27.244 1.00 79.94 375 PRO A C 1
ATOM 2813 O O . PRO A 1 375 ? -14.344 -8.410 28.368 1.00 79.94 375 PRO A O 1
ATOM 2816 N N . GLY A 1 376 ? -15.552 -7.386 26.765 1.00 84.62 376 GLY A N 1
ATOM 2817 C CA . GLY A 1 376 ? -15.871 -6.184 27.537 1.00 84.62 376 GLY A CA 1
ATOM 2818 C C . GLY A 1 376 ? -17.206 -6.312 28.269 1.00 84.62 376 GLY A C 1
ATOM 2819 O O . GLY A 1 376 ? -18.046 -7.117 27.872 1.00 84.62 376 GLY A O 1
ATOM 2820 N N . LEU A 1 377 ? -17.407 -5.497 29.314 1.00 89.69 377 LEU A N 1
ATOM 2821 C CA . LEU A 1 377 ? -18.710 -5.357 29.975 1.00 89.69 377 LEU A CA 1
ATOM 2822 C C . LEU A 1 377 ? -19.759 -4.907 28.966 1.00 89.69 377 LEU A C 1
ATOM 2824 O O . LEU A 1 377 ? -19.594 -3.866 28.331 1.00 89.69 377 LEU A O 1
ATOM 2828 N N . ASP A 1 378 ? -20.842 -5.669 28.856 1.00 90.75 378 ASP A N 1
ATOM 2829 C CA . ASP A 1 378 ? -21.999 -5.288 28.063 1.00 90.75 378 ASP A CA 1
ATOM 2830 C C . ASP A 1 378 ? -23.139 -4.764 28.937 1.00 90.75 378 ASP A C 1
ATOM 2832 O O . ASP A 1 378 ? -23.592 -3.642 28.714 1.00 90.75 378 ASP A O 1
ATOM 2836 N N . HIS A 1 379 ? -23.541 -5.525 29.960 1.00 94.31 379 HIS A N 1
ATOM 2837 C CA . HIS A 1 379 ? -24.639 -5.164 30.859 1.00 94.31 379 HIS A CA 1
ATOM 2838 C C . HIS A 1 379 ? -24.510 -5.829 32.243 1.00 94.31 379 HIS A C 1
ATOM 2840 O O . HIS A 1 379 ? -23.687 -6.726 32.465 1.00 94.31 379 HIS A O 1
ATOM 2846 N N . PHE A 1 380 ? -25.347 -5.391 33.189 1.00 97.19 380 PHE A N 1
ATOM 2847 C CA . PHE A 1 380 ? -25.539 -6.077 34.471 1.00 97.19 380 PHE A CA 1
ATOM 2848 C C . PHE A 1 380 ? -26.831 -6.887 34.471 1.00 97.19 380 PHE A C 1
ATOM 2850 O O . PHE A 1 380 ? -27.887 -6.411 34.064 1.00 97.19 380 PHE A O 1
ATOM 2857 N N . HIS A 1 381 ? -26.758 -8.105 34.988 1.00 97.88 381 HIS A N 1
ATOM 2858 C CA . HIS A 1 381 ? -27.894 -9.003 35.123 1.00 97.88 381 HIS A CA 1
ATOM 2859 C C . HIS A 1 381 ? -28.264 -9.171 36.597 1.00 97.88 381 HIS A C 1
ATOM 2861 O O . HIS A 1 381 ? -27.425 -9.586 37.402 1.00 97.88 381 HIS A O 1
ATOM 2867 N N . PHE A 1 382 ? -29.520 -8.876 36.930 1.00 98.00 382 PHE A N 1
ATOM 2868 C CA . PHE A 1 382 ? -30.098 -9.063 38.259 1.00 98.00 382 PHE A CA 1
ATOM 2869 C C . PHE A 1 382 ? -30.788 -10.420 38.354 1.00 98.00 382 PHE A C 1
ATOM 2871 O O . PHE A 1 382 ? -31.566 -10.796 37.478 1.00 98.00 382 PHE A O 1
ATOM 2878 N N . TYR A 1 383 ? -30.548 -11.130 39.453 1.00 95.69 383 TYR A N 1
ATOM 2879 C CA . TYR A 1 383 ? -31.347 -12.306 39.787 1.00 95.69 383 TYR A CA 1
ATOM 2880 C C . TYR A 1 383 ? -32.712 -11.885 40.352 1.00 95.69 383 TYR A C 1
ATOM 2882 O O . TYR A 1 383 ? -32.870 -10.778 40.867 1.00 95.69 383 TYR A O 1
ATOM 2890 N N . LEU A 1 384 ? -33.694 -12.787 40.262 1.00 94.94 384 LEU A N 1
ATOM 2891 C CA . LEU A 1 384 ? -35.080 -12.521 40.646 1.00 94.94 384 LEU A CA 1
ATOM 2892 C C . LEU A 1 384 ? -35.191 -12.034 42.102 1.00 94.94 384 LEU A C 1
ATOM 2894 O O . LEU A 1 384 ? -34.750 -12.719 43.025 1.00 94.94 384 LEU A O 1
ATOM 2898 N N . LEU A 1 385 ? -35.856 -10.896 42.299 1.00 96.44 385 LEU A N 1
ATOM 2899 C CA . LEU A 1 385 ? -36.215 -10.357 43.614 1.00 96.44 385 LEU A CA 1
ATOM 2900 C C . LEU A 1 385 ? -37.682 -10.667 43.927 1.00 96.44 385 LEU A C 1
ATOM 2902 O O . LEU A 1 385 ? -38.516 -10.801 43.032 1.00 96.44 385 LEU A O 1
ATOM 2906 N N . GLN A 1 386 ? -37.984 -10.792 45.215 1.00 96.38 386 GLN A N 1
ATOM 2907 C CA . GLN A 1 386 ? -39.355 -10.859 45.724 1.00 96.38 386 GLN A CA 1
ATOM 2908 C C . GLN A 1 386 ? -39.843 -9.455 46.109 1.00 96.38 386 GLN A C 1
ATOM 2910 O O . GLN A 1 386 ? -39.043 -8.520 46.158 1.00 96.38 386 GLN A O 1
ATOM 2915 N N . ASN A 1 387 ? -41.129 -9.321 46.434 1.00 97.31 387 ASN A N 1
ATOM 2916 C CA . ASN A 1 387 ? -41.650 -8.110 47.071 1.00 97.31 387 ASN A CA 1
ATOM 2917 C C . ASN A 1 387 ? -41.036 -7.928 48.468 1.00 97.31 387 ASN A C 1
ATOM 2919 O O . ASN A 1 387 ? -40.747 -8.907 49.160 1.00 97.31 387 ASN A O 1
ATOM 2923 N N . GLN A 1 388 ? -40.839 -6.674 48.860 1.00 97.88 388 GLN A N 1
ATOM 2924 C CA . GLN A 1 388 ? -40.120 -6.247 50.057 1.00 97.88 388 GLN A CA 1
ATOM 2925 C C . GLN A 1 388 ? -41.006 -5.388 50.968 1.00 97.88 388 GLN A C 1
ATOM 2927 O O . GLN A 1 388 ? -42.112 -4.989 50.602 1.00 97.88 388 GLN A O 1
ATOM 2932 N N . VAL A 1 389 ? -40.508 -5.096 52.169 1.00 97.44 389 VAL A N 1
ATOM 2933 C CA . VAL A 1 389 ? -41.131 -4.186 53.140 1.00 97.44 389 VAL A CA 1
ATOM 2934 C C . VAL A 1 389 ? -40.162 -3.043 53.419 1.00 97.44 389 VAL A C 1
ATOM 2936 O O . VAL A 1 389 ? -38.962 -3.271 53.576 1.00 97.44 389 VAL A O 1
ATOM 2939 N N . ALA A 1 390 ? -40.677 -1.818 53.482 1.00 97.75 390 ALA A N 1
ATOM 2940 C CA . ALA A 1 390 ? -39.889 -0.623 53.727 1.00 97.75 390 ALA A CA 1
ATOM 2941 C C . ALA A 1 390 ? -39.051 -0.764 55.009 1.00 97.75 390 ALA A C 1
ATOM 2943 O O . ALA A 1 390 ? -39.578 -1.060 56.081 1.00 97.75 390 ALA A O 1
ATOM 2944 N N . GLY A 1 391 ? -37.740 -0.551 54.915 1.00 96.25 391 GLY A N 1
ATOM 2945 C CA . GLY A 1 391 ? -36.828 -0.647 56.059 1.00 96.25 391 GLY A CA 1
ATOM 2946 C C . GLY A 1 391 ? -36.303 -2.046 56.391 1.00 96.25 391 GLY A C 1
ATOM 2947 O O . GLY A 1 391 ? -35.328 -2.152 57.133 1.00 96.25 391 GLY A O 1
ATOM 2948 N N . GLU A 1 392 ? -36.873 -3.106 55.816 1.00 96.62 392 GLU A N 1
ATOM 2949 C CA . GLU A 1 392 ? -36.369 -4.469 55.998 1.00 96.62 392 GLU A CA 1
ATOM 2950 C C . GLU A 1 392 ? -35.250 -4.781 54.991 1.00 96.62 392 GLU A C 1
ATOM 2952 O O . GLU A 1 392 ? -35.292 -4.385 53.825 1.00 96.62 392 GLU A O 1
ATOM 2957 N N . GLY A 1 393 ? -34.201 -5.465 55.452 1.00 96.38 393 GLY A N 1
ATOM 2958 C CA . GLY A 1 393 ? -33.058 -5.841 54.617 1.00 96.38 393 GLY A CA 1
ATOM 2959 C C . GLY A 1 393 ? -33.335 -7.079 53.764 1.00 96.38 393 GLY A C 1
ATOM 2960 O O . GLY A 1 393 ? -33.836 -8.079 54.277 1.00 96.38 393 GLY A O 1
ATOM 2961 N N . PHE A 1 394 ? -32.945 -7.055 52.489 1.00 97.38 394 PHE A N 1
ATOM 2962 C CA . PHE A 1 394 ? -33.140 -8.166 51.556 1.00 97.38 394 PHE A CA 1
ATOM 2963 C C . PHE A 1 394 ? -31.901 -8.465 50.697 1.00 97.38 394 PHE A C 1
ATOM 2965 O O . PHE A 1 394 ? -31.137 -7.553 50.365 1.00 97.38 394 PHE A O 1
ATOM 2972 N N . PRO A 1 395 ? -31.666 -9.742 50.331 1.00 96.94 395 PRO A N 1
ATOM 2973 C CA . PRO A 1 395 ? -30.535 -10.131 49.499 1.00 96.94 395 PRO A CA 1
ATOM 2974 C C . PRO A 1 395 ? -30.709 -9.704 48.043 1.00 96.94 395 PRO A C 1
ATOM 2976 O O . PRO A 1 395 ? -31.764 -9.909 47.448 1.00 96.94 395 PRO A O 1
ATOM 2979 N N . VAL A 1 396 ? -29.621 -9.223 47.444 1.00 97.69 396 VAL A N 1
ATOM 2980 C CA . VAL A 1 396 ? -29.526 -8.947 46.008 1.00 97.69 396 VAL A CA 1
ATOM 2981 C C . VAL A 1 396 ? -28.248 -9.569 45.458 1.00 97.69 396 VAL A C 1
ATOM 2983 O O . VAL A 1 396 ? -27.178 -9.446 46.056 1.00 97.69 396 VAL A O 1
ATOM 2986 N N . ALA A 1 397 ? -28.374 -10.233 44.310 1.00 97.12 397 ALA A N 1
ATOM 2987 C CA . ALA A 1 397 ? -27.265 -10.781 43.542 1.00 97.12 397 ALA A CA 1
ATOM 2988 C C . ALA A 1 397 ? -27.271 -10.169 42.138 1.00 97.12 397 ALA A C 1
ATOM 2990 O O . ALA A 1 397 ? -28.325 -10.065 41.504 1.00 97.12 397 ALA A O 1
ATOM 2991 N N . ILE A 1 398 ? -26.094 -9.772 41.655 1.00 98.00 398 ILE A N 1
ATOM 2992 C CA . ILE A 1 398 ? -25.899 -9.139 40.347 1.00 98.00 398 ILE A CA 1
ATOM 2993 C C . ILE A 1 398 ? -24.660 -9.752 39.689 1.00 98.00 398 ILE A C 1
ATOM 2995 O O . ILE A 1 398 ? -23.653 -9.997 40.355 1.00 98.00 398 ILE A O 1
ATOM 2999 N N . SER A 1 399 ? -24.710 -9.987 38.380 1.00 97.69 399 SER A N 1
ATOM 3000 C CA . SER A 1 399 ? -23.550 -10.410 37.584 1.00 97.69 399 SER A CA 1
ATOM 3001 C C . SER A 1 399 ? -23.270 -9.446 36.432 1.00 97.69 399 SER A C 1
ATOM 3003 O O . SER A 1 399 ? -24.202 -9.057 35.735 1.00 97.69 399 SER A O 1
ATOM 3005 N N . ALA A 1 400 ? -22.002 -9.110 36.212 1.00 96.12 400 ALA A N 1
ATOM 3006 C CA . ALA A 1 400 ? -21.488 -8.418 35.035 1.00 96.12 400 ALA A CA 1
ATOM 3007 C C . ALA A 1 400 ? -21.318 -9.408 33.874 1.00 96.12 400 ALA A C 1
ATOM 3009 O O . ALA A 1 400 ? -20.643 -10.432 34.036 1.00 96.12 400 ALA A O 1
ATOM 3010 N N . ARG A 1 401 ? -21.918 -9.112 32.718 1.00 94.44 401 ARG A N 1
ATOM 3011 C CA . ARG A 1 401 ? -21.937 -10.012 31.557 1.00 94.44 401 ARG A CA 1
ATOM 3012 C C . ARG A 1 401 ? -21.436 -9.329 30.292 1.00 94.44 401 ARG A C 1
ATOM 3014 O O . ARG A 1 401 ? -21.493 -8.103 30.182 1.00 94.44 401 ARG A O 1
ATOM 3021 N N . ASP A 1 402 ? -20.903 -10.125 29.374 1.00 91.06 402 ASP A N 1
ATOM 3022 C CA . ASP A 1 402 ? -20.626 -9.692 28.006 1.00 91.06 402 ASP A CA 1
ATOM 3023 C C . ASP A 1 402 ? -21.883 -9.779 27.122 1.00 91.06 402 ASP A C 1
ATOM 3025 O O . ASP A 1 402 ? -22.979 -10.094 27.589 1.00 91.06 402 ASP A O 1
ATOM 3029 N N . ALA A 1 403 ? -21.725 -9.456 25.837 1.00 88.56 403 ALA A N 1
ATOM 3030 C CA . ALA A 1 403 ? -22.821 -9.432 24.870 1.00 88.56 403 ALA A CA 1
ATOM 3031 C C . ALA A 1 403 ? -23.409 -10.826 24.570 1.00 88.56 403 ALA A C 1
ATOM 3033 O O . ALA A 1 403 ? -24.527 -10.911 24.068 1.00 88.56 403 ALA A O 1
ATOM 3034 N N . ASP A 1 404 ? -22.679 -11.901 24.889 1.00 85.94 404 ASP A N 1
ATOM 3035 C CA . ASP A 1 404 ? -23.122 -13.292 24.741 1.00 85.94 404 ASP A CA 1
ATOM 3036 C C . ASP A 1 404 ? -23.741 -13.835 26.044 1.00 85.94 404 ASP A C 1
ATOM 3038 O O . ASP A 1 404 ? -23.966 -15.040 26.190 1.00 85.94 404 ASP A O 1
ATOM 3042 N N . ASP A 1 405 ? -24.033 -12.947 27.001 1.00 91.12 405 ASP A N 1
ATOM 3043 C CA . ASP A 1 405 ? -24.625 -13.263 28.299 1.00 91.12 405 ASP A CA 1
ATOM 3044 C C . ASP A 1 405 ? -23.714 -14.131 29.197 1.00 91.12 405 ASP A C 1
ATOM 3046 O O . ASP A 1 405 ? -24.170 -14.772 30.152 1.00 91.12 405 ASP A O 1
ATOM 3050 N N . VAL A 1 406 ? -22.401 -14.146 28.940 1.00 90.75 406 VAL A N 1
ATOM 3051 C CA . VAL A 1 406 ? -21.413 -14.880 29.741 1.00 90.75 406 VAL A CA 1
ATOM 3052 C C . VAL A 1 406 ? -20.891 -13.993 30.870 1.00 90.75 406 VAL A C 1
ATOM 3054 O O . VAL A 1 406 ? -20.601 -12.814 30.683 1.00 90.75 406 VAL A O 1
ATOM 3057 N N . ILE A 1 407 ? -20.750 -14.557 32.076 1.00 93.81 407 ILE A N 1
ATOM 3058 C CA . ILE A 1 407 ? -20.201 -13.825 33.227 1.00 93.81 407 ILE A CA 1
ATOM 3059 C C . ILE A 1 407 ? -18.743 -13.446 32.955 1.00 93.81 407 ILE A C 1
ATOM 3061 O O . ILE A 1 407 ? -17.889 -14.306 32.723 1.00 93.81 407 ILE A O 1
ATOM 3065 N N . LEU A 1 408 ? -18.438 -12.158 33.091 1.00 92.25 408 LEU A N 1
ATOM 3066 C CA . LEU A 1 408 ? -17.087 -11.627 32.970 1.00 92.25 408 LEU A CA 1
ATOM 3067 C C . LEU A 1 408 ? -16.288 -11.894 34.243 1.00 92.25 408 LEU A C 1
ATOM 3069 O O . LEU A 1 408 ? -16.130 -11.025 35.096 1.00 92.25 408 LEU A O 1
ATOM 3073 N N . THR A 1 409 ? -15.722 -13.092 34.368 1.00 90.19 409 THR A N 1
ATOM 3074 C CA . THR A 1 409 ? -15.012 -13.526 35.586 1.00 90.19 409 THR A CA 1
ATOM 3075 C C . THR A 1 409 ? -13.753 -12.717 35.923 1.00 90.19 409 THR A C 1
ATOM 3077 O O . THR A 1 409 ? -13.135 -12.959 36.954 1.00 90.19 409 THR A O 1
ATOM 3080 N N . ARG A 1 410 ? -13.330 -11.791 35.053 1.00 85.94 410 ARG A N 1
ATOM 3081 C CA . ARG A 1 410 ? -12.215 -10.850 35.272 1.00 85.94 410 ARG A CA 1
ATOM 3082 C C . ARG A 1 410 ? -12.678 -9.412 35.538 1.00 85.94 410 ARG A C 1
ATOM 3084 O O . ARG A 1 410 ? -11.853 -8.506 35.565 1.00 85.94 410 ARG A O 1
ATOM 3091 N N . PHE A 1 411 ? -13.984 -9.182 35.652 1.00 89.81 411 PHE A N 1
ATOM 3092 C CA . PHE A 1 411 ? -14.531 -7.866 35.946 1.00 89.81 411 PHE A CA 1
ATOM 3093 C C . PHE A 1 411 ? -14.517 -7.607 37.458 1.00 89.81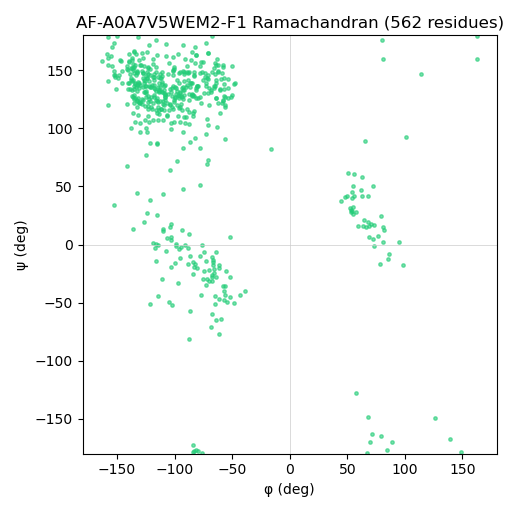 411 PHE A C 1
ATOM 3095 O O . PHE A 1 411 ? -15.265 -8.229 38.209 1.00 89.81 411 PHE A O 1
ATOM 3102 N N . ASP A 1 412 ? -13.697 -6.650 37.887 1.00 91.62 412 ASP A N 1
ATOM 3103 C CA . ASP A 1 412 ? -13.591 -6.180 39.276 1.00 91.62 412 ASP A CA 1
ATOM 3104 C C . ASP A 1 412 ? -13.899 -4.669 39.365 1.00 91.62 412 ASP A C 1
ATOM 3106 O O . ASP A 1 412 ? -13.225 -3.909 40.060 1.00 91.62 412 ASP A O 1
ATOM 3110 N N . GLY A 1 413 ? -14.871 -4.192 38.579 1.00 90.81 413 GLY A N 1
ATOM 3111 C CA . GLY A 1 413 ? -15.267 -2.782 38.527 1.00 90.81 413 GLY A CA 1
ATOM 3112 C C . GLY A 1 413 ? -16.293 -2.387 39.596 1.00 90.81 413 GLY A C 1
ATOM 3113 O O . GLY A 1 413 ? -17.027 -3.229 40.115 1.00 90.81 413 GLY A O 1
ATOM 3114 N N . ALA A 1 414 ? -16.373 -1.088 39.897 1.00 92.88 414 ALA A N 1
ATOM 3115 C CA . ALA A 1 414 ? -17.411 -0.516 40.754 1.00 92.88 414 ALA A CA 1
ATOM 3116 C C . ALA A 1 414 ? -18.599 -0.017 39.917 1.00 92.88 414 ALA A C 1
ATOM 3118 O O . ALA A 1 414 ? -18.385 0.707 38.949 1.00 92.88 414 ALA A O 1
ATOM 3119 N N . ALA A 1 415 ? -19.831 -0.346 40.302 1.00 94.31 415 ALA A N 1
ATOM 3120 C CA . ALA A 1 415 ? -21.052 0.190 39.693 1.00 94.31 415 ALA A CA 1
ATOM 3121 C C . ALA A 1 415 ? -21.841 1.004 40.720 1.00 94.31 415 ALA A C 1
ATOM 3123 O O . ALA A 1 415 ? -21.820 0.684 41.902 1.00 94.31 415 ALA A O 1
ATOM 3124 N N . ILE A 1 416 ? -22.560 2.035 40.292 1.00 94.56 416 ILE A N 1
ATOM 3125 C CA . ILE A 1 416 ? -23.497 2.766 41.148 1.00 94.56 416 ILE A CA 1
ATOM 3126 C C . ILE A 1 416 ? -24.814 1.996 41.161 1.00 94.56 416 ILE A C 1
ATOM 3128 O O . ILE A 1 416 ? -25.341 1.686 40.094 1.00 94.56 416 ILE A O 1
ATOM 3132 N N . LEU A 1 417 ? -25.331 1.691 42.352 1.00 95.94 417 LEU A N 1
ATOM 3133 C CA . LEU A 1 417 ? -26.619 1.028 42.519 1.00 95.94 417 LEU A CA 1
ATOM 3134 C C . LEU A 1 417 ? -27.650 2.020 43.066 1.00 95.94 417 LEU A C 1
ATOM 3136 O O . LEU A 1 417 ? -27.418 2.666 44.090 1.00 95.94 417 LEU A O 1
ATOM 3140 N N . THR A 1 418 ? -28.785 2.132 42.384 1.00 95.94 418 THR A N 1
ATOM 3141 C CA . THR A 1 418 ? -29.920 2.978 42.778 1.00 95.94 418 THR A CA 1
ATOM 3142 C C . THR A 1 418 ? -31.225 2.205 42.664 1.00 95.94 418 THR A C 1
ATOM 3144 O O . THR A 1 418 ? -31.286 1.182 41.986 1.00 95.94 418 THR A O 1
ATOM 3147 N N . ASP A 1 419 ? -32.277 2.710 43.292 1.00 97.06 419 ASP A N 1
ATOM 3148 C CA . ASP A 1 419 ? -33.659 2.278 43.091 1.00 97.06 419 ASP A CA 1
ATOM 3149 C C . ASP A 1 419 ? -34.500 3.424 42.500 1.00 97.06 419 ASP A C 1
ATOM 3151 O O . ASP A 1 419 ? -34.005 4.544 42.332 1.00 97.06 419 ASP A O 1
ATOM 3155 N N . THR A 1 420 ? -35.768 3.168 42.177 1.00 97.50 420 THR A N 1
ATOM 3156 C CA . THR A 1 420 ? -36.649 4.180 41.570 1.00 97.50 420 THR A CA 1
ATOM 3157 C C . THR A 1 420 ? -37.058 5.253 42.578 1.00 97.50 420 THR A C 1
ATOM 3159 O O . THR A 1 420 ? -37.268 6.406 42.196 1.00 97.50 420 THR A O 1
ATOM 3162 N N . THR A 1 421 ? -37.144 4.911 43.868 1.00 96.69 421 THR A N 1
ATOM 3163 C CA . THR A 1 421 ? -37.523 5.869 44.919 1.00 96.69 421 THR A CA 1
ATOM 3164 C C . THR A 1 421 ? -36.359 6.761 45.355 1.00 96.69 421 THR A C 1
ATOM 3166 O O . THR A 1 421 ? -36.574 7.838 45.911 1.00 96.69 421 THR A O 1
ATOM 3169 N N . GLY A 1 422 ? -35.117 6.341 45.090 1.00 96.31 422 GLY A N 1
ATOM 3170 C CA . GLY A 1 422 ? -33.909 7.021 45.554 1.00 96.31 422 GLY A CA 1
ATOM 3171 C C . GLY A 1 422 ? -33.651 6.839 47.052 1.00 96.31 422 GLY A C 1
ATOM 3172 O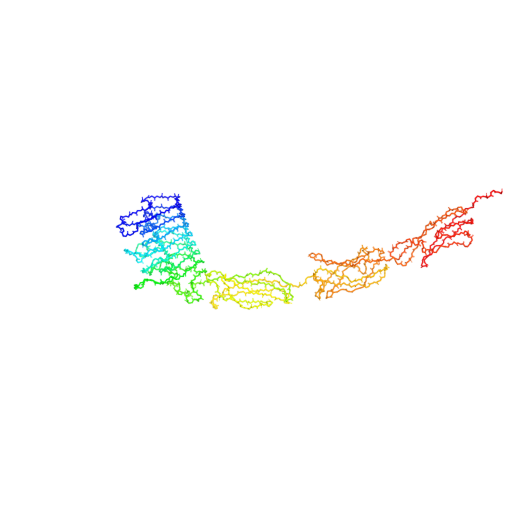 O . GLY A 1 422 ? -32.885 7.609 47.634 1.00 96.31 422 GLY A O 1
ATOM 3173 N N . THR A 1 423 ? -34.290 5.850 47.684 1.00 96.88 423 THR A N 1
ATOM 3174 C CA . THR A 1 423 ? -34.168 5.572 49.121 1.00 96.88 423 THR A CA 1
ATOM 3175 C C . THR A 1 423 ? -33.416 4.281 49.445 1.00 96.88 423 THR A C 1
ATOM 3177 O O . THR A 1 423 ? -33.397 3.848 50.599 1.00 96.88 423 THR A O 1
ATOM 3180 N N . LEU A 1 424 ? -32.754 3.684 48.449 1.00 97.31 424 LEU A N 1
ATOM 3181 C CA . LEU A 1 424 ? -31.889 2.522 48.626 1.00 97.31 424 LEU A CA 1
ATOM 3182 C C . LEU A 1 424 ? -30.765 2.771 49.647 1.00 97.31 424 LEU A C 1
ATOM 3184 O O . LEU A 1 424 ? -30.046 3.772 49.592 1.00 97.31 424 LEU A O 1
ATOM 3188 N N . GLN A 1 425 ? -30.565 1.812 50.549 1.00 95.19 425 GLN A N 1
ATOM 3189 C CA . GLN A 1 425 ? -29.501 1.801 51.546 1.00 95.19 425 GLN A CA 1
ATOM 3190 C C . GLN A 1 425 ? -28.761 0.450 51.570 1.00 95.19 425 GLN A C 1
ATOM 3192 O O . GLN A 1 425 ? -29.409 -0.594 51.511 1.00 95.19 425 GLN A O 1
ATOM 3197 N N . PRO A 1 426 ? -27.420 0.447 51.714 1.00 93.19 426 PRO A N 1
ATOM 3198 C CA . PRO A 1 426 ? -26.542 1.617 51.639 1.00 93.19 426 PRO A CA 1
ATOM 3199 C C . PRO A 1 426 ? -26.552 2.235 50.230 1.00 93.19 426 PRO A C 1
ATOM 3201 O O . PRO A 1 426 ? -26.477 1.524 49.233 1.00 93.19 426 PRO A O 1
ATOM 3204 N N . ALA A 1 427 ? -26.632 3.565 50.154 1.00 84.81 427 ALA A N 1
ATOM 3205 C CA . ALA A 1 427 ? -26.557 4.277 48.883 1.00 84.81 427 ALA A CA 1
ATOM 3206 C C . ALA A 1 427 ? -25.109 4.308 48.371 1.00 84.81 427 ALA A C 1
ATOM 3208 O O . ALA A 1 427 ? -24.178 4.529 49.151 1.00 84.81 427 ALA A O 1
ATOM 3209 N N . GLY A 1 428 ? -24.920 4.159 47.058 1.00 83.75 428 GLY A N 1
ATOM 3210 C CA . GLY A 1 428 ? -23.640 4.419 46.403 1.00 83.75 428 GLY A CA 1
ATOM 3211 C C . GLY A 1 428 ? -23.107 3.261 45.567 1.00 83.75 428 GLY A C 1
ATOM 3212 O O . GLY A 1 428 ? -23.859 2.515 44.939 1.00 83.75 428 GLY A O 1
ATOM 3213 N N . ALA A 1 429 ? -21.778 3.177 45.498 1.00 92.12 429 ALA A N 1
ATOM 3214 C CA . ALA A 1 429 ? -21.090 2.231 44.635 1.00 92.12 429 ALA A CA 1
ATOM 3215 C C . ALA A 1 429 ? -21.006 0.830 45.262 1.00 92.12 429 ALA A C 1
ATOM 3217 O O . ALA A 1 429 ? -20.588 0.671 46.409 1.00 92.12 429 ALA A O 1
ATOM 3218 N N . ILE A 1 430 ? -21.344 -0.183 44.470 1.00 94.44 430 ILE A N 1
ATOM 3219 C CA . ILE A 1 430 ? -21.095 -1.598 44.733 1.00 94.44 430 ILE A CA 1
ATOM 3220 C C . ILE A 1 430 ? -19.838 -2.047 43.988 1.00 94.44 430 ILE A C 1
ATOM 3222 O O . ILE A 1 430 ? -19.593 -1.637 42.855 1.00 94.44 430 ILE A O 1
ATOM 3226 N N . GLN A 1 431 ? -19.037 -2.900 44.620 1.00 95.44 431 GLN A N 1
ATOM 3227 C CA . GLN A 1 431 ? -17.781 -3.398 44.063 1.00 95.44 431 GLN A CA 1
ATOM 3228 C C . GLN A 1 431 ? -17.955 -4.842 43.589 1.00 95.44 431 GLN A C 1
ATOM 3230 O O . GLN A 1 431 ? -18.195 -5.728 44.408 1.00 95.44 431 GLN A O 1
ATOM 3235 N N . PHE A 1 432 ? -17.820 -5.094 42.287 1.00 96.25 432 PHE A N 1
ATOM 3236 C CA . PHE A 1 432 ? -17.832 -6.459 41.765 1.00 96.25 432 PHE A CA 1
ATOM 3237 C C . PHE A 1 432 ? -16.503 -7.155 42.045 1.00 96.25 432 PHE A C 1
ATOM 3239 O O . PHE A 1 432 ? -15.442 -6.525 42.049 1.00 96.25 432 PHE A O 1
ATOM 3246 N N . HIS A 1 433 ? -16.586 -8.470 42.240 1.00 95.94 433 HIS A N 1
ATOM 3247 C CA . HIS A 1 433 ? -15.437 -9.358 42.322 1.00 95.94 433 HIS A CA 1
ATOM 3248 C C . HIS A 1 433 ? -15.641 -10.547 41.394 1.00 95.94 433 HIS A C 1
ATOM 3250 O O . HIS A 1 433 ? -16.633 -11.264 41.526 1.00 95.94 433 HIS A O 1
ATOM 3256 N N . HIS A 1 434 ? -14.723 -10.758 40.453 1.00 93.31 434 HIS A N 1
ATOM 3257 C CA . HIS A 1 434 ? -14.846 -11.798 39.423 1.00 93.31 434 HIS A CA 1
ATOM 3258 C C . HIS A 1 434 ? -16.208 -11.796 38.699 1.00 93.31 434 HIS A C 1
ATOM 3260 O O . HIS A 1 434 ? -16.820 -12.843 38.471 1.00 93.31 434 HIS A O 1
ATOM 3266 N N . GLY A 1 435 ? -16.711 -10.608 38.371 1.00 94.69 435 GLY A N 1
ATOM 3267 C CA . GLY A 1 435 ? -17.956 -10.419 37.637 1.00 94.69 435 GLY A CA 1
ATOM 3268 C C . GLY A 1 435 ? -19.229 -10.616 38.452 1.00 94.69 435 GLY A C 1
ATOM 3269 O O . GLY A 1 435 ? -20.309 -10.577 37.870 1.00 94.69 435 GLY A O 1
ATOM 3270 N N . VAL A 1 436 ? -19.155 -10.800 39.773 1.00 97.44 436 VAL A N 1
ATOM 3271 C CA . VAL A 1 436 ? -20.343 -10.955 40.627 1.00 97.44 436 VAL A CA 1
ATOM 3272 C C . VAL A 1 436 ? -20.335 -9.993 41.811 1.00 97.44 436 VAL A C 1
ATOM 3274 O O . VAL A 1 436 ? -19.287 -9.659 42.364 1.00 97.44 436 VAL A O 1
ATOM 3277 N N . TRP A 1 437 ? -21.526 -9.572 42.222 1.00 98.12 437 TRP A N 1
ATOM 3278 C CA . TRP A 1 437 ? -21.767 -8.859 43.468 1.00 98.12 437 TRP A CA 1
ATOM 3279 C C . TRP A 1 437 ? -22.950 -9.494 44.201 1.00 98.12 437 TRP A C 1
ATOM 3281 O O . TRP A 1 437 ? -23.956 -9.846 43.587 1.00 98.12 437 TRP A O 1
ATOM 3291 N N . ASN A 1 438 ? -22.819 -9.647 45.519 1.00 96.88 438 ASN A N 1
ATOM 3292 C CA . ASN A 1 438 ? -23.880 -10.117 46.405 1.00 96.88 438 ASN A CA 1
ATOM 3293 C C . ASN A 1 438 ? -23.905 -9.219 47.642 1.00 96.88 438 ASN A C 1
ATOM 3295 O O . ASN A 1 438 ? -22.854 -8.976 48.239 1.00 96.88 438 ASN A O 1
ATOM 3299 N N . GLY A 1 439 ? -25.084 -8.768 48.053 1.00 95.62 439 GLY A N 1
ATOM 3300 C CA . GLY A 1 439 ? -25.226 -7.901 49.219 1.00 95.62 439 GLY A CA 1
ATOM 3301 C C . GLY A 1 439 ? -26.618 -7.932 49.831 1.00 95.62 439 GLY A C 1
ATOM 3302 O O . GLY A 1 439 ? -27.507 -8.647 49.369 1.00 95.62 439 GLY A O 1
ATOM 3303 N N . HIS A 1 440 ? -26.788 -7.173 50.909 1.00 95.88 440 HIS A N 1
ATOM 3304 C CA . HIS A 1 440 ? -28.096 -6.857 51.474 1.00 95.88 440 HIS A CA 1
ATOM 3305 C C . HIS A 1 440 ? -28.370 -5.376 51.298 1.00 95.88 440 HIS A C 1
ATOM 3307 O O . HIS A 1 440 ? -27.489 -4.551 51.548 1.00 95.88 440 HIS A O 1
ATOM 3313 N N . LEU A 1 441 ? -29.587 -5.078 50.868 1.00 97.00 441 LEU A N 1
ATOM 3314 C CA . LEU A 1 441 ? -30.072 -3.730 50.637 1.00 97.00 441 LEU A CA 1
ATOM 3315 C C . LEU A 1 441 ? -31.378 -3.524 51.389 1.00 97.00 441 LEU A C 1
ATOM 3317 O O . LEU A 1 441 ? -32.069 -4.479 51.732 1.00 97.00 441 LEU A O 1
ATOM 3321 N N . THR A 1 442 ? -31.720 -2.267 51.601 1.00 97.06 442 THR A N 1
ATOM 3322 C CA . THR A 1 442 ? -32.987 -1.833 52.176 1.00 97.06 442 THR A CA 1
ATOM 3323 C C . THR A 1 442 ? -33.518 -0.687 51.328 1.00 97.06 442 THR A C 1
ATOM 3325 O O . THR A 1 442 ? -32.751 0.191 50.951 1.00 97.06 442 THR A O 1
ATOM 3328 N N . VAL A 1 443 ? -34.817 -0.665 51.046 1.00 97.94 443 VAL A N 1
ATOM 3329 C CA . VAL A 1 443 ? -35.509 0.495 50.463 1.00 97.94 443 VAL A CA 1
ATOM 3330 C C . VAL A 1 443 ? -36.435 1.033 51.544 1.00 97.94 443 VAL A C 1
ATOM 3332 O O . VAL A 1 443 ? -37.109 0.244 52.205 1.00 97.94 443 VAL A O 1
ATOM 3335 N N . THR A 1 444 ? -36.431 2.341 51.802 1.00 97.56 444 THR A N 1
ATOM 3336 C CA . THR A 1 444 ? -37.216 2.909 52.913 1.00 97.56 444 THR A CA 1
ATOM 3337 C C . THR A 1 444 ? -38.534 3.531 52.473 1.00 97.56 444 THR A C 1
ATOM 3339 O O . THR A 1 444 ? -39.391 3.760 53.319 1.00 97.56 444 THR A O 1
ATOM 3342 N N . GLN A 1 445 ? -38.724 3.798 51.182 1.00 97.62 445 GLN A N 1
ATOM 3343 C CA . GLN A 1 445 ? -39.980 4.310 50.645 1.00 97.62 445 GLN A CA 1
ATOM 3344 C C . GLN A 1 445 ? -40.837 3.180 50.061 1.00 97.62 445 GLN A C 1
ATOM 3346 O O . GLN A 1 445 ? -40.378 2.410 49.223 1.00 97.62 445 GLN A O 1
ATOM 3351 N N . ALA A 1 446 ? -42.100 3.106 50.477 1.00 97.38 446 ALA A N 1
ATOM 3352 C CA . ALA A 1 446 ? -43.074 2.192 49.898 1.00 97.38 446 ALA A CA 1
ATOM 3353 C C . ALA A 1 446 ? -43.407 2.609 48.455 1.00 97.38 446 ALA A C 1
ATOM 3355 O O . ALA A 1 446 ? -43.701 3.779 48.187 1.00 97.38 446 ALA A O 1
ATOM 3356 N N . TYR A 1 447 ? -43.363 1.657 47.524 1.00 97.56 447 TYR A N 1
ATOM 3357 C CA . TYR A 1 447 ? -43.548 1.904 46.096 1.00 97.56 447 TYR A CA 1
ATOM 3358 C C . TYR A 1 447 ? -43.981 0.630 45.364 1.00 97.56 447 TYR A C 1
ATOM 3360 O O . TYR A 1 447 ? -43.494 -0.459 45.655 1.00 97.56 447 TYR A O 1
ATOM 3368 N N . VAL A 1 448 ? -44.901 0.758 44.407 1.00 97.12 448 VAL A N 1
ATOM 3369 C CA . VAL A 1 448 ? -45.378 -0.366 43.583 1.00 97.12 448 VAL A CA 1
ATOM 3370 C C . VAL A 1 448 ? -44.540 -0.431 42.311 1.00 97.12 448 VAL A C 1
ATOM 3372 O O . VAL A 1 448 ? -44.472 0.554 41.576 1.00 97.12 448 VAL A O 1
ATOM 3375 N N . GLY A 1 449 ? -43.933 -1.586 42.038 1.00 97.31 449 GLY A N 1
ATOM 3376 C CA . GLY A 1 449 ? -43.065 -1.786 40.877 1.00 97.31 449 GLY A CA 1
ATOM 3377 C C . GLY A 1 449 ? -41.750 -0.999 40.920 1.00 97.31 449 GLY A C 1
ATOM 3378 O O . GLY A 1 449 ? -41.346 -0.446 39.899 1.00 97.31 449 GLY A O 1
ATOM 3379 N N . ASP A 1 450 ? -41.091 -0.946 42.079 1.00 98.12 450 ASP A N 1
ATOM 3380 C CA . ASP A 1 450 ? -39.732 -0.418 42.213 1.00 98.12 450 ASP A CA 1
ATOM 3381 C C . ASP A 1 450 ? -38.730 -1.258 41.398 1.00 98.12 450 ASP A C 1
ATOM 3383 O O . ASP A 1 450 ? -38.920 -2.457 41.172 1.00 98.12 450 ASP A O 1
ATOM 3387 N N . VAL A 1 451 ? -37.669 -0.615 40.915 1.00 98.12 451 VAL A N 1
ATOM 3388 C CA . VAL A 1 451 ? -36.647 -1.212 40.045 1.00 98.12 451 VAL A CA 1
ATOM 3389 C C . VAL A 1 451 ? -35.271 -0.777 40.516 1.00 98.12 451 VAL A C 1
ATOM 3391 O O . VAL A 1 451 ? -34.986 0.419 40.600 1.00 98.12 451 VAL A O 1
ATOM 3394 N N . LEU A 1 452 ? -34.392 -1.754 40.745 1.00 97.69 452 LEU A N 1
ATOM 3395 C CA . LEU A 1 452 ? -32.976 -1.495 40.970 1.00 97.69 452 LEU A CA 1
ATOM 3396 C C . LEU A 1 452 ? -32.267 -1.278 39.632 1.00 97.69 452 LEU A C 1
ATOM 3398 O O . LEU A 1 452 ? -32.464 -2.042 38.687 1.00 97.69 452 LEU A O 1
ATOM 3402 N N . THR A 1 453 ? -31.406 -0.266 39.577 1.00 96.56 453 THR A N 1
ATOM 3403 C CA . THR A 1 453 ? -30.560 0.054 38.424 1.00 96.56 453 THR A CA 1
ATOM 3404 C C . THR A 1 453 ? -29.097 0.016 38.843 1.00 96.56 453 THR A C 1
ATOM 3406 O O . THR A 1 453 ? -28.698 0.728 39.765 1.00 96.56 453 THR A O 1
ATOM 3409 N N . ALA A 1 454 ? -28.293 -0.807 38.169 1.00 96.00 454 ALA A N 1
ATOM 3410 C CA . ALA A 1 454 ? -26.838 -0.801 38.300 1.00 96.00 454 ALA A CA 1
ATOM 3411 C C . ALA A 1 454 ? -26.224 -0.088 37.093 1.00 96.00 454 ALA A C 1
ATOM 3413 O O . ALA A 1 454 ? -26.505 -0.472 35.959 1.00 96.00 454 ALA A O 1
ATOM 3414 N N . THR A 1 455 ? -25.362 0.900 37.333 1.00 94.06 455 THR A N 1
ATOM 3415 C CA . THR A 1 455 ? -24.721 1.700 36.279 1.00 94.06 455 THR A CA 1
ATOM 3416 C C . THR A 1 455 ? -23.207 1.712 36.447 1.00 94.06 455 THR A C 1
ATOM 3418 O O . THR A 1 455 ? -22.685 2.113 37.488 1.00 94.06 455 THR A O 1
ATOM 3421 N N . TYR A 1 456 ? -22.486 1.302 35.406 1.00 92.12 456 TYR A N 1
ATOM 3422 C CA . TYR A 1 456 ? -21.037 1.420 35.297 1.00 92.12 456 TYR A CA 1
ATOM 3423 C C . TYR A 1 456 ? -20.700 2.663 34.482 1.00 92.12 456 TYR A C 1
ATOM 3425 O O . TYR A 1 456 ? -20.964 2.699 33.281 1.00 92.12 456 TYR A O 1
ATOM 3433 N N . VAL A 1 457 ? -20.137 3.673 35.143 1.00 79.69 457 VAL A N 1
ATOM 3434 C CA . VAL A 1 457 ? -19.826 4.963 34.519 1.00 79.69 457 VAL A CA 1
ATOM 3435 C C . VAL A 1 457 ? -18.401 4.929 33.957 1.00 79.69 457 VAL A C 1
ATOM 3437 O O . VAL A 1 457 ? -17.424 4.999 34.703 1.00 79.69 457 VAL A O 1
ATOM 3440 N N . LEU A 1 458 ? -18.303 4.806 32.636 1.00 69.00 458 LEU A N 1
ATOM 3441 C CA . LEU A 1 458 ? -17.113 4.963 31.783 1.00 69.00 458 LEU A CA 1
ATOM 3442 C C . LEU A 1 458 ? -17.594 5.475 30.409 1.00 69.00 458 LEU A C 1
ATOM 3444 O O . LEU A 1 458 ? -18.793 5.683 30.249 1.00 69.00 458 LEU A O 1
ATOM 3448 N N . ASP A 1 459 ? -16.705 5.721 29.436 1.00 46.00 459 ASP A N 1
ATOM 3449 C CA . ASP A 1 459 ? -17.085 6.191 28.086 1.00 46.00 459 ASP A CA 1
ATOM 3450 C C . ASP A 1 459 ? -18.097 5.224 27.419 1.00 46.00 459 ASP A C 1
ATOM 3452 O O . ASP A 1 459 ? -17.723 4.247 26.770 1.00 46.00 459 ASP A O 1
ATOM 3456 N N . GLY A 1 460 ? -19.392 5.499 27.623 1.00 59.94 460 GLY A N 1
ATOM 3457 C CA . GLY A 1 460 ? -20.519 4.608 27.338 1.00 59.94 460 GLY A CA 1
ATOM 3458 C C . GLY A 1 460 ? -21.039 3.912 28.601 1.00 59.94 460 GLY A C 1
ATOM 3459 O O . GLY A 1 460 ? -20.560 2.837 28.958 1.00 59.94 460 GLY A O 1
ATOM 3460 N N . ASP A 1 461 ? -22.045 4.501 29.257 1.00 78.75 461 ASP A N 1
ATOM 3461 C CA . ASP A 1 461 ? -22.672 3.923 30.451 1.00 78.75 461 ASP A CA 1
ATOM 3462 C C . ASP A 1 461 ? -23.199 2.507 30.162 1.00 78.75 461 ASP A C 1
ATOM 3464 O O . ASP A 1 461 ? -24.064 2.309 29.302 1.00 78.75 461 ASP A O 1
ATOM 3468 N N . LYS A 1 462 ? -22.695 1.507 30.896 1.00 91.88 462 LYS A N 1
ATOM 3469 C CA . LYS A 1 462 ? -23.250 0.145 30.871 1.00 91.88 462 LYS A CA 1
ATOM 3470 C C . LYS A 1 462 ? -24.210 -0.021 32.036 1.00 91.88 462 LYS A C 1
ATOM 3472 O O . LYS A 1 462 ? -23.857 0.275 33.177 1.00 91.88 462 LYS A O 1
ATOM 3477 N N . THR A 1 463 ? -25.425 -0.477 31.752 1.00 93.94 463 THR A N 1
ATOM 3478 C CA . THR A 1 463 ? -26.514 -0.534 32.734 1.00 93.94 463 THR A CA 1
ATOM 3479 C C . THR A 1 463 ? -27.085 -1.940 32.881 1.00 93.94 463 THR A C 1
ATOM 3481 O O . THR A 1 463 ? -26.827 -2.833 32.075 1.00 93.94 463 THR A O 1
ATOM 3484 N N . GLY A 1 464 ? -27.853 -2.147 33.942 1.00 96.00 464 GLY A N 1
ATOM 3485 C CA . GLY A 1 464 ? -28.722 -3.300 34.119 1.00 96.00 464 GLY A CA 1
ATOM 3486 C C . GLY A 1 464 ? -29.873 -2.957 35.047 1.00 96.00 464 GLY A C 1
ATOM 3487 O O . GLY A 1 464 ? -29.732 -2.085 35.907 1.00 96.00 464 GLY A O 1
ATOM 3488 N N . PHE A 1 465 ? -30.987 -3.662 34.882 1.00 97.06 465 PHE A N 1
ATOM 3489 C CA . PHE A 1 465 ? -32.220 -3.435 35.633 1.00 97.06 465 PHE A CA 1
ATOM 3490 C C . PHE A 1 465 ? -32.689 -4.736 36.280 1.00 97.06 465 PHE A C 1
ATOM 3492 O O . PHE A 1 465 ? -32.596 -5.804 35.666 1.00 97.06 465 PHE A O 1
ATOM 3499 N N . SER A 1 466 ? -33.217 -4.656 37.499 1.00 98.12 466 SER A N 1
ATOM 3500 C CA . SER A 1 466 ? -34.017 -5.750 38.051 1.00 98.12 466 SER A CA 1
ATOM 3501 C C . SER A 1 466 ? -35.366 -5.852 37.340 1.00 98.12 466 SER A C 1
ATOM 3503 O O . SER A 1 466 ? -35.820 -4.914 36.682 1.00 98.12 466 SER A O 1
ATOM 3505 N N . GLN A 1 467 ? -36.067 -6.973 37.521 1.00 97.81 467 GLN A N 1
ATOM 3506 C CA . GLN A 1 467 ? -37.516 -6.964 37.320 1.00 97.81 467 GLN A CA 1
ATOM 3507 C C . GLN A 1 467 ? -38.184 -6.025 38.353 1.00 97.81 467 GLN A C 1
ATOM 3509 O O . GLN A 1 467 ? -37.619 -5.839 39.439 1.00 97.81 467 GLN A O 1
ATOM 3514 N N . PRO A 1 468 ? -39.370 -5.461 38.058 1.00 97.94 468 PRO A N 1
ATOM 3515 C CA . PRO A 1 468 ? -40.131 -4.689 39.036 1.00 97.94 468 PRO A CA 1
ATOM 3516 C C . PRO A 1 468 ? -40.498 -5.530 40.266 1.00 97.94 468 PRO A C 1
ATOM 3518 O O . PRO A 1 468 ? -40.837 -6.708 40.126 1.00 97.94 468 PRO A O 1
ATOM 3521 N N . PHE A 1 469 ? -40.460 -4.932 41.454 1.00 98.06 469 PHE A N 1
ATOM 3522 C CA . PHE A 1 469 ? -40.914 -5.539 42.709 1.00 98.06 469 PHE A CA 1
ATOM 3523 C C . PHE A 1 469 ? -41.617 -4.495 43.581 1.00 98.06 469 PHE A C 1
ATOM 3525 O O . PHE A 1 469 ? -41.318 -3.309 43.499 1.00 98.06 469 PHE A O 1
ATOM 3532 N N . ASP A 1 470 ? -42.562 -4.915 44.417 1.00 98.12 470 ASP A N 1
ATOM 3533 C CA . ASP A 1 470 ? -43.257 -3.980 45.307 1.00 98.12 470 ASP A CA 1
ATOM 3534 C C . ASP A 1 470 ? -42.513 -3.828 46.630 1.00 98.12 470 ASP A C 1
ATOM 3536 O O . ASP A 1 470 ? -42.037 -4.813 47.196 1.00 98.12 470 ASP A O 1
ATOM 3540 N N . VAL A 1 471 ? -42.485 -2.607 47.156 1.00 98.19 471 VAL A N 1
ATOM 3541 C CA . VAL A 1 471 ? -42.069 -2.283 48.521 1.00 98.19 471 VAL A CA 1
ATOM 3542 C C . VAL A 1 471 ? -43.311 -1.842 49.290 1.00 98.19 471 VAL A C 1
ATOM 3544 O O . VAL A 1 471 ? -43.845 -0.758 49.057 1.00 98.19 471 VAL A O 1
ATOM 3547 N N . ALA A 1 472 ? -43.802 -2.686 50.194 1.00 97.19 472 ALA A N 1
ATOM 3548 C CA . ALA A 1 472 ? -44.911 -2.338 51.080 1.00 97.19 472 ALA A CA 1
ATOM 3549 C C . ALA A 1 472 ? -44.448 -1.391 52.201 1.00 97.19 472 ALA A C 1
ATOM 3551 O O . ALA A 1 472 ? -43.271 -1.375 52.559 1.00 97.19 472 ALA A O 1
ATOM 3552 N N . HIS A 1 473 ? -45.367 -0.619 52.785 1.00 95.94 473 HIS A N 1
ATOM 3553 C CA . HIS A 1 473 ? -45.082 0.153 54.001 1.00 95.94 473 HIS A CA 1
ATOM 3554 C C . HIS A 1 473 ? -44.725 -0.783 55.170 1.00 95.94 473 HIS A C 1
ATOM 3556 O O . HIS A 1 473 ? -45.151 -1.941 55.200 1.00 95.94 473 HIS A O 1
ATOM 3562 N N . ASN A 1 474 ? -43.961 -0.290 56.147 1.00 96.12 474 ASN A N 1
ATOM 3563 C CA . ASN A 1 474 ? -43.713 -1.032 57.385 1.00 96.12 474 ASN A CA 1
ATOM 3564 C C . ASN A 1 474 ? -44.900 -0.866 58.361 1.00 96.12 474 ASN A C 1
ATOM 3566 O O . ASN A 1 474 ? -45.913 -0.234 58.043 1.00 96.12 474 ASN A O 1
ATOM 3570 N N . LEU A 1 475 ? -44.789 -1.440 59.558 1.00 95.38 475 LEU A N 1
ATOM 3571 C CA . LEU A 1 475 ? -45.750 -1.265 60.640 1.00 95.38 475 LEU A CA 1
ATOM 3572 C C . LEU A 1 475 ? -45.919 0.223 60.996 1.00 95.38 475 LEU A C 1
ATOM 3574 O O . LEU A 1 475 ? -44.942 0.984 60.989 1.00 95.38 475 LEU A O 1
ATOM 3578 N N . PRO A 1 476 ? -47.144 0.652 61.344 1.00 96.62 476 PRO A N 1
ATOM 3579 C CA . PRO A 1 476 ? -47.401 2.038 61.696 1.00 96.62 476 PRO A CA 1
ATOM 3580 C C . PRO A 1 476 ? -46.642 2.437 62.960 1.00 96.62 476 PRO A C 1
ATOM 3582 O O . PRO A 1 476 ? -46.556 1.681 63.924 1.00 96.62 476 PRO A O 1
ATOM 3585 N N . VAL A 1 477 ? -46.138 3.669 62.973 1.00 97.00 477 VAL A N 1
ATOM 3586 C CA . VAL A 1 477 ? -45.566 4.324 64.160 1.00 97.00 477 VAL A CA 1
ATOM 3587 C C . VAL A 1 477 ? -46.467 5.468 64.626 1.00 97.00 477 VAL A C 1
ATOM 3589 O O . VAL A 1 477 ? -46.543 5.753 65.821 1.00 97.00 477 VAL A O 1
ATOM 3592 N N . THR A 1 478 ? -47.192 6.112 63.706 1.00 96.38 478 THR A N 1
ATOM 3593 C CA . THR A 1 478 ? -48.158 7.172 64.024 1.00 96.38 478 THR A CA 1
ATOM 3594 C C . THR A 1 478 ? -49.456 6.986 63.246 1.00 96.38 478 THR A C 1
ATOM 3596 O O . THR A 1 478 ? -49.454 6.422 62.154 1.00 96.38 478 THR A O 1
ATOM 3599 N N . LEU A 1 479 ? -50.564 7.480 63.805 1.00 97.56 479 LEU A N 1
ATOM 3600 C CA . LEU A 1 479 ? -51.866 7.533 63.141 1.00 97.56 479 LEU A CA 1
ATOM 3601 C C . LEU A 1 479 ? -52.398 8.971 63.146 1.00 97.56 479 LEU A C 1
ATOM 3603 O O . LEU A 1 479 ? -52.245 9.707 64.128 1.00 97.56 479 LEU A O 1
ATOM 3607 N N . SER A 1 480 ? -53.099 9.346 62.079 1.00 96.38 480 SER A N 1
ATOM 3608 C CA . SER A 1 480 ? -53.970 10.521 62.052 1.00 96.38 480 SER A CA 1
ATOM 3609 C C . SER A 1 480 ? -55.422 10.082 61.897 1.00 96.38 480 SER A C 1
ATOM 3611 O O . SER A 1 480 ? -55.741 9.253 61.049 1.00 96.38 480 SER A O 1
ATOM 3613 N N . LEU A 1 481 ? -56.296 10.626 62.743 1.00 97.38 481 LEU A N 1
ATOM 3614 C CA . LEU A 1 481 ? -57.723 10.324 62.769 1.00 97.38 481 LEU A CA 1
ATOM 3615 C C . LEU A 1 481 ? -58.494 11.589 62.382 1.00 97.38 481 LEU A C 1
ATOM 3617 O O . LEU A 1 481 ? -58.395 12.610 63.062 1.00 97.38 481 LEU A O 1
ATOM 3621 N N . THR A 1 482 ? -59.239 11.530 61.278 1.00 97.19 482 THR A N 1
ATOM 3622 C CA . THR A 1 482 ? -59.981 12.676 60.730 1.00 97.19 482 THR A CA 1
ATOM 3623 C C . THR A 1 482 ? -61.482 12.381 60.723 1.00 97.19 482 THR A C 1
ATOM 3625 O O . THR A 1 482 ? -61.857 11.299 60.283 1.00 97.19 482 THR A O 1
ATOM 3628 N N . PRO A 1 483 ? -62.349 13.316 61.154 1.00 96.25 483 PRO A N 1
ATOM 3629 C CA . PRO A 1 483 ? -62.002 14.618 61.725 1.00 96.25 483 PRO A CA 1
ATOM 3630 C C . PRO A 1 483 ? -61.407 14.497 63.146 1.00 96.25 483 PRO A C 1
ATOM 3632 O O . PRO A 1 483 ? -61.883 13.673 63.924 1.00 96.25 483 PRO A O 1
ATOM 3635 N N . PRO A 1 484 ? -60.415 15.331 63.525 1.00 94.75 484 PRO A N 1
ATOM 3636 C CA . PRO A 1 484 ? -59.860 15.325 64.886 1.00 94.75 484 PRO A CA 1
ATOM 3637 C C . PRO A 1 484 ? -60.874 15.819 65.933 1.00 94.75 484 PRO A C 1
ATOM 3639 O O . PRO A 1 484 ? -60.822 15.410 67.092 1.00 94.75 484 PRO A O 1
ATOM 3642 N N . THR A 1 485 ? -61.827 16.656 65.505 1.00 95.06 485 THR A N 1
ATOM 3643 C CA . THR A 1 485 ? -63.005 17.058 66.280 1.00 95.06 485 THR A CA 1
ATOM 3644 C C . THR A 1 485 ? -64.233 17.087 65.372 1.00 95.06 485 THR A C 1
ATOM 3646 O O . THR A 1 485 ? -64.178 17.681 64.296 1.00 95.06 485 THR A O 1
ATOM 3649 N N . ALA A 1 486 ? -65.350 16.512 65.814 1.00 96.12 486 ALA A N 1
ATOM 3650 C CA . ALA A 1 486 ? -66.649 16.605 65.147 1.00 96.12 486 ALA A CA 1
ATOM 3651 C C . ALA A 1 486 ? -67.741 17.063 66.121 1.00 96.12 486 ALA A C 1
ATOM 3653 O O . ALA A 1 486 ? -67.682 16.751 67.308 1.00 96.12 486 ALA A O 1
ATOM 3654 N N . ALA A 1 487 ? -68.748 17.773 65.611 1.00 95.44 487 ALA A N 1
ATOM 3655 C CA . ALA A 1 487 ? -69.960 18.124 66.344 1.00 95.44 487 ALA A CA 1
ATOM 3656 C C . ALA A 1 487 ? -71.186 17.710 65.521 1.00 95.44 487 ALA A C 1
ATOM 3658 O O . ALA A 1 487 ? -71.318 18.144 64.378 1.00 95.44 487 ALA A O 1
ATOM 3659 N N . ILE A 1 488 ? -72.038 16.850 66.080 1.00 95.94 488 ILE A N 1
ATOM 3660 C CA . ILE A 1 488 ? -73.245 16.323 65.422 1.00 95.94 488 ILE A CA 1
ATOM 3661 C C . ILE A 1 488 ? -74.411 16.263 66.410 1.00 95.94 488 ILE A C 1
ATOM 3663 O O . ILE A 1 488 ? -74.219 16.303 67.622 1.00 95.94 488 ILE A O 1
ATOM 3667 N N . THR A 1 489 ? -75.632 16.127 65.914 1.00 94.75 489 THR A N 1
ATOM 3668 C CA . THR A 1 489 ? -76.817 15.916 66.752 1.00 94.75 489 THR A CA 1
ATOM 3669 C C . THR A 1 489 ? -77.030 14.422 67.017 1.00 94.75 489 THR A C 1
ATOM 3671 O O . THR A 1 489 ? -76.726 13.580 66.172 1.00 94.75 489 THR A O 1
ATOM 3674 N N . ALA A 1 490 ? -77.581 14.051 68.177 1.00 92.88 490 ALA A N 1
ATOM 3675 C CA . ALA A 1 490 ? -78.016 12.675 68.434 1.00 92.88 490 ALA A CA 1
ATOM 3676 C C . ALA A 1 490 ? -78.925 12.149 67.296 1.00 92.88 490 ALA A C 1
ATOM 3678 O O . ALA A 1 490 ? -79.925 12.779 66.952 1.00 92.88 490 ALA A O 1
ATOM 3679 N N . GLY A 1 491 ? -78.579 10.990 66.727 1.00 91.12 491 GLY A N 1
ATOM 3680 C CA . GLY A 1 491 ? -79.216 10.384 65.552 1.00 91.12 491 GLY A CA 1
ATOM 3681 C C . GLY A 1 491 ? -78.482 10.624 64.224 1.00 91.12 491 GLY A C 1
ATOM 3682 O O . GLY A 1 491 ? -78.724 9.888 63.266 1.00 91.12 491 GLY A O 1
ATOM 3683 N N . GLU A 1 492 ? -77.575 11.603 64.153 1.00 96.44 492 GLU A N 1
ATOM 3684 C CA . GLU A 1 492 ? -76.739 11.857 62.974 1.00 96.44 492 GLU A CA 1
ATOM 3685 C C . GLU A 1 492 ? -75.509 10.938 62.920 1.00 96.44 492 GLU A C 1
ATOM 3687 O O . GLU A 1 492 ? -75.198 10.204 63.865 1.00 96.44 492 GLU A O 1
ATOM 3692 N N . ARG A 1 493 ? -74.817 10.963 61.773 1.00 96.50 493 ARG A N 1
ATOM 3693 C CA . ARG A 1 493 ? -73.640 10.135 61.501 1.00 96.50 493 ARG A CA 1
ATOM 3694 C C . ARG A 1 493 ? -72.406 10.980 61.234 1.00 96.50 493 ARG A C 1
ATOM 3696 O O . ARG A 1 493 ? -72.496 12.001 60.558 1.00 96.50 493 ARG A O 1
ATOM 3703 N N . VAL A 1 494 ? -71.256 10.492 61.681 1.00 96.88 494 VAL A N 1
ATOM 3704 C CA . VAL A 1 494 ? -69.932 11.013 61.325 1.00 96.88 494 VAL A CA 1
ATOM 3705 C C . VAL A 1 494 ? -69.074 9.874 60.778 1.00 96.88 494 VAL A C 1
ATOM 3707 O O . VAL A 1 494 ? -69.088 8.768 61.318 1.00 96.88 494 VAL A O 1
ATOM 3710 N N . THR A 1 495 ? -68.349 10.135 59.693 1.00 97.69 495 THR A N 1
ATOM 3711 C CA . THR A 1 495 ? -67.375 9.197 59.125 1.00 97.69 495 THR A CA 1
ATOM 3712 C C . THR A 1 495 ? -65.986 9.581 59.595 1.00 97.69 495 THR A C 1
ATOM 3714 O O . THR A 1 495 ? -65.591 10.738 59.449 1.00 97.69 495 THR A O 1
ATOM 3717 N N . TYR A 1 496 ? -65.251 8.604 60.110 1.00 97.19 496 TYR A N 1
ATOM 3718 C CA . TYR A 1 496 ? -63.843 8.747 60.429 1.00 97.19 496 TYR A CA 1
ATOM 3719 C C . TYR A 1 496 ? -62.969 8.098 59.354 1.00 97.19 496 TYR A C 1
ATOM 3721 O O . TYR A 1 496 ? -63.329 7.078 58.769 1.00 97.19 496 TYR A O 1
ATOM 3729 N N . THR A 1 497 ? -61.809 8.688 59.098 1.00 97.56 497 THR A N 1
ATOM 3730 C CA . THR A 1 497 ? -60.756 8.108 58.259 1.00 97.56 497 THR A CA 1
ATOM 3731 C C . THR A 1 497 ? -59.452 8.077 59.038 1.00 97.56 497 THR A C 1
ATOM 3733 O O . THR A 1 497 ? -59.147 9.028 59.767 1.00 97.56 497 THR A O 1
ATOM 3736 N N . VAL A 1 498 ? -58.685 7.001 58.877 1.00 97.69 498 VAL A N 1
ATOM 3737 C CA . VAL A 1 498 ? -57.378 6.818 59.509 1.00 97.69 498 VAL A CA 1
ATOM 3738 C C . VAL A 1 498 ? -56.312 6.778 58.434 1.00 97.69 498 VAL A C 1
ATOM 3740 O O . VAL A 1 498 ? -56.352 5.926 57.554 1.00 97.69 498 VAL A O 1
ATOM 3743 N N . VAL A 1 499 ? -55.333 7.671 58.536 1.00 97.88 499 VAL A N 1
ATOM 3744 C CA . VAL A 1 499 ? -54.079 7.531 57.791 1.00 97.88 499 VAL A CA 1
ATOM 3745 C C . VAL A 1 499 ? -53.025 7.051 58.768 1.00 97.88 499 VAL A C 1
ATOM 3747 O O . VAL A 1 499 ? -52.759 7.721 59.772 1.00 97.88 499 VAL A O 1
ATOM 3750 N N . ALA A 1 500 ? -52.464 5.886 58.483 1.00 97.75 500 ALA A N 1
ATOM 3751 C CA . ALA A 1 500 ? -51.340 5.334 59.210 1.00 97.75 500 ALA A CA 1
ATOM 3752 C C . ALA A 1 500 ? -50.030 5.758 58.547 1.00 97.75 500 ALA A C 1
ATOM 3754 O O . ALA A 1 500 ? -49.987 5.909 57.328 1.00 97.75 500 ALA A O 1
ATOM 3755 N N . THR A 1 501 ? -48.985 5.963 59.349 1.00 97.44 501 THR A N 1
ATOM 3756 C CA . THR A 1 501 ? -47.649 6.324 58.867 1.00 97.44 501 THR A CA 1
ATOM 3757 C C . THR A 1 501 ? -46.589 5.505 59.595 1.00 97.44 501 THR A C 1
ATOM 3759 O O . THR A 1 501 ? -46.579 5.469 60.831 1.00 97.44 501 THR A O 1
ATOM 3762 N N . ASP A 1 502 ? -45.696 4.863 58.844 1.00 97.44 502 ASP A N 1
ATOM 3763 C CA . ASP A 1 502 ? -44.589 4.068 59.386 1.00 97.44 502 ASP A CA 1
ATOM 3764 C C . ASP A 1 502 ? -43.395 4.933 59.846 1.00 97.44 502 ASP A C 1
ATOM 3766 O O . ASP A 1 502 ? -43.423 6.167 59.804 1.00 97.44 502 ASP A O 1
ATOM 3770 N N . GLY A 1 503 ? -42.324 4.283 60.314 1.00 95.75 503 GLY A N 1
ATOM 3771 C CA . GLY A 1 503 ? -41.100 4.954 60.771 1.00 95.75 503 GLY A CA 1
ATOM 3772 C C . GLY A 1 503 ? -40.295 5.663 59.672 1.00 95.75 503 GLY A C 1
ATOM 3773 O O . GLY A 1 503 ? -39.387 6.428 59.994 1.00 95.75 503 GLY A O 1
ATOM 3774 N N . TYR A 1 504 ? -40.631 5.446 58.398 1.00 96.25 504 TYR A N 1
ATOM 3775 C CA . TYR A 1 504 ? -39.957 6.011 57.226 1.00 96.25 504 TYR A CA 1
ATOM 3776 C C . TYR A 1 504 ? -40.812 7.052 56.497 1.00 96.25 504 TYR A C 1
ATOM 3778 O O . TYR A 1 504 ? -40.453 7.503 55.414 1.00 96.25 504 TYR A O 1
ATOM 3786 N N . SER A 1 505 ? -41.898 7.509 57.129 1.00 95.69 505 SER A N 1
ATOM 3787 C CA . SER A 1 505 ? -42.849 8.479 56.571 1.00 95.69 505 SER A CA 1
ATOM 3788 C C . SER A 1 505 ? -43.679 7.956 55.394 1.00 95.69 505 SER A C 1
ATOM 3790 O O . SER A 1 505 ? -44.262 8.759 54.664 1.00 95.69 505 SER A O 1
ATOM 3792 N N . ASN A 1 506 ? -43.791 6.636 55.220 1.00 97.25 506 ASN A N 1
ATOM 3793 C CA . ASN A 1 506 ? -44.756 6.071 54.281 1.00 97.25 506 ASN A CA 1
ATOM 3794 C C . ASN A 1 506 ? -46.141 6.115 54.912 1.00 97.25 506 ASN A C 1
ATOM 3796 O O . ASN A 1 506 ? -46.347 5.537 55.980 1.00 97.25 506 ASN A O 1
ATOM 3800 N N . SER A 1 507 ? -47.083 6.782 54.248 1.00 96.31 507 SER A N 1
ATOM 3801 C CA . SER A 1 507 ? -48.465 6.900 54.710 1.00 96.31 507 SER A CA 1
ATOM 3802 C C . SER A 1 507 ? -49.428 6.129 53.816 1.00 96.31 507 SER A C 1
ATOM 3804 O O . SER A 1 507 ?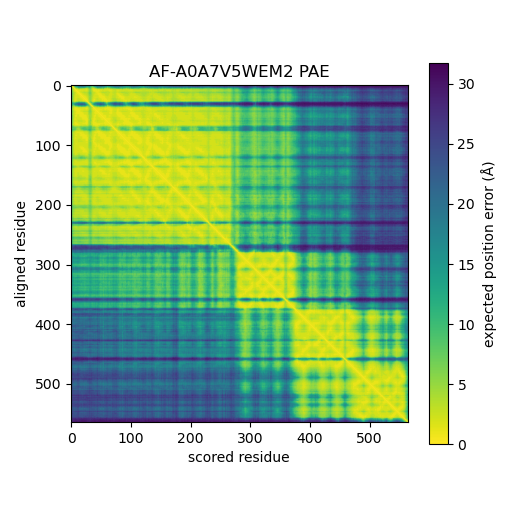 -49.319 6.184 52.592 1.00 96.31 507 SER A O 1
ATOM 3806 N N . TRP A 1 508 ? -50.411 5.469 54.421 1.00 96.75 508 TRP A N 1
ATOM 3807 C CA . TRP A 1 508 ? -51.475 4.762 53.709 1.00 96.75 508 TRP A CA 1
ATOM 3808 C C . TRP A 1 508 ? -52.828 4.958 54.393 1.00 96.75 508 TRP A C 1
ATOM 3810 O O . TRP A 1 508 ? -52.911 5.278 55.582 1.00 96.75 508 TRP A O 1
ATOM 3820 N N . ASP A 1 509 ? -53.903 4.789 53.623 1.00 96.62 509 ASP A N 1
ATOM 3821 C CA . ASP A 1 509 ? -55.256 4.749 54.170 1.00 96.62 509 ASP A CA 1
ATOM 3822 C C . ASP A 1 509 ? -55.453 3.429 54.924 1.00 96.62 509 ASP A C 1
ATOM 3824 O O . ASP A 1 509 ? -55.556 2.365 54.319 1.00 96.62 509 ASP A O 1
ATOM 3828 N N . ALA A 1 510 ? -55.493 3.519 56.250 1.00 96.81 510 ALA A N 1
ATOM 3829 C CA . ALA A 1 510 ? -55.698 2.399 57.160 1.00 96.81 510 ALA A CA 1
ATOM 3830 C C . ALA A 1 510 ? -57.127 2.377 57.721 1.00 96.81 510 ALA A C 1
ATOM 3832 O O . ALA A 1 510 ? -57.402 1.702 58.711 1.00 96.81 510 ALA A O 1
ATOM 3833 N N . THR A 1 511 ? -58.060 3.130 57.128 1.00 96.50 511 THR A N 1
ATOM 3834 C CA . THR A 1 511 ? -59.436 3.255 57.631 1.00 96.50 511 THR A CA 1
ATOM 3835 C C . THR A 1 511 ? -60.145 1.905 57.721 1.00 96.50 511 THR A C 1
ATOM 3837 O O . THR A 1 511 ? -60.933 1.692 58.640 1.00 96.50 511 THR A O 1
ATOM 3840 N N . ALA A 1 512 ? -59.878 0.997 56.780 1.00 95.56 512 ALA A N 1
ATOM 3841 C CA . ALA A 1 512 ? -60.477 -0.336 56.769 1.00 95.56 512 ALA A CA 1
ATOM 3842 C C . ALA A 1 512 ? -59.861 -1.282 57.815 1.00 95.56 512 ALA A C 1
ATOM 3844 O O . ALA A 1 512 ? -60.567 -2.149 58.329 1.00 95.56 512 ALA A O 1
ATOM 3845 N N . ASP A 1 513 ? -58.582 -1.087 58.144 1.00 94.75 513 ASP A N 1
ATOM 3846 C CA . ASP A 1 513 ? -57.833 -1.913 59.099 1.00 94.75 513 ASP A CA 1
ATOM 3847 C C . ASP A 1 513 ? -57.979 -1.410 60.544 1.00 94.75 513 ASP A C 1
ATOM 3849 O O . ASP A 1 513 ? -57.699 -2.129 61.504 1.00 94.75 513 ASP A O 1
ATOM 3853 N N . ALA A 1 514 ? -58.433 -0.166 60.713 1.00 96.06 514 ALA A N 1
ATOM 3854 C CA . ALA A 1 514 ? -58.597 0.467 62.008 1.00 96.06 514 ALA A CA 1
ATOM 3855 C C . ALA A 1 514 ? -59.760 -0.118 62.816 1.00 96.06 514 ALA A C 1
ATOM 3857 O O . ALA A 1 514 ? -60.915 -0.167 62.384 1.00 96.06 514 ALA A O 1
ATOM 3858 N N . LEU A 1 515 ? -59.467 -0.458 64.069 1.00 96.06 515 LEU A N 1
ATOM 3859 C CA . LEU A 1 515 ? -60.475 -0.714 65.085 1.00 96.06 515 LEU A CA 1
ATOM 3860 C C . LEU A 1 515 ? -60.929 0.617 65.694 1.00 96.06 515 LEU A C 1
ATOM 3862 O O . LEU A 1 515 ? -60.145 1.286 66.368 1.00 96.06 515 LEU A O 1
ATOM 3866 N N . PHE A 1 516 ? -62.198 0.977 65.496 1.00 96.44 516 PHE A N 1
ATOM 3867 C CA . PHE A 1 516 ? -62.807 2.167 66.095 1.00 96.44 516 PHE A CA 1
ATOM 3868 C C . PHE A 1 516 ? -63.554 1.828 67.385 1.00 96.44 516 PHE A C 1
ATOM 3870 O O . PHE A 1 516 ? -64.396 0.929 67.419 1.00 96.44 516 PHE A O 1
ATOM 3877 N N . LEU A 1 517 ? -63.279 2.591 68.439 1.00 95.56 517 LEU A N 1
ATOM 3878 C CA . LEU A 1 517 ? -63.952 2.527 69.731 1.00 95.56 517 LEU A CA 1
ATOM 3879 C C . LEU A 1 517 ? -64.416 3.922 70.156 1.00 95.56 517 LEU A C 1
ATOM 3881 O O . LEU A 1 517 ? -63.846 4.938 69.762 1.00 95.56 517 LEU A O 1
ATOM 3885 N N . ILE A 1 518 ? -65.448 3.956 70.991 1.00 96.50 518 ILE A N 1
ATOM 3886 C CA . ILE A 1 518 ? -65.925 5.151 71.688 1.00 96.50 518 ILE A CA 1
ATOM 3887 C C . ILE A 1 518 ? -66.174 4.780 73.150 1.00 96.50 518 ILE A C 1
ATOM 3889 O O . ILE A 1 518 ? -66.411 3.612 73.451 1.00 96.50 518 ILE A O 1
ATOM 3893 N N . GLU A 1 519 ? -66.105 5.750 74.055 1.00 94.88 519 GLU A N 1
ATOM 3894 C CA . GLU A 1 519 ? -66.408 5.543 75.475 1.00 94.88 519 GLU A CA 1
ATOM 3895 C C . GLU A 1 519 ? -67.802 4.915 75.680 1.00 94.88 519 GLU A C 1
ATOM 3897 O O . GLU A 1 519 ? -68.788 5.379 75.103 1.00 94.88 519 GLU A O 1
ATOM 3902 N N . ASP A 1 520 ? -67.900 3.901 76.551 1.00 87.88 520 ASP A N 1
ATOM 3903 C CA . ASP A 1 520 ? -69.117 3.091 76.772 1.00 87.88 520 ASP A CA 1
ATOM 3904 C C . ASP A 1 520 ? -70.387 3.922 77.058 1.00 87.88 520 ASP A C 1
ATOM 3906 O O . ASP A 1 520 ? -71.504 3.503 76.747 1.00 87.88 520 ASP A O 1
ATOM 3910 N N . GLY A 1 521 ? -70.236 5.118 77.640 1.00 91.19 521 GLY A N 1
ATOM 3911 C CA . GLY A 1 521 ? -71.342 6.025 77.962 1.00 91.19 521 GLY A CA 1
ATOM 3912 C C . GLY A 1 521 ? -71.994 6.720 76.758 1.00 91.19 521 GLY A C 1
ATOM 3913 O O . GLY A 1 521 ? -73.091 7.260 76.908 1.00 91.19 521 GLY A O 1
ATOM 3914 N N . ALA A 1 522 ? -71.364 6.703 75.577 1.00 91.12 522 ALA A N 1
ATOM 3915 C CA . ALA A 1 522 ? -71.816 7.451 74.400 1.00 91.12 522 ALA A CA 1
ATOM 3916 C C . ALA A 1 522 ? -73.048 6.852 73.696 1.00 91.12 522 ALA A C 1
ATOM 3918 O O . ALA A 1 522 ? -73.800 7.563 73.016 1.00 91.12 522 ALA A O 1
ATOM 3919 N N . GLY A 1 523 ? -73.285 5.549 73.887 1.00 92.44 523 GLY A N 1
ATOM 3920 C CA . GLY A 1 523 ? -74.311 4.784 73.174 1.00 92.44 523 GLY A CA 1
ATOM 3921 C C . GLY A 1 523 ? -73.993 4.627 71.681 1.00 92.44 523 GLY A C 1
ATOM 3922 O O . GLY A 1 523 ? -72.830 4.586 71.284 1.00 92.44 523 GLY A O 1
ATOM 3923 N N . GLY A 1 524 ? -75.025 4.559 70.840 1.00 92.81 524 GLY A N 1
ATOM 3924 C CA . GLY A 1 524 ? -74.890 4.600 69.381 1.00 92.81 524 GLY A CA 1
ATOM 3925 C C . GLY A 1 524 ? -74.467 3.276 68.747 1.00 92.81 524 GLY A C 1
ATOM 3926 O O . GLY A 1 524 ? -74.574 2.212 69.356 1.00 92.81 524 GLY A O 1
ATOM 3927 N N . ALA A 1 525 ? -74.035 3.339 67.487 1.00 94.69 525 ALA A N 1
ATOM 3928 C CA . ALA A 1 525 ? -73.577 2.167 66.741 1.00 94.69 525 ALA A CA 1
ATOM 3929 C C . ALA A 1 525 ? -72.560 2.534 65.652 1.00 94.69 525 ALA A C 1
ATOM 3931 O O . ALA A 1 525 ? -72.679 3.578 65.006 1.00 94.69 525 ALA A O 1
ATOM 3932 N N . TRP A 1 526 ? -71.605 1.633 65.417 1.00 96.06 526 TRP A N 1
ATOM 3933 C CA . TRP A 1 526 ? -70.631 1.713 64.327 1.00 96.06 526 TRP A CA 1
ATOM 3934 C C . TRP A 1 526 ? -71.074 0.900 63.105 1.00 96.06 526 TRP A C 1
ATOM 3936 O O . TRP A 1 526 ? -71.713 -0.146 63.221 1.00 96.06 526 TRP A O 1
ATOM 3946 N N . THR A 1 527 ? -70.708 1.359 61.912 1.00 95.69 527 THR A N 1
ATOM 3947 C CA . THR A 1 527 ? -70.734 0.581 60.666 1.00 95.69 527 THR A CA 1
ATOM 3948 C C . THR A 1 527 ? -69.460 0.898 59.891 1.00 95.69 527 THR A C 1
ATOM 3950 O O . THR A 1 527 ? -69.357 1.956 59.271 1.00 95.69 527 THR A O 1
ATOM 3953 N N . GLY A 1 528 ? -68.465 0.010 59.975 1.00 93.81 528 GLY A N 1
ATOM 3954 C CA . GLY A 1 528 ? -67.101 0.333 59.548 1.00 93.81 528 GLY A CA 1
ATOM 3955 C C . GLY A 1 528 ? -66.590 1.557 60.311 1.00 93.81 528 GLY A C 1
ATOM 3956 O O . GLY A 1 528 ? -66.720 1.621 61.531 1.00 93.81 528 GLY A O 1
ATOM 3957 N N . SER A 1 529 ? -66.102 2.560 59.586 1.00 95.88 529 SER A N 1
ATOM 3958 C CA . SER A 1 529 ? -65.609 3.813 60.165 1.00 95.88 529 SER A CA 1
ATOM 3959 C C . SER A 1 529 ? -66.682 4.891 60.385 1.00 95.88 529 SER A C 1
ATOM 3961 O O . SER A 1 529 ? -66.363 6.038 60.702 1.00 95.88 529 SER A O 1
ATOM 3963 N N . VAL A 1 530 ? -67.966 4.555 60.219 1.00 97.25 530 VAL A N 1
ATOM 3964 C CA . VAL A 1 530 ? -69.086 5.488 60.403 1.00 97.25 530 VAL A CA 1
ATOM 3965 C C . VAL A 1 530 ? -69.744 5.264 61.759 1.00 97.25 530 VAL A C 1
ATOM 3967 O O . VAL A 1 530 ? -70.257 4.176 62.024 1.00 97.25 530 VAL A O 1
ATOM 3970 N N . TYR A 1 531 ? -69.800 6.303 62.591 1.00 97.56 531 TYR A N 1
ATOM 3971 C CA . TYR A 1 531 ? -70.479 6.275 63.886 1.00 97.56 531 TYR A CA 1
ATOM 3972 C C . TYR A 1 531 ? -71.827 6.995 63.824 1.00 97.56 531 TYR A C 1
ATOM 3974 O O . TYR A 1 531 ? -71.908 8.124 63.344 1.00 97.56 531 TYR A O 1
ATOM 3982 N N . THR A 1 532 ? -72.884 6.354 64.329 1.00 96.56 532 THR A N 1
ATOM 3983 C CA . THR A 1 532 ? -74.210 6.961 64.536 1.00 96.56 532 THR A CA 1
ATOM 3984 C C . THR A 1 532 ? -74.376 7.316 66.015 1.00 96.56 532 THR A C 1
ATOM 3986 O O . THR A 1 532 ? -74.388 6.414 66.855 1.00 96.56 532 THR A O 1
ATOM 3989 N N . ALA A 1 533 ? -74.519 8.604 66.341 1.00 95.25 533 ALA A N 1
ATOM 3990 C CA . ALA A 1 533 ? -74.569 9.078 67.728 1.00 95.25 533 ALA A CA 1
ATOM 3991 C C . ALA A 1 533 ? -75.927 8.837 68.407 1.00 95.25 533 ALA A C 1
ATOM 3993 O O . ALA A 1 533 ? -76.969 8.940 67.763 1.00 95.25 533 ALA A O 1
ATOM 3994 N N . GLN A 1 534 ? -75.931 8.583 69.723 1.00 93.88 534 GLN A N 1
ATOM 3995 C CA . GLN A 1 534 ? -77.163 8.369 70.502 1.00 93.88 534 GLN A CA 1
ATOM 3996 C C . GLN A 1 534 ? -77.342 9.354 71.660 1.00 93.88 534 GLN A C 1
ATOM 3998 O O . GLN A 1 534 ? -78.411 9.953 71.777 1.00 93.88 534 GLN A O 1
ATOM 4003 N N . TYR A 1 535 ? -76.340 9.522 72.528 1.00 93.38 535 TYR A N 1
ATOM 4004 C CA . TYR A 1 535 ? -76.476 10.352 73.727 1.00 93.38 535 TYR A CA 1
ATOM 4005 C C . TYR A 1 535 ? -75.671 11.647 73.626 1.00 93.38 535 TYR A C 1
ATOM 4007 O O . TYR A 1 535 ? -74.516 11.648 73.204 1.00 93.38 535 TYR A O 1
ATOM 4015 N N . SER A 1 536 ? -76.282 12.760 74.048 1.00 92.44 536 SER A N 1
ATOM 4016 C CA . SER A 1 536 ? -75.615 14.063 74.076 1.00 92.44 536 SER A CA 1
ATOM 4017 C C . SER A 1 536 ? -74.465 14.080 75.082 1.00 92.44 536 SER A C 1
ATOM 4019 O O . SER A 1 536 ? -74.659 13.640 76.217 1.00 92.44 536 SER A O 1
ATOM 4021 N N . GLY A 1 537 ? -73.325 14.651 74.714 1.00 93.75 537 GLY A N 1
ATOM 4022 C CA . GLY A 1 537 ? -72.123 14.689 75.543 1.00 93.75 537 GLY A CA 1
ATOM 4023 C C . GLY A 1 537 ? -70.883 15.026 74.724 1.00 93.75 537 GLY A C 1
ATOM 4024 O O . GLY A 1 537 ? -70.967 15.225 73.516 1.00 93.75 537 GLY A O 1
ATOM 4025 N N . THR A 1 538 ? -69.732 15.093 75.382 1.00 95.00 538 THR A N 1
ATOM 4026 C CA . THR A 1 538 ? -68.434 15.095 74.701 1.00 95.00 538 THR A CA 1
ATOM 4027 C C . THR A 1 538 ? -67.815 13.730 74.930 1.00 95.00 538 THR A C 1
ATOM 4029 O O . THR A 1 538 ? -67.643 13.338 76.080 1.00 95.00 538 THR A O 1
ATOM 4032 N N . TRP A 1 539 ? -67.517 13.033 73.841 1.00 96.88 539 TRP A N 1
ATOM 4033 C CA . TRP A 1 539 ? -67.048 11.656 73.834 1.00 96.88 539 TRP A CA 1
ATOM 4034 C C . TRP A 1 539 ? -65.713 11.555 73.114 1.00 96.88 539 TRP A C 1
ATOM 4036 O O . TRP A 1 539 ? -65.466 12.278 72.144 1.00 96.88 539 TRP A O 1
ATOM 4046 N N . GLN A 1 540 ? -64.864 10.639 73.560 1.00 97.31 540 GLN A N 1
ATOM 4047 C CA . GLN A 1 540 ? -63.608 10.341 72.885 1.00 97.31 540 GLN A CA 1
ATOM 4048 C C . GLN A 1 540 ? -63.753 9.133 71.956 1.00 97.31 540 GLN A C 1
ATOM 4050 O O . GLN A 1 540 ? -64.144 8.046 72.380 1.00 97.31 540 GLN A O 1
ATOM 4055 N N . ILE A 1 541 ? -63.386 9.325 70.692 1.00 97.50 541 ILE A N 1
ATOM 4056 C CA . ILE A 1 541 ? -63.181 8.256 69.715 1.00 97.50 541 ILE A CA 1
ATOM 4057 C C . ILE A 1 541 ? -61.724 7.821 69.795 1.00 97.50 541 ILE A C 1
ATOM 4059 O O . ILE A 1 541 ? -60.838 8.674 69.817 1.00 97.50 541 ILE A O 1
ATOM 4063 N N . THR A 1 542 ? -61.473 6.518 69.790 1.00 97.00 542 THR A N 1
ATOM 4064 C CA . THR A 1 542 ? -60.132 5.934 69.680 1.00 97.00 542 THR A CA 1
ATOM 4065 C C . THR A 1 542 ? -60.093 5.049 68.442 1.00 97.00 542 THR A C 1
ATOM 4067 O O . THR A 1 542 ? -60.936 4.167 68.299 1.00 97.00 542 THR A O 1
ATOM 4070 N N . ALA A 1 543 ? -59.125 5.271 67.558 1.00 97.38 543 ALA A N 1
ATOM 4071 C CA . ALA A 1 543 ? -58.823 4.373 66.450 1.00 97.38 543 ALA A CA 1
ATOM 4072 C C . ALA A 1 543 ? -57.488 3.670 66.709 1.00 97.38 543 ALA A C 1
ATOM 4074 O O . ALA A 1 543 ? -56.516 4.340 67.067 1.00 97.38 543 ALA A O 1
ATOM 4075 N N . THR A 1 544 ? -57.439 2.351 66.515 1.00 96.81 544 THR A N 1
ATOM 4076 C CA . THR A 1 544 ? -56.237 1.526 66.708 1.00 96.81 544 THR A CA 1
ATOM 4077 C C . THR A 1 544 ? -55.910 0.728 65.445 1.00 96.81 544 THR A C 1
ATOM 4079 O O . THR A 1 544 ? -56.784 0.041 64.925 1.00 96.81 544 THR A O 1
ATOM 4082 N N . VAL A 1 545 ? -54.656 0.774 64.984 1.00 97.19 545 VAL A N 1
ATOM 4083 C CA . VAL A 1 545 ? -54.112 -0.030 63.867 1.00 97.19 545 VAL A CA 1
ATOM 4084 C C . VAL A 1 545 ? -52.792 -0.643 64.337 1.00 97.19 545 VAL A C 1
ATOM 4086 O O . VAL A 1 545 ? -51.939 0.084 64.843 1.00 97.19 545 VAL A O 1
ATOM 4089 N N . ASP A 1 546 ? -52.647 -1.969 64.240 1.00 94.12 546 ASP A N 1
ATOM 4090 C CA . ASP A 1 546 ? -51.448 -2.732 64.648 1.00 94.12 546 ASP A CA 1
ATOM 4091 C C . ASP A 1 546 ? -50.850 -2.329 66.013 1.00 94.12 546 ASP A C 1
ATOM 4093 O O . ASP A 1 546 ? -49.640 -2.299 66.223 1.00 94.12 546 ASP A O 1
ATOM 4097 N N . GLY A 1 547 ? -51.720 -2.009 66.977 1.00 92.19 547 GLY A N 1
ATOM 4098 C CA . GLY A 1 547 ? -51.337 -1.632 68.342 1.00 92.19 547 GLY A CA 1
ATOM 4099 C C . GLY A 1 547 ? -51.009 -0.148 68.555 1.00 92.19 547 GLY A C 1
ATOM 4100 O O . GLY A 1 547 ? -50.907 0.275 69.707 1.00 92.19 547 GLY A O 1
ATOM 4101 N N . VAL A 1 548 ? -50.920 0.671 67.501 1.00 96.94 548 VAL A N 1
ATOM 4102 C CA . VAL A 1 548 ? -50.821 2.139 67.605 1.00 96.94 548 VAL A CA 1
ATOM 4103 C C . VAL A 1 548 ? -52.220 2.734 67.684 1.00 96.94 548 VAL A C 1
ATOM 4105 O O . VAL A 1 548 ? -53.119 2.273 66.990 1.00 96.94 548 VAL A O 1
ATOM 4108 N N . SER A 1 549 ? -52.433 3.743 68.534 1.00 96.38 549 SER A N 1
ATOM 4109 C CA . SER A 1 549 ? -53.748 4.378 68.709 1.00 96.38 549 SER A CA 1
ATOM 4110 C C . SER A 1 549 ? -53.698 5.897 68.562 1.00 96.38 549 SER A C 1
ATOM 4112 O O . SER A 1 549 ? -52.716 6.527 68.949 1.00 96.38 549 SER A O 1
ATOM 4114 N N . GLN A 1 550 ? -54.781 6.483 68.050 1.00 97.50 550 GLN A N 1
ATOM 4115 C CA . GLN A 1 550 ? -55.008 7.930 67.989 1.00 97.50 550 GLN A CA 1
ATOM 4116 C C . GLN A 1 550 ? -56.443 8.259 68.396 1.00 97.50 550 GLN A C 1
ATOM 4118 O O . GLN A 1 550 ? -57.351 7.453 68.184 1.00 97.50 550 GLN A O 1
ATOM 4123 N N . THR A 1 551 ? -56.650 9.440 68.980 1.00 96.88 551 THR A N 1
ATOM 4124 C CA . THR A 1 551 ? -57.956 9.858 69.494 1.00 96.88 551 THR A CA 1
ATOM 4125 C C . THR A 1 551 ? -58.517 11.079 68.768 1.00 96.88 551 THR A C 1
ATOM 4127 O O . THR A 1 551 ? -57.781 11.895 68.216 1.00 96.88 551 THR A O 1
ATOM 4130 N N . ALA A 1 552 ? -59.845 11.189 68.755 1.00 97.12 552 ALA A N 1
ATOM 4131 C CA . ALA A 1 552 ? -60.590 12.338 68.249 1.00 97.12 552 ALA A CA 1
ATOM 4132 C C . ALA A 1 552 ? -61.746 12.675 69.198 1.00 97.12 552 ALA A C 1
ATOM 4134 O O . ALA A 1 552 ? -62.272 11.801 69.889 1.00 97.12 552 ALA A O 1
ATOM 4135 N N . ALA A 1 553 ? -62.155 13.941 69.234 1.00 96.69 553 ALA A N 1
ATOM 4136 C CA . ALA A 1 553 ? -63.260 14.400 70.070 1.00 96.69 553 ALA A CA 1
ATOM 4137 C C . ALA A 1 553 ? -64.578 14.445 69.281 1.00 96.69 553 ALA A C 1
ATOM 4139 O O . ALA A 1 553 ? -64.652 15.035 68.203 1.00 96.69 553 ALA A O 1
ATOM 4140 N N . LEU A 1 554 ? -65.644 13.875 69.836 1.00 97.06 554 LEU A N 1
ATOM 4141 C CA . LEU A 1 554 ? -66.998 13.949 69.295 1.00 97.06 554 LEU A CA 1
ATOM 4142 C C . LEU A 1 554 ? -67.911 14.693 70.272 1.00 97.06 554 LEU A C 1
ATOM 4144 O O . LEU A 1 554 ? -68.178 14.214 71.371 1.00 97.06 554 LEU A O 1
ATOM 4148 N N . HIS A 1 555 ? -68.424 15.850 69.865 1.00 96.31 555 HIS A N 1
ATOM 4149 C CA . HIS A 1 555 ? -69.473 16.557 70.590 1.00 96.31 555 HIS A CA 1
ATOM 4150 C C . HIS A 1 555 ? -70.844 16.180 70.022 1.00 96.31 555 HIS A C 1
ATOM 4152 O O . HIS A 1 555 ? -71.106 16.373 68.837 1.00 96.31 555 HIS A O 1
ATOM 4158 N N . VAL A 1 556 ? -71.719 15.634 70.861 1.00 95.38 556 VAL A N 1
ATOM 4159 C CA . VAL A 1 556 ? -73.083 15.258 70.486 1.00 95.38 556 VAL A CA 1
ATOM 4160 C C . VAL A 1 556 ? -74.067 16.214 71.147 1.00 95.38 556 VAL A C 1
ATOM 4162 O O . VAL A 1 556 ? -74.202 16.236 72.374 1.00 95.38 556 VAL A O 1
ATOM 4165 N N . GLU A 1 557 ? -74.789 16.982 70.340 1.00 92.69 557 GLU A N 1
ATOM 4166 C CA . GLU A 1 557 ? -75.881 17.835 70.803 1.00 92.69 557 GLU A CA 1
ATOM 4167 C C . GLU A 1 557 ? -77.185 17.036 70.954 1.00 92.69 557 GLU A C 1
ATOM 4169 O O . GLU A 1 557 ? -77.387 15.977 70.349 1.00 92.69 557 GLU A O 1
ATOM 4174 N N . ARG A 1 558 ? -78.101 17.522 71.799 1.00 85.56 558 ARG A N 1
ATOM 4175 C CA . ARG A 1 558 ? -79.415 16.884 71.967 1.00 85.56 558 ARG A CA 1
ATOM 4176 C C . ARG A 1 558 ? -80.248 17.046 70.695 1.00 85.56 558 ARG A C 1
ATOM 4178 O O . ARG A 1 558 ? -80.388 18.155 70.195 1.00 85.56 558 ARG A O 1
ATOM 4185 N N . GLY A 1 559 ? -80.865 15.955 70.240 1.00 71.56 559 GLY A N 1
ATOM 4186 C CA . GLY A 1 559 ? -81.844 15.992 69.151 1.00 71.56 559 GLY A CA 1
ATOM 4187 C C . GLY A 1 559 ? -83.099 16.806 69.489 1.00 71.56 559 GLY A C 1
ATOM 4188 O O . GLY A 1 559 ? -83.396 17.016 70.672 1.00 71.56 559 GLY A O 1
ATOM 4189 N N . PRO A 1 560 ? -83.857 17.265 68.473 1.00 66.75 560 PRO A N 1
ATOM 4190 C CA . PRO A 1 560 ? -85.120 17.959 68.693 1.00 66.75 560 PRO A CA 1
ATOM 4191 C C . PRO A 1 560 ? -86.083 17.076 69.499 1.00 66.75 560 PRO A C 1
ATOM 4193 O O . PRO A 1 560 ? -86.189 15.873 69.261 1.00 66.75 560 PRO A O 1
ATOM 4196 N N . LEU A 1 561 ? -86.784 17.677 70.468 1.00 58.72 561 LEU A N 1
ATOM 4197 C CA . LEU A 1 561 ? -87.806 16.992 71.263 1.00 58.72 561 LEU A CA 1
ATOM 4198 C C . LEU A 1 561 ? -88.856 16.399 70.313 1.00 58.72 561 LEU A C 1
ATOM 4200 O O . LEU A 1 561 ? -89.517 17.143 69.588 1.00 58.72 561 LEU A O 1
ATOM 4204 N N . ALA A 1 562 ? -89.010 15.074 70.317 1.00 53.69 562 ALA A N 1
ATOM 4205 C CA . ALA A 1 562 ? -90.096 14.419 69.600 1.00 53.69 562 ALA A CA 1
ATOM 4206 C C . ALA A 1 562 ? -91.428 14.933 70.171 1.00 53.69 562 ALA A C 1
ATOM 4208 O O . ALA A 1 562 ? -91.725 14.724 71.348 1.00 53.69 562 ALA A O 1
ATOM 4209 N N . GLY A 1 563 ? -92.188 15.668 69.353 1.00 49.16 563 GLY A N 1
ATOM 4210 C CA . GLY A 1 563 ? -93.547 16.088 69.685 1.00 49.16 563 GLY A CA 1
ATOM 4211 C C . GLY A 1 563 ? -94.406 14.860 69.979 1.00 49.16 563 GLY A C 1
ATOM 4212 O O . GLY A 1 563 ? -94.390 13.907 69.201 1.00 49.16 563 GLY A O 1
ATOM 4213 N N . ILE A 1 564 ? -95.069 14.891 71.136 1.00 42.09 564 ILE A N 1
ATOM 4214 C CA . ILE A 1 564 ? -95.923 13.832 71.695 1.00 42.09 564 ILE A CA 1
ATOM 4215 C C . ILE A 1 564 ? -97.142 13.597 70.804 1.00 42.09 564 ILE A C 1
ATOM 4217 O O . ILE A 1 564 ? -97.736 14.613 70.370 1.00 42.09 564 ILE A O 1
#

Secondary structure (DSSP, 8-state):
---EEEEEEE-TT-EEES-EEES-EEE--SS--SSEEEEEEE-TT-EEEEEEEES-EEESSSEEEEE---S--STT---EEEEEEES-EEES-SSEEEEESSEEEEEEES-EEES-S-S--TTGGG-EEEEEEE-SS-EEEEEEEES-EEES-STTSTT-EEEEEEE---HHHHTTS--EEEEEEEES-EEES-SSSEEES-TTT-B---EEEEEES-EEE-------SS--S--SSEEE-BSS-EE--S-B-S--SHHHHHTTEEESS--TTS------EEEEEES-SEEESSSS--EEEEEEEES-SS-TT-EEEEEESSSEES-SEEE--TTSEEEEEEE-SS-EEEEEEEEEESSTTSEEEEEEEEEEEPPPP-EEEEPPPPPEETT--EEEEEEEE-TTS-B-TT---EEEEE-SSS-EES-EEEE-BTTEEEEEEEE-S-EEEE--EEEE-SSS-EEEEPPPEEEE--SEEEEEEESSEEEEETT-EEE-EEEEEETT--EEE-TTT-EEEE-GGG--EEETTEEEP-S-EEEEEEEEETTEEEEEEEEEEPPPP---

=== Feature glossary ===
A reading guide for the features in this record.

Start from the sequence.

  · This is the polypeptide sequence — one letter per residue, N-terminus first. Length ranges from a few dozen residues for small domains to over a thousand for large multi-domain proteins.

Fold it, and you get atomic coordinates and the backbone conformation that goes with them.

  · Structure coordinates are given as an mmCIF _atom_site loop: one row per atom with element, residue name, chain id, sequence number, and x/y/z position in Å. Only the four main-chain atoms per residue are included here; side chains are omitted to keep the record compact.

  · Backbone dihedral angles. Every residue except chain termini has a φ (preceding-C → N → Cα → C) and a ψ (N → Cα → C → next-N). They are reported in degrees following the IUPAC sign convention. Secondary structure is essentially a statement about which (φ, ψ) basin each residue occupies.

  · The SS8 string is DSSP's per-residue secondary-structure call. α-helix (H) means an i→i+4 H-bond ladder; β-strand (E) means the residue participates in a β-sheet; 3₁₀ (G) and π (I) are tighter and wider helices; T/S are turns/bends; '-' is loop.

  · SS3 is a coarse helix/strand/coil call (letters a/b/c) made by the P-SEA algorithm from inter-Cα distances and dihedrals. It is less detailed than DSSP but needs only Cα positions.

Summarize the fold with a handful of shape descriptors and a per-residue structural alphabet.

  · Radius of gyration (Rg) is the root-mean-square distance of Cα atoms from their centroid — a single number for overall size and compactness. A globular domain of N residues has Rg ≈ 2.2·N^0.38 Å; an extended or disordered chain has a much larger Rg. The Cα contact count is the number of residue pairs whose Cα atoms are within 8 Å and are more than four positions apart in sequence — a standard proxy for tertiary packing density. The bounding box is the smallest axis-aligned box enclosing all Cα atoms.

  · The Foldseek 3Di string encodes local tertiary geometry as a 20-letter alphabet — one character per residue — derived from the relative positions of nearby Cα atoms. Unlike the amino-acid sequence, 3Di is a direct function of the 3D structure, so two proteins with the same fold have similar 3Di strings even at low sequence identity.

  · Solvent-accessible surface area (SASA) is the area in Å² traced out by the centre of a 1.4 Å probe sphere (a water molecule) rolled over the protein's van der Waals surface (Shrake–Rupley / Lee–Richards construction). Buried residues have near-zero SASA; fully exposed residues can exceed 200 Å². The total SASA scales roughly with the number of surface residues.

Ask how reliable the model is.

  · pLDDT (predicted Local Distance Difference Test) is AlphaFold's per-residue confidence score, ranging from 0 to 100. Values above 90 indicate high confidence (typically well-packed cores); 70–90 is confident; 50–70 low confidence; below 50 usually means the region is disordered or the prediction is unreliable there. AlphaFold stores pLDDT in the mmCIF B-factor column.

  · B-factor (Debye–Waller factor) reflects atomic displacement in the crystal lattice. It is an experimental observable (units Å²), not a prediction; low values mean the atom is pinned down, high values mean it moves or is heterogeneous across the crystal.

  · Predicted Aligned Error (PAE) is an AlphaFold confidence matrix: entry (i, j) is the expected error in the position of residue j, in ångströms, when the prediction is superimposed on the true structure at residue i. Low PAE within a block of residues means that block is internally rigid and well-predicted; high PAE between two blocks means their relative placement is uncertain even if each block individually is confident.

Place it in context: what it resembles, what it is annotated as, and how it looks.

  · Nearest PDB neighbors are the top structural matches found by Foldseek when searching this structure against the entire Protein Data Bank. Each hit reports a TM-score (0 to 1; >0.5 almost always implies the same fold) and an E-value. These are *structural* homologs — they may share no detectable sequence similarity.

  · Functional annotations link the protein to curated databases. InterPro entries identify conserved domains and families by matching the sequence against member-database signatures (Pfam, PROSITE, CDD, …). Gene Ontology (GO) terms describe molecular function, biological process, and cellular component in a controlled vocabulary. CATH places the structure in a hierarchical fold classification (Class/Architecture/Topology/Homologous-superfamily). The organism is the source species.

  · Three diagnostic plots accompany the record. The Cα contact map visualizes the tertiary structure as a 2D adjacency matrix (8 Å cutoff, sequence-local contacts suppressed). The Ramachandran plot shows the distribution of backbone (φ, ψ) torsions, with points in the α and β basins reflecting secondary structure content. The PAE plot shows AlphaFold's inter-residue confidence as a color ma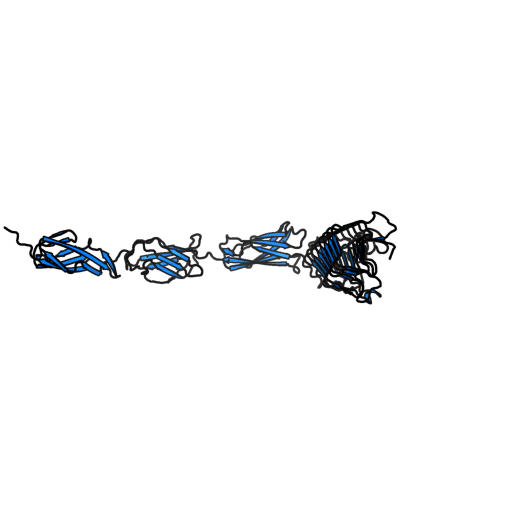trix.

  · Six rendered views show the 3D structure from the faces of a cube — i.e. along ±x, ±y, ±z. Rendering representation is drawn randomly per protein from cartoon (secondary-structure ribbons), sticks (backbone bonds), or molecular surface; coloring is either N→C rainbow (blue at the N-terminus through red at the C-terminus) or one color per chain.